Protein AF-A0A6J7ZXD2-F1 (afdb_monomer)

Radius of gyration: 24.49 Å; Cα contacts (8 Å, |Δi|>4): 797; chains: 1; bounding box: 56×46×68 Å

Foldseek 3Di:
DAQLVVLVFDVLLVVLCVVVVVRHQFPCLVVQLNCLLVVFDKDKDFDPPRCNLVSQLRSDDPDVVPVVPPPDDDDDDPDDDDDDDDKAWAPLFKFLQWDADPRRFKIFGQAQPDKMKTWIQKWFADFAKEKKKKAWAAAFKKWWAKFFLPDDRNAQCEQGHWTQIQCQWIGHVNDTHHFFHHHHHGWMKMWIAGLNQQWTFIAIQQHTRDTDDRHPPVCSRTTMTTMMMTRSTMMGMGQPPDDDSHDDDPPRHDRNRPDDSVRMDGDPSDPPDDPPVQPQLQEAQEEEEDADLVVLVVSQVSSVSSQVSCPPPRAFEAEQEPPDDPVVRLVNSNRHHHYYGYYPVRVCVCVVVVSHDHSNHSYYHYPPVVVVFDADFDQPPVGDSDDDPPDRMDMDRDDQPHGDGDDDPPDPDDDDDGD

Organism: Mytilus coruscus (NCBI:txid42192)

Sequence (419 aa):
MTAFEEMAVMPELGQAVEEMDWSLPTDVQSEAIPMILGGGDVLMAAETGSGKTGKVLVAHPPDSVSLKDLKGKGKLLTKAHGGGGKWKMNVYDRGDAMAIDPEGSLCQARDPQGWHGTRSNKAVTGKGKYYYEAEVTDEGLCRVGWSTDKASLDLGTDKFGYGFGGTGKKSYGRQFDSYGEAYGMNDVIGCYLDLENGDIKWSKNGVDLGKAYTIPQHLRTERFFAAVVLKNAEMSFNFGGHPFKFPPQKGTYVGLNQAPQKDVIESRIMGSGAVNAKPAPNAPQAIIIEPSRELAEQTFTQIQKFKVHLSNPSIRELLIIGGVNVKEQVDVLQKGVDIVVGTPGRLEDLISTGKLTLHQVRFFVLDEAERLMYFPTWIDLKGADAVPETVHHVIKNIGCNSIQIQPIASMKTRILWKC

Secondary structure (DSSP, 8-state):
--TTGGGT--HHHHHHHHHTT--S--HHHHTHHHHHHTT--EEEEE-TTSSHHHHHHHT--SSTTSSSSTTS------------PPP-EEEEEE-TTEEE-TTS-EEEE--SS--EEEEEEEEE-SS-EEEEEEEE-SSSEEEEEEE-TTS-SSTTSSSSEEEEETTTEEEETTEEEE-S----TT-EEEEEEETTTTEEEEEETTEEEEEEEE--GGGTTS-EEEEEEEESEEEEEESSSS--SSPPSTTT-EEGGGS-GGGEEE-S----SS---PPPTT--SEEEE-SSHHHHHHHHHHHHHHHTT--SS---EEEE-TTS-HHHHHHHHTT--SEEEE-HHHHHHHHHTTSS--TT--EEEETTHHHH--------TTS-SS--TT--EEEEE--TT-------TT--S------

Nearest PDB structures (foldseek):
  4xw3-assembly1_A  TM=9.838E-01  e=6.326E-33  Homo sapiens
  8tbx-assembly1_A  TM=9.003E-01  e=1.072E-11  Homo sapiens
  7ua3-assembly1_B  TM=8.819E-01  e=1.733E-10  Homo sapiens
  7ua4-assembly1_A  TM=8.817E-01  e=2.207E-10  Homo sapiens
  7u9x-assembly1_A  TM=8.473E-01  e=2.207E-10  Homo sapiens

InterPro domains:
  IPR001870 B30.2/SPRY domain [PS50188] (57-244)
  IPR003877 SPRY domain [PF00622] (129-241)
  IPR003877 SPRY domain [SM00449] (127-243)
  IPR011545 DEAD/DEAH-box helicase domain [PF00270] (280-373)
  IPR013320 Concanavalin A-like lectin/glucanase domain superfamily [SSF49899] (86-247)
  IPR014001 Helicase superfamily 1/2, ATP-binding domain [PS51192] (255-419)
  IPR014001 Helicase superfamily 1/2, ATP-binding domain [SM00487] (21-418)
  IPR014014 RNA helicase, DEAD-box type, Q motif [PS51195] (2-30)
  IPR027417 P-loop containing nucleoside triphosphate hydrolase [G3DSA:3.40.50.300] (1-59)
  IPR027417 P-loop containing nucleoside triphosphate hydrolase [G3DSA:3.40.50.300] (277-396)
  IPR027417 P-loop containing nucleoside triphosphate hydrolase [SSF52540] (3-372)
  IPR043136 B30.2/SPRY domain superfamily [G3DSA:2.60.120.920] (84-276)

pLDDT: mean 71.3, std 22.54, range [21.97, 98.06]

Structure (mmCIF, N/CA/C/O backbone):
data_AF-A0A6J7ZXD2-F1
#
_entry.id   AF-A0A6J7ZXD2-F1
#
loop_
_atom_site.group_PDB
_atom_site.id
_atom_site.type_symbol
_atom_site.label_atom_id
_atom_site.label_alt_id
_atom_site.label_comp_id
_atom_site.label_asym_id
_atom_site.label_entity_id
_atom_site.label_seq_id
_atom_site.pdbx_PDB_ins_code
_atom_site.Cartn_x
_atom_site.Cartn_y
_atom_site.Cartn_z
_atom_site.occupancy
_atom_site.B_iso_or_equiv
_atom_site.auth_seq_id
_atom_site.auth_comp_id
_atom_site.auth_asym_id
_atom_site.auth_atom_id
_atom_site.pdbx_PDB_model_num
ATOM 1 N N . MET A 1 1 ? 25.021 28.519 -17.373 1.00 44.97 1 MET A N 1
ATOM 2 C CA . MET A 1 1 ? 23.725 28.070 -16.845 1.00 44.97 1 MET A CA 1
ATOM 3 C C . MET A 1 1 ? 23.022 27.423 -18.011 1.00 44.97 1 MET A C 1
ATOM 5 O O . MET A 1 1 ? 22.693 28.136 -18.954 1.00 44.97 1 MET A O 1
ATOM 9 N N . THR A 1 2 ? 22.955 26.096 -18.033 1.00 56.69 2 THR A N 1
ATOM 10 C CA . THR A 1 2 ? 22.290 25.381 -19.133 1.00 56.69 2 THR A CA 1
ATOM 11 C C . THR A 1 2 ? 20.783 25.401 -18.916 1.00 56.69 2 THR A C 1
ATOM 13 O O . THR A 1 2 ? 20.320 25.442 -17.777 1.00 56.69 2 THR A O 1
ATOM 16 N N . ALA A 1 3 ? 19.997 25.307 -19.990 1.00 59.12 3 ALA A N 1
ATOM 17 C CA . ALA A 1 3 ? 18.541 25.162 -19.888 1.00 59.12 3 ALA A CA 1
ATOM 18 C C . ALA A 1 3 ? 18.118 23.912 -19.076 1.00 59.12 3 ALA A C 1
ATOM 20 O O . ALA A 1 3 ? 17.006 23.845 -18.561 1.00 59.12 3 ALA A O 1
ATOM 21 N N . PHE A 1 4 ? 19.015 22.931 -18.912 1.00 59.00 4 PHE A N 1
ATOM 22 C CA . PHE A 1 4 ? 18.791 21.736 -18.098 1.00 59.00 4 PHE A CA 1
ATOM 23 C C . PHE A 1 4 ? 18.901 21.987 -16.585 1.00 59.00 4 PHE A C 1
ATOM 25 O O . PHE A 1 4 ? 18.152 21.380 -15.820 1.00 59.00 4 PHE A O 1
ATOM 32 N N . GLU A 1 5 ? 19.758 22.909 -16.135 1.00 60.03 5 GLU A N 1
ATOM 33 C CA . GLU A 1 5 ? 19.860 23.283 -14.713 1.00 60.03 5 GLU A CA 1
ATOM 34 C C . GLU A 1 5 ? 18.565 23.939 -14.195 1.00 60.03 5 GLU A C 1
ATOM 36 O O . GLU A 1 5 ? 18.186 23.745 -13.038 1.00 60.03 5 GLU A O 1
ATOM 41 N N . GLU A 1 6 ? 17.833 24.651 -15.060 1.00 58.03 6 GLU A N 1
ATOM 42 C CA . GLU A 1 6 ? 16.528 25.250 -14.734 1.00 58.03 6 GLU A CA 1
ATOM 43 C C . GLU A 1 6 ? 15.430 24.196 -14.491 1.00 58.03 6 GLU A C 1
ATOM 45 O O . GLU A 1 6 ? 14.457 24.465 -13.785 1.00 58.03 6 GLU A O 1
ATOM 50 N N . MET A 1 7 ? 15.617 22.967 -14.988 1.00 55.91 7 MET A N 1
ATOM 51 C CA . MET A 1 7 ? 14.706 21.829 -14.798 1.00 55.91 7 MET A CA 1
ATOM 52 C C . MET A 1 7 ? 15.065 20.950 -13.588 1.00 55.91 7 MET A C 1
ATOM 54 O O . MET A 1 7 ? 14.592 19.821 -13.487 1.00 55.91 7 MET A O 1
ATOM 58 N N . ALA A 1 8 ? 15.885 21.461 -12.661 1.00 57.66 8 ALA A N 1
ATOM 59 C CA . ALA A 1 8 ? 16.349 20.764 -11.454 1.00 57.66 8 ALA A CA 1
ATOM 60 C C . ALA A 1 8 ? 17.231 19.523 -11.709 1.00 57.66 8 ALA A C 1
ATOM 62 O O . ALA A 1 8 ? 17.367 18.661 -10.835 1.00 57.66 8 ALA A O 1
ATOM 63 N N . VAL A 1 9 ? 17.871 19.454 -12.881 1.00 59.56 9 VAL A N 1
ATOM 64 C CA . VAL A 1 9 ? 18.928 18.479 -13.183 1.00 59.56 9 VAL A CA 1
ATOM 65 C C . VAL A 1 9 ? 20.180 18.815 -12.368 1.00 59.56 9 VAL A C 1
ATOM 67 O O . VAL A 1 9 ? 20.495 19.983 -12.137 1.00 59.56 9 VAL A O 1
ATOM 70 N N . MET A 1 10 ? 20.901 17.790 -11.910 1.00 60.16 10 MET A N 1
ATOM 71 C CA . MET A 1 10 ? 22.136 17.985 -11.151 1.00 60.16 10 MET A CA 1
ATOM 72 C C . MET A 1 10 ? 23.217 18.691 -11.990 1.00 60.16 10 MET A C 1
ATOM 74 O O . MET A 1 10 ? 23.386 18.335 -13.158 1.00 60.16 10 MET A O 1
ATOM 78 N N . PRO A 1 11 ? 23.989 19.633 -11.416 1.00 61.59 11 PRO A N 1
ATOM 79 C CA . PRO A 1 11 ? 25.051 20.347 -12.133 1.00 61.59 11 PRO A CA 1
ATOM 80 C C . PRO A 1 11 ? 26.079 19.420 -12.799 1.00 61.59 11 PRO A C 1
ATOM 82 O O . PRO A 1 11 ? 26.574 19.706 -13.885 1.00 61.59 11 PRO A O 1
ATOM 85 N N . GLU A 1 12 ? 26.364 18.275 -12.176 1.00 65.12 12 GLU A N 1
ATOM 86 C CA . GLU A 1 12 ? 27.261 17.236 -12.688 1.00 65.12 12 GLU A CA 1
ATOM 87 C C . GLU A 1 12 ? 26.730 16.600 -13.983 1.00 65.12 12 GLU A C 1
ATOM 89 O O . GLU A 1 12 ? 27.490 16.337 -14.912 1.00 65.12 12 GLU A O 1
ATOM 94 N N . LEU A 1 13 ? 25.412 16.398 -14.075 1.00 66.88 13 LEU A N 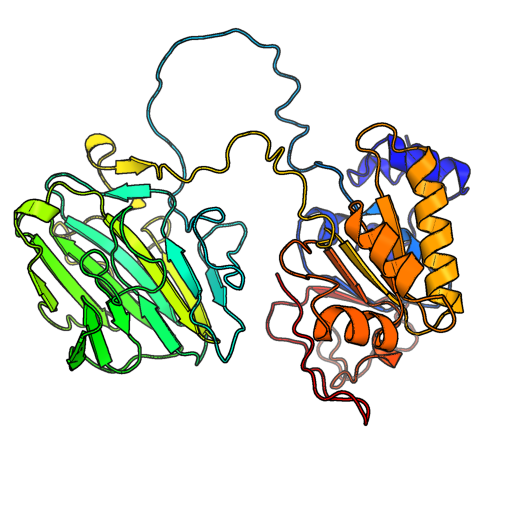1
ATOM 95 C CA . LEU A 1 13 ? 24.756 15.946 -15.302 1.00 66.88 13 LEU A CA 1
ATOM 96 C C . LEU A 1 13 ? 24.655 17.081 -16.328 1.00 66.88 13 LEU A C 1
ATOM 98 O O . LEU A 1 13 ? 24.750 16.820 -17.522 1.00 66.88 13 LEU A O 1
ATOM 102 N N . GLY A 1 14 ? 24.532 18.334 -15.878 1.00 64.19 14 GLY A N 1
ATOM 103 C CA . GLY A 1 14 ? 24.590 19.519 -16.736 1.00 64.19 14 GLY A CA 1
ATOM 104 C C . GLY A 1 14 ? 25.901 19.622 -17.523 1.00 64.19 14 GLY A C 1
ATOM 105 O O . GLY A 1 14 ? 25.864 19.908 -18.715 1.00 64.19 14 GLY A O 1
ATOM 106 N N . GLN A 1 15 ? 27.039 19.299 -16.900 1.00 65.62 15 GLN A N 1
ATOM 107 C CA . GLN A 1 15 ? 28.343 19.250 -17.580 1.00 65.62 15 GLN A CA 1
ATOM 108 C C . GLN A 1 15 ? 28.415 18.139 -18.632 1.00 65.62 15 GLN A C 1
ATOM 110 O O . GLN A 1 15 ? 28.876 18.379 -19.744 1.00 65.62 15 GLN A O 1
ATOM 115 N N . ALA A 1 16 ? 27.909 16.943 -18.315 1.00 68.75 16 ALA A N 1
ATOM 116 C CA . ALA A 1 16 ? 27.853 15.837 -19.272 1.00 68.75 16 ALA A CA 1
ATOM 117 C C . ALA A 1 16 ? 27.004 16.192 -20.507 1.00 68.75 16 ALA A C 1
ATOM 119 O O . ALA A 1 16 ? 27.350 15.845 -21.632 1.00 68.75 16 ALA A O 1
ATOM 120 N N . VAL A 1 17 ? 25.898 16.910 -20.293 1.00 69.75 17 VAL A N 1
ATOM 121 C CA . VAL A 1 17 ? 25.013 17.422 -21.347 1.00 69.75 17 VAL A CA 1
ATOM 122 C C . VAL A 1 17 ? 25.725 18.482 -22.206 1.00 69.75 17 VAL A C 1
ATOM 124 O O . VAL A 1 17 ? 25.620 18.425 -23.431 1.00 69.75 17 VAL A O 1
ATOM 127 N N . GLU A 1 18 ? 26.496 19.401 -21.609 1.00 69.50 18 GLU A N 1
ATOM 128 C CA . GLU A 1 18 ? 27.315 20.367 -22.366 1.00 69.50 18 GLU A CA 1
ATOM 129 C C . GLU A 1 18 ? 28.386 19.674 -23.221 1.00 69.50 18 GLU A C 1
ATOM 131 O O . GLU A 1 18 ? 28.529 20.004 -24.394 1.00 69.50 18 GLU A O 1
ATOM 136 N N . GLU A 1 19 ? 29.099 18.681 -22.679 1.00 70.50 19 GLU A N 1
ATOM 137 C CA . GLU A 1 19 ? 30.127 17.921 -23.415 1.00 70.50 19 GLU A CA 1
ATOM 138 C C . GLU A 1 19 ? 29.552 17.029 -24.527 1.00 70.50 19 GLU A C 1
ATOM 140 O O . GLU A 1 19 ? 30.259 16.650 -25.462 1.00 70.50 19 GLU A O 1
ATOM 145 N N . MET A 1 20 ? 28.263 16.697 -24.442 1.00 67.69 20 MET A N 1
ATOM 146 C CA . MET A 1 20 ? 27.512 16.013 -25.494 1.00 67.69 20 MET A CA 1
ATOM 147 C C . MET A 1 20 ? 26.945 16.963 -26.561 1.00 67.69 20 MET A C 1
ATOM 149 O O . MET A 1 20 ? 26.214 16.504 -27.442 1.00 67.69 20 MET A O 1
ATOM 153 N N . ASP A 1 21 ? 27.256 18.262 -26.486 1.00 67.31 21 ASP A N 1
ATOM 154 C CA . ASP A 1 21 ? 26.714 19.331 -27.333 1.00 67.31 21 ASP A CA 1
ATOM 155 C C . ASP A 1 21 ? 25.176 19.464 -27.256 1.00 67.31 21 ASP A C 1
ATOM 157 O O . ASP A 1 21 ? 24.513 19.961 -28.174 1.00 67.31 21 ASP A O 1
ATOM 161 N N . TRP A 1 22 ? 24.565 19.050 -26.141 1.00 67.69 22 TRP A N 1
ATOM 162 C CA . TRP A 1 22 ? 23.123 19.182 -25.904 1.00 67.69 22 TRP A CA 1
ATOM 163 C C . TRP A 1 22 ? 22.805 20.566 -25.331 1.00 67.69 22 TRP A C 1
ATOM 165 O O . TRP A 1 22 ? 22.558 20.750 -24.144 1.00 67.69 22 TRP A O 1
ATOM 175 N N . SER A 1 23 ? 22.825 21.571 -26.203 1.00 59.75 23 SER A N 1
ATOM 176 C CA . SER A 1 23 ? 22.650 22.979 -25.810 1.00 59.75 23 SER A CA 1
ATOM 177 C C . SER A 1 23 ? 21.264 23.314 -25.238 1.00 59.75 23 SER A C 1
ATOM 179 O O . SER A 1 23 ? 21.158 24.130 -24.320 1.00 59.75 23 SER A O 1
ATOM 181 N N . LEU A 1 24 ? 20.204 22.690 -25.758 1.00 63.56 24 LEU A N 1
ATOM 182 C CA . LEU A 1 24 ? 18.821 22.906 -25.336 1.00 63.56 24 LEU A CA 1
ATOM 183 C C . LEU A 1 24 ? 18.085 21.568 -25.222 1.00 63.56 24 LEU A C 1
ATOM 185 O O . LEU A 1 24 ? 18.291 20.690 -26.065 1.00 63.56 24 LEU A O 1
ATOM 189 N N . PRO A 1 25 ? 17.214 21.403 -24.212 1.00 66.62 25 PRO A N 1
ATOM 190 C CA . PRO A 1 25 ? 16.328 20.257 -24.162 1.00 66.62 25 PRO A CA 1
ATOM 191 C C . PRO A 1 25 ? 15.390 20.271 -25.361 1.00 66.62 25 PRO A C 1
ATOM 193 O O . PRO A 1 25 ? 14.842 21.303 -25.741 1.00 66.62 25 PRO A O 1
ATOM 196 N N . THR A 1 26 ? 15.181 19.097 -25.941 1.00 67.00 26 THR A N 1
ATOM 197 C CA . THR A 1 26 ? 14.105 18.903 -26.920 1.00 67.00 26 THR A CA 1
ATOM 198 C C . THR A 1 26 ? 12.740 19.117 -26.256 1.00 67.00 26 THR A C 1
ATOM 200 O O . THR A 1 26 ? 12.615 19.016 -25.031 1.00 67.00 26 THR A O 1
ATOM 203 N N . ASP A 1 27 ? 11.691 19.369 -27.039 1.00 64.00 27 ASP A N 1
ATOM 204 C CA . ASP A 1 27 ? 10.328 19.563 -26.511 1.00 64.00 27 ASP A CA 1
ATOM 205 C C . ASP A 1 27 ? 9.896 18.373 -25.630 1.00 64.00 27 ASP A C 1
ATOM 207 O O . ASP A 1 27 ? 9.448 18.525 -24.493 1.00 64.00 27 ASP A O 1
ATOM 211 N N . VAL A 1 28 ? 10.205 17.161 -26.099 1.00 63.53 28 VAL A N 1
ATOM 212 C CA . VAL A 1 28 ? 9.967 15.882 -25.409 1.00 63.53 28 VAL A CA 1
ATOM 213 C C . VAL A 1 28 ? 10.860 15.664 -24.193 1.00 63.53 28 VAL A C 1
ATOM 215 O O . VAL A 1 28 ? 10.594 14.761 -23.414 1.00 63.53 28 VAL A O 1
ATOM 218 N N . GLN A 1 29 ? 11.927 16.432 -23.999 1.00 63.69 29 GLN A N 1
ATOM 219 C CA . GLN A 1 29 ? 12.719 16.422 -22.765 1.00 63.69 29 GLN A CA 1
ATOM 220 C C . GLN A 1 29 ? 12.227 17.490 -21.785 1.00 63.69 29 GLN A C 1
ATOM 222 O O . GLN A 1 29 ? 12.211 17.239 -20.580 1.00 63.69 29 GLN A O 1
ATOM 227 N N . SER A 1 30 ? 11.754 18.629 -22.286 1.00 66.25 30 SER A N 1
ATOM 228 C CA . SER A 1 30 ? 11.298 19.755 -21.467 1.00 66.25 30 SER A CA 1
ATOM 229 C C . SER A 1 30 ? 10.016 19.449 -20.690 1.00 66.25 30 SER A C 1
ATOM 231 O O . SER A 1 30 ? 9.841 19.923 -19.572 1.00 66.25 30 SER A O 1
ATOM 233 N N . GLU A 1 31 ? 9.127 18.622 -21.239 1.00 62.50 31 GLU A N 1
ATOM 234 C CA . GLU A 1 31 ? 7.809 18.375 -20.646 1.00 62.50 31 GLU A CA 1
ATOM 235 C C . GLU A 1 31 ? 7.768 17.336 -19.496 1.00 62.50 31 GLU A C 1
ATOM 237 O O . GLU A 1 31 ? 7.511 17.630 -18.336 1.00 62.50 31 GLU A O 1
ATOM 242 N N . ALA A 1 32 ? 7.741 16.045 -19.760 1.00 61.44 32 ALA A N 1
ATOM 243 C CA . ALA A 1 32 ? 8.838 15.129 -19.632 1.00 61.44 32 ALA A CA 1
ATOM 244 C C . ALA A 1 32 ? 9.712 15.127 -18.352 1.00 61.44 32 ALA A C 1
ATOM 246 O O . ALA A 1 32 ? 9.413 14.332 -17.459 1.00 61.44 32 ALA A O 1
ATOM 247 N N . ILE A 1 33 ? 10.869 15.810 -18.325 1.00 66.69 33 ILE A N 1
ATOM 248 C CA . ILE A 1 33 ? 11.845 15.723 -17.214 1.00 66.69 33 ILE A CA 1
ATOM 249 C C . ILE A 1 33 ? 11.214 16.181 -15.890 1.00 66.69 33 ILE A C 1
ATOM 251 O O . ILE A 1 33 ? 11.281 15.414 -14.927 1.00 66.69 33 ILE A O 1
ATOM 255 N N . PRO A 1 34 ? 10.518 17.336 -15.830 1.00 62.97 34 PRO A N 1
ATOM 256 C CA . PRO A 1 34 ? 9.809 17.770 -14.627 1.00 62.97 34 PRO A CA 1
ATOM 257 C C . PRO A 1 34 ? 8.801 16.743 -14.100 1.00 62.97 34 PRO A C 1
ATOM 259 O O . PRO A 1 34 ? 8.700 16.550 -12.891 1.00 62.97 34 PRO A O 1
ATOM 262 N N . MET A 1 35 ? 8.084 16.044 -14.989 1.00 59.03 35 MET A N 1
ATOM 263 C CA . MET A 1 35 ? 7.117 15.015 -14.586 1.00 59.03 35 MET A CA 1
ATOM 264 C C . MET A 1 35 ? 7.782 13.783 -13.961 1.00 59.03 35 MET A C 1
ATOM 266 O O . MET A 1 35 ? 7.285 13.280 -12.954 1.00 59.03 35 MET A O 1
ATOM 270 N N . ILE A 1 36 ? 8.922 13.332 -14.504 1.00 62.28 36 ILE A N 1
ATOM 271 C CA . ILE A 1 36 ? 9.685 12.216 -13.917 1.00 62.28 36 ILE A CA 1
ATOM 272 C C . ILE A 1 36 ? 10.291 12.632 -12.572 1.00 62.28 36 ILE A C 1
ATOM 274 O O . ILE A 1 36 ? 10.164 11.903 -11.591 1.00 62.28 36 ILE A O 1
ATOM 278 N N . LEU A 1 37 ? 10.915 13.814 -12.497 1.00 58.94 37 LEU A N 1
ATOM 279 C CA . LEU A 1 37 ? 11.516 14.316 -11.254 1.00 58.94 37 LEU A CA 1
ATOM 280 C C . LEU A 1 37 ? 10.469 14.583 -10.161 1.00 58.94 37 LEU A C 1
ATOM 282 O O . LEU A 1 37 ? 10.771 14.461 -8.976 1.00 58.94 37 LEU A O 1
ATOM 286 N N . GLY A 1 38 ? 9.230 14.895 -10.550 1.00 55.22 38 GLY A N 1
ATOM 287 C CA . GLY A 1 38 ? 8.077 14.990 -9.653 1.00 55.22 38 GLY A CA 1
ATOM 288 C C . GLY A 1 38 ? 7.548 13.643 -9.140 1.00 55.22 38 GLY A C 1
ATOM 289 O O . GLY A 1 38 ? 6.624 13.642 -8.330 1.00 55.22 38 GLY A O 1
ATOM 290 N N . GLY A 1 39 ? 8.115 12.514 -9.585 1.00 54.00 39 GLY A N 1
ATOM 291 C CA . GLY A 1 39 ? 7.717 11.163 -9.179 1.00 54.00 39 GLY A CA 1
ATOM 292 C C . GLY A 1 39 ? 6.498 10.604 -9.919 1.00 54.00 39 GLY A C 1
ATOM 293 O O . GLY A 1 39 ? 5.859 9.693 -9.401 1.00 54.00 39 GLY A O 1
ATOM 294 N N . GLY A 1 40 ? 6.140 11.161 -11.080 1.00 48.88 40 GLY A N 1
ATOM 295 C CA . GLY A 1 40 ? 5.028 10.677 -11.902 1.00 48.88 40 GLY A CA 1
ATOM 296 C C . GLY A 1 40 ? 5.439 9.618 -12.930 1.00 48.88 40 GLY A C 1
ATOM 297 O O . GLY A 1 40 ? 6.566 9.627 -13.427 1.00 48.88 40 GLY A O 1
ATOM 298 N N . ASP A 1 41 ? 4.489 8.756 -13.301 1.00 56.56 41 ASP A N 1
ATOM 299 C CA . ASP A 1 41 ? 4.629 7.800 -14.403 1.00 56.56 41 ASP A CA 1
ATOM 300 C C . ASP A 1 41 ? 4.392 8.490 -15.751 1.00 56.56 41 ASP A C 1
ATOM 302 O O . ASP A 1 41 ? 3.420 9.228 -15.938 1.00 56.56 41 ASP A O 1
ATOM 306 N N . VAL A 1 42 ? 5.276 8.246 -16.723 1.00 58.34 42 VAL A N 1
ATOM 307 C CA . VAL A 1 42 ? 5.263 8.974 -17.998 1.00 58.34 42 VAL A CA 1
ATOM 308 C C . VAL A 1 42 ? 5.355 8.014 -19.181 1.00 58.34 42 VAL A C 1
ATOM 310 O O . VAL A 1 42 ? 6.344 7.303 -19.333 1.00 58.34 42 VAL A O 1
ATOM 313 N N . LEU A 1 43 ? 4.367 8.074 -20.078 1.00 61.66 43 LEU A N 1
ATOM 314 C CA . LEU A 1 43 ? 4.454 7.517 -21.431 1.00 61.66 43 LEU A CA 1
ATOM 315 C C . LEU A 1 43 ? 4.671 8.634 -22.436 1.00 61.66 43 LEU A C 1
ATOM 317 O O . LEU A 1 43 ? 3.974 9.647 -22.387 1.00 61.66 43 LEU A O 1
ATOM 321 N N . MET A 1 44 ? 5.611 8.435 -23.357 1.00 61.94 44 MET A N 1
ATOM 322 C CA . MET A 1 44 ? 5.942 9.416 -24.387 1.00 61.94 44 MET A CA 1
ATOM 323 C C . MET A 1 44 ? 5.998 8.764 -25.760 1.00 61.94 44 MET A C 1
ATOM 325 O O . MET A 1 44 ? 6.618 7.717 -25.929 1.00 61.94 44 MET A O 1
ATOM 329 N N . ALA A 1 45 ? 5.430 9.446 -26.747 1.00 57.91 45 ALA A N 1
ATOM 330 C CA . ALA A 1 45 ? 5.608 9.162 -28.163 1.00 57.91 45 ALA A CA 1
ATOM 331 C C . ALA A 1 45 ? 6.172 10.412 -28.854 1.00 57.91 45 ALA A C 1
ATOM 333 O O . ALA A 1 45 ? 5.726 11.518 -28.567 1.00 57.91 45 ALA A O 1
ATOM 334 N N . ALA A 1 46 ? 7.160 10.236 -29.731 1.00 58.81 46 ALA A N 1
ATOM 335 C CA . ALA A 1 46 ? 7.779 11.289 -30.550 1.00 58.81 46 ALA A CA 1
ATOM 336 C C . ALA A 1 46 ? 8.532 10.661 -31.740 1.00 58.81 46 ALA A C 1
ATOM 338 O O . ALA A 1 46 ? 8.634 9.435 -31.819 1.00 58.81 46 ALA A O 1
ATOM 339 N N . GLU A 1 47 ? 9.084 11.453 -32.651 1.00 51.19 47 GLU A N 1
ATOM 340 C CA . GLU A 1 47 ? 9.868 10.927 -33.778 1.00 51.19 47 GLU A CA 1
ATOM 341 C C . GLU A 1 47 ? 11.226 10.335 -33.336 1.00 51.19 47 GLU A C 1
ATOM 343 O O . GLU A 1 47 ? 11.830 10.743 -32.340 1.00 51.19 47 GLU A O 1
ATOM 348 N N . THR A 1 48 ? 11.726 9.328 -34.061 1.00 55.34 48 THR A N 1
ATOM 349 C CA . THR A 1 48 ? 13.068 8.755 -33.842 1.00 55.34 48 THR A CA 1
ATOM 350 C C . THR A 1 48 ? 14.144 9.829 -34.008 1.00 55.34 48 THR A C 1
ATOM 352 O O . THR A 1 48 ? 14.124 10.581 -34.976 1.00 55.34 48 THR A O 1
ATOM 355 N N . GLY A 1 49 ? 15.105 9.894 -33.081 1.00 55.47 49 GLY A N 1
ATOM 356 C CA . GLY A 1 49 ? 16.146 10.932 -33.077 1.00 55.47 49 GLY A CA 1
ATOM 357 C C . GLY A 1 49 ? 15.800 12.194 -32.275 1.00 55.47 49 GLY A C 1
ATOM 358 O O . GLY A 1 49 ? 16.661 13.050 -32.116 1.00 55.47 49 GLY A O 1
ATOM 359 N N . SER A 1 50 ? 14.603 12.287 -31.678 1.00 53.69 50 SER A N 1
ATOM 360 C CA . SER A 1 50 ? 14.166 13.438 -30.866 1.00 53.69 50 SER A CA 1
ATOM 361 C C . SER A 1 50 ? 14.718 13.468 -29.425 1.00 53.69 50 SER A C 1
ATOM 363 O O . SER A 1 50 ? 14.156 14.144 -28.569 1.00 53.69 50 SER A O 1
ATOM 365 N N . GLY A 1 51 ? 15.754 12.684 -29.098 1.00 54.06 51 GLY A N 1
ATOM 366 C CA . GLY A 1 51 ? 16.380 12.687 -27.764 1.00 54.06 51 GLY A CA 1
ATOM 367 C C . GLY A 1 51 ? 15.651 11.913 -26.649 1.00 54.06 51 GLY A C 1
ATOM 368 O O . GLY A 1 51 ? 16.009 12.072 -25.477 1.00 54.06 51 GLY A O 1
ATOM 369 N N . LYS A 1 52 ? 14.669 11.051 -26.973 1.00 57.62 52 LYS A N 1
ATOM 370 C CA . LYS A 1 52 ? 13.889 10.255 -25.993 1.00 57.62 52 LYS A CA 1
ATOM 371 C C . LYS A 1 52 ? 14.758 9.452 -25.018 1.00 57.62 52 LYS A C 1
ATOM 373 O O . LYS A 1 52 ? 14.565 9.538 -23.809 1.00 57.62 52 LYS A O 1
ATOM 378 N N . THR A 1 53 ? 15.752 8.732 -25.534 1.00 50.75 53 THR A N 1
ATOM 379 C CA . THR A 1 53 ? 16.664 7.889 -24.744 1.00 50.75 53 THR A CA 1
ATOM 380 C C . THR A 1 53 ? 17.577 8.731 -23.839 1.00 50.75 53 THR A C 1
ATOM 382 O O . THR A 1 53 ? 17.890 8.340 -22.719 1.00 50.75 53 THR A O 1
ATOM 385 N N . GLY A 1 54 ? 17.937 9.949 -24.266 1.00 47.72 54 GLY A N 1
ATOM 386 C CA . GLY A 1 54 ? 18.733 10.890 -23.470 1.00 47.72 54 GLY A CA 1
ATOM 387 C C . GLY A 1 54 ? 18.014 11.421 -22.231 1.00 47.72 54 GLY A C 1
ATOM 388 O O . GLY A 1 54 ? 18.634 11.664 -21.199 1.00 47.72 54 GLY A O 1
ATOM 389 N N . LYS A 1 55 ? 16.684 11.527 -22.294 1.00 50.09 55 LYS A N 1
ATOM 390 C CA . LYS A 1 55 ? 15.850 11.963 -21.172 1.00 50.09 55 LYS A CA 1
ATOM 391 C C . LYS A 1 55 ? 15.949 11.026 -19.964 1.00 50.09 55 LYS A C 1
ATOM 393 O O . LYS A 1 55 ? 16.000 11.479 -18.824 1.00 50.09 55 LYS A O 1
ATOM 398 N N . VAL A 1 56 ? 15.962 9.721 -20.227 1.00 48.03 56 VAL A N 1
ATOM 399 C CA . VAL A 1 56 ? 16.009 8.661 -19.209 1.00 48.03 56 VAL A CA 1
ATOM 400 C C . VAL A 1 56 ? 17.274 8.764 -18.351 1.00 48.03 56 VAL A C 1
ATOM 402 O O . VAL A 1 56 ? 17.252 8.460 -17.163 1.00 48.03 56 VAL A O 1
ATOM 405 N N . LEU A 1 57 ? 18.361 9.240 -18.956 1.00 49.16 57 LEU A N 1
ATOM 406 C CA . LEU A 1 57 ? 19.688 9.340 -18.352 1.00 49.16 57 LEU A CA 1
ATOM 407 C C . LEU A 1 57 ? 19.852 10.613 -17.521 1.00 49.16 57 LEU A C 1
ATOM 409 O O . LEU A 1 57 ? 20.491 10.592 -16.473 1.00 49.16 57 LEU A O 1
ATOM 413 N N . VAL A 1 58 ? 19.223 11.702 -17.963 1.00 48.62 58 VAL A N 1
ATOM 414 C CA . VAL A 1 58 ? 19.228 12.999 -17.274 1.00 48.62 58 VAL A CA 1
ATOM 415 C C . VAL A 1 58 ? 18.247 13.019 -16.090 1.00 48.62 58 VAL A C 1
ATOM 417 O O . VAL A 1 58 ? 18.469 13.727 -15.111 1.00 48.62 58 VAL A O 1
ATOM 420 N N . ALA A 1 59 ? 17.183 12.211 -16.143 1.00 40.84 59 ALA A N 1
ATOM 421 C CA . ALA A 1 59 ? 16.154 12.130 -15.106 1.00 40.84 59 ALA A CA 1
ATOM 422 C C . ALA A 1 59 ? 16.451 11.106 -13.993 1.00 40.84 59 ALA A C 1
ATOM 424 O O . ALA A 1 59 ? 15.543 10.753 -13.244 1.00 40.84 59 ALA A O 1
ATOM 425 N N . HIS A 1 60 ? 17.691 10.621 -13.875 1.00 38.22 60 HIS A N 1
ATOM 426 C CA . HIS A 1 60 ? 18.123 9.797 -12.748 1.00 38.22 60 HIS A CA 1
ATOM 427 C C . HIS A 1 60 ? 18.673 10.699 -11.632 1.00 38.22 60 HIS A C 1
ATOM 429 O O . HIS A 1 60 ? 19.799 11.181 -11.751 1.00 38.22 60 HIS A O 1
ATOM 435 N N . PRO A 1 61 ? 17.931 10.961 -10.542 1.00 38.47 61 PRO A N 1
ATOM 436 C CA . PRO A 1 61 ? 18.504 11.634 -9.392 1.00 38.47 61 PRO A CA 1
ATOM 437 C C . PRO A 1 61 ? 19.243 10.619 -8.508 1.00 38.47 61 PRO A C 1
ATOM 439 O O . PRO A 1 61 ? 18.592 9.774 -7.888 1.00 38.47 61 PRO A O 1
ATOM 442 N N . PRO A 1 62 ? 20.570 10.717 -8.323 1.00 36.22 62 PRO A N 1
ATOM 443 C CA . PRO A 1 62 ? 21.136 10.340 -7.047 1.00 36.22 62 PRO A CA 1
ATOM 444 C C . PRO A 1 62 ? 20.699 11.414 -6.035 1.00 36.22 62 PRO A C 1
ATOM 446 O O . PRO A 1 62 ? 21.246 12.508 -5.965 1.00 36.22 62 PRO A O 1
ATOM 449 N N . ASP A 1 63 ? 19.640 11.125 -5.282 1.00 36.41 63 ASP A N 1
ATOM 450 C CA . ASP A 1 63 ? 19.258 11.840 -4.052 1.00 36.41 63 ASP A CA 1
ATOM 451 C C . ASP A 1 63 ? 18.679 13.278 -4.132 1.00 36.41 63 ASP A C 1
ATOM 453 O O . ASP A 1 63 ? 18.602 13.967 -3.107 1.00 36.41 63 ASP A O 1
ATOM 457 N N . SER A 1 64 ? 18.133 13.754 -5.256 1.00 31.27 64 SER A N 1
ATOM 458 C CA . SER A 1 64 ? 17.524 15.105 -5.324 1.00 31.27 64 SER A CA 1
ATOM 459 C C . SER A 1 64 ? 16.065 15.229 -4.830 1.00 31.27 64 SER A C 1
ATOM 461 O O . SER A 1 64 ? 15.339 16.127 -5.244 1.00 31.27 64 SER A O 1
ATOM 463 N N . VAL A 1 65 ? 15.664 14.428 -3.834 1.00 30.25 65 VAL A N 1
ATOM 464 C CA . VAL A 1 65 ? 14.627 14.842 -2.856 1.00 30.25 65 VAL A CA 1
ATOM 465 C C . VAL A 1 65 ? 15.266 15.381 -1.560 1.00 30.25 65 VAL A C 1
ATOM 467 O O . VAL A 1 65 ? 14.559 15.892 -0.700 1.00 30.25 65 VAL A O 1
ATOM 470 N N . SER A 1 66 ? 16.602 15.372 -1.408 1.00 29.84 66 SER A N 1
ATOM 471 C CA . SER A 1 66 ? 17.232 15.675 -0.108 1.00 29.84 66 SER A CA 1
ATOM 472 C C . SER A 1 66 ? 18.243 16.832 -0.058 1.00 29.84 66 SER A C 1
ATOM 474 O O . SER A 1 66 ? 18.782 17.100 1.016 1.00 29.84 66 SER A O 1
ATOM 476 N N . LEU A 1 67 ? 18.506 17.577 -1.138 1.00 26.56 67 LEU A N 1
ATOM 477 C CA . LEU A 1 67 ? 19.583 18.591 -1.133 1.00 26.56 67 LEU A CA 1
ATOM 478 C C . LEU A 1 67 ? 19.173 20.035 -0.785 1.00 26.56 67 LEU A C 1
ATOM 480 O O . LEU A 1 67 ? 20.050 20.894 -0.676 1.00 26.56 67 LEU A O 1
ATOM 484 N N . LYS A 1 68 ? 17.893 20.313 -0.498 1.00 26.83 68 LYS A N 1
ATOM 485 C CA . LYS A 1 68 ? 17.492 21.590 0.136 1.00 26.83 68 LYS A CA 1
ATOM 486 C C . LYS A 1 68 ? 17.522 21.563 1.673 1.00 26.83 68 LYS A C 1
ATOM 488 O O . LYS A 1 68 ? 17.620 22.631 2.270 1.00 26.83 68 LYS A O 1
ATOM 493 N N . ASP A 1 69 ? 17.610 20.387 2.300 1.00 29.67 69 ASP A N 1
ATOM 494 C CA . ASP A 1 69 ? 17.716 20.255 3.766 1.00 29.67 69 ASP A CA 1
ATOM 495 C C . ASP A 1 69 ? 19.167 20.141 4.286 1.00 29.67 69 ASP A C 1
ATOM 497 O O . ASP A 1 69 ? 19.413 20.181 5.491 1.00 29.67 69 ASP A O 1
ATOM 501 N N . LEU A 1 70 ? 20.164 20.054 3.395 1.00 29.25 70 LEU A N 1
ATOM 502 C CA . LEU A 1 70 ? 21.555 19.725 3.755 1.00 29.25 70 LEU A CA 1
ATOM 503 C C . LEU A 1 70 ? 22.525 20.918 3.879 1.00 29.25 70 LEU A C 1
ATOM 505 O O . LEU A 1 70 ? 23.708 20.718 4.150 1.00 29.25 70 LEU A O 1
ATOM 509 N N . LYS A 1 71 ? 22.062 22.172 3.761 1.00 24.16 71 LYS A N 1
ATOM 510 C CA . LYS A 1 71 ? 22.896 23.374 4.011 1.00 24.16 71 LYS A CA 1
ATOM 511 C C . LYS A 1 71 ? 22.462 24.206 5.225 1.00 24.16 71 LYS A C 1
ATOM 513 O O . LYS A 1 71 ? 22.673 25.414 5.265 1.00 24.16 71 LYS A O 1
ATOM 518 N N . GLY A 1 72 ? 21.945 23.559 6.267 1.00 25.92 72 GLY A N 1
ATOM 519 C CA . GLY A 1 72 ? 21.872 24.130 7.615 1.00 25.92 72 GLY A CA 1
ATOM 520 C C . GLY A 1 72 ? 22.983 23.562 8.495 1.00 25.92 72 GLY A C 1
ATOM 521 O O . GLY A 1 72 ? 22.841 22.470 9.034 1.00 25.92 72 GLY A O 1
ATOM 522 N N . LYS A 1 73 ? 24.107 24.279 8.628 1.00 26.52 73 LYS A N 1
ATOM 523 C CA . LYS A 1 73 ? 25.234 23.903 9.500 1.00 26.52 73 LYS A CA 1
ATOM 524 C C . LYS A 1 73 ? 24.748 23.468 10.885 1.00 26.52 73 LYS A C 1
ATOM 526 O O . LYS A 1 73 ? 24.014 24.196 11.551 1.00 26.52 73 LYS A O 1
ATOM 531 N N . GLY A 1 74 ? 25.241 22.312 11.324 1.00 26.59 74 GLY A N 1
ATOM 532 C CA . GLY A 1 74 ? 24.998 21.768 12.648 1.00 26.59 74 GLY A CA 1
ATOM 533 C C . GLY A 1 74 ? 25.259 22.787 13.755 1.00 26.59 74 GLY A C 1
ATOM 534 O O . GLY A 1 74 ? 26.381 23.244 13.969 1.00 26.59 74 GLY A O 1
ATOM 535 N N . LYS A 1 75 ? 24.208 23.065 14.520 1.00 22.41 75 LYS A N 1
ATOM 536 C CA . LYS A 1 75 ? 24.331 23.215 15.963 1.00 22.41 75 LYS A CA 1
ATOM 537 C C . LYS A 1 75 ? 23.555 22.072 16.588 1.00 22.41 75 LYS A C 1
ATOM 539 O O . LYS A 1 75 ? 22.335 22.009 16.480 1.00 22.41 75 LYS A O 1
ATOM 544 N N . LEU A 1 76 ? 24.301 21.181 17.236 1.00 29.91 76 LEU A N 1
ATOM 545 C CA . LEU A 1 76 ? 23.798 20.302 18.280 1.00 29.91 76 LEU A CA 1
ATOM 546 C C . LEU A 1 76 ? 22.950 21.139 19.242 1.00 29.91 76 LEU A C 1
ATOM 548 O O . LEU A 1 76 ? 23.474 21.907 20.047 1.00 29.91 76 LEU A O 1
ATOM 552 N N . LEU A 1 77 ? 21.635 21.000 19.128 1.00 23.64 77 LEU A N 1
ATOM 553 C CA . LEU A 1 77 ? 20.696 21.373 20.166 1.00 23.64 77 LEU A CA 1
ATOM 554 C C . LEU A 1 77 ? 20.015 20.089 20.610 1.00 23.64 77 LEU A C 1
ATOM 556 O O . LEU A 1 77 ? 19.028 19.634 20.040 1.00 23.64 77 LEU A O 1
ATOM 560 N N . THR A 1 78 ? 20.565 19.521 21.676 1.00 27.59 78 THR A N 1
ATOM 561 C CA . THR A 1 78 ? 19.808 18.758 22.659 1.00 27.59 78 THR A CA 1
ATOM 562 C C . THR A 1 78 ? 18.631 19.608 23.134 1.00 27.59 78 THR A C 1
ATOM 564 O O . THR A 1 78 ? 18.738 20.348 24.109 1.00 27.59 78 THR A O 1
ATOM 567 N N . LYS A 1 79 ? 17.505 19.524 22.429 1.00 21.97 79 LYS A N 1
ATOM 568 C CA . LYS A 1 79 ? 16.176 19.782 22.978 1.00 21.97 79 LYS A CA 1
ATOM 569 C C . LYS A 1 79 ? 15.185 18.860 22.289 1.00 21.97 79 LYS A C 1
ATOM 571 O O . LYS A 1 79 ? 14.824 19.076 21.135 1.00 21.97 79 LYS A O 1
ATOM 576 N N . ALA A 1 80 ? 14.726 17.875 23.052 1.00 32.28 80 ALA A N 1
ATOM 577 C CA . ALA A 1 80 ? 13.439 17.242 22.841 1.00 32.28 80 ALA A CA 1
ATOM 578 C C . ALA A 1 80 ? 12.384 18.328 22.562 1.00 32.28 80 ALA A C 1
ATOM 580 O O . ALA A 1 80 ? 12.102 19.157 23.425 1.00 32.28 80 ALA A O 1
ATOM 581 N N . HIS A 1 81 ? 11.845 18.334 21.346 1.00 26.41 81 HIS A N 1
ATOM 582 C CA . HIS A 1 81 ? 10.642 19.070 20.977 1.00 26.41 81 HIS A CA 1
ATOM 583 C C . HIS A 1 81 ? 9.662 18.050 20.410 1.00 26.41 81 HIS A C 1
ATOM 585 O O . HIS A 1 81 ? 9.966 17.361 19.440 1.00 26.41 81 HIS A O 1
ATOM 591 N N . GLY A 1 82 ? 8.514 17.907 21.066 1.00 26.47 82 GLY A N 1
ATOM 592 C CA . GLY A 1 82 ? 7.443 17.036 20.611 1.00 26.47 82 GLY A CA 1
ATOM 593 C C . GLY A 1 82 ? 6.637 17.635 19.456 1.00 26.47 82 GLY A C 1
ATOM 594 O O . GLY A 1 82 ? 6.430 18.840 19.413 1.00 26.47 82 GLY A O 1
ATOM 595 N N . GLY A 1 83 ? 6.080 16.748 18.622 1.00 29.78 83 GLY A N 1
ATOM 596 C CA . GLY A 1 83 ? 4.821 16.953 17.891 1.00 29.78 83 GLY A CA 1
ATOM 597 C C . GLY A 1 83 ? 4.947 17.442 16.453 1.00 29.78 83 GLY A C 1
ATOM 598 O O . GLY A 1 83 ? 5.438 18.539 16.229 1.00 29.78 83 GLY A O 1
ATOM 599 N N . GLY A 1 84 ? 4.414 16.672 15.488 1.00 34.69 84 GLY A N 1
ATOM 600 C CA . GLY A 1 84 ? 3.990 17.275 14.214 1.00 34.69 84 GLY A CA 1
ATOM 601 C C . GLY A 1 84 ? 3.980 16.454 12.917 1.00 34.69 84 GLY A C 1
ATOM 602 O O . GLY A 1 84 ? 3.596 17.014 11.902 1.00 34.69 84 GLY A O 1
ATOM 603 N N . GLY A 1 85 ? 4.376 15.175 12.863 1.00 59.50 85 GLY A N 1
ATOM 604 C CA . GLY A 1 85 ? 4.292 14.417 11.591 1.00 59.50 85 GLY A CA 1
ATOM 605 C C . GLY A 1 85 ? 2.848 14.075 11.156 1.00 59.50 85 GLY A C 1
ATOM 606 O O . GLY A 1 85 ? 2.041 13.690 12.002 1.00 59.50 85 GLY A O 1
ATOM 607 N N . LYS A 1 86 ? 2.514 14.147 9.858 1.00 83.50 86 LYS A N 1
ATOM 608 C CA . LYS A 1 86 ? 1.215 13.689 9.304 1.00 83.50 86 LYS A CA 1
ATOM 609 C C . LYS A 1 86 ? 1.034 12.173 9.529 1.00 83.50 86 LYS A C 1
ATOM 611 O O . LYS A 1 86 ? 2.004 11.412 9.453 1.00 83.50 86 LYS A O 1
ATOM 616 N N . TRP A 1 87 ? -0.187 11.734 9.840 1.00 90.44 87 TRP A N 1
ATOM 617 C CA . TRP A 1 87 ? -0.536 10.307 9.888 1.00 90.44 87 TRP A CA 1
ATOM 618 C C . TRP A 1 87 ? -0.544 9.720 8.482 1.00 90.44 87 TRP A C 1
ATOM 620 O O . TRP A 1 87 ? -1.177 10.291 7.596 1.00 90.44 87 TRP A O 1
ATOM 630 N N . LYS A 1 88 ? 0.155 8.600 8.293 1.00 92.62 88 LYS A N 1
ATOM 631 C CA . LYS A 1 88 ? 0.236 7.897 7.012 1.00 92.62 88 LYS A CA 1
ATOM 632 C C . LYS A 1 88 ? 0.619 6.430 7.188 1.00 92.62 88 LYS A C 1
ATOM 634 O O . LYS A 1 88 ? 1.107 6.038 8.250 1.00 92.62 88 LYS A O 1
ATOM 639 N N . MET A 1 89 ? 0.443 5.631 6.146 1.00 91.69 89 MET A N 1
ATOM 640 C CA . MET A 1 89 ? 0.964 4.269 6.074 1.00 91.69 89 MET A CA 1
ATOM 641 C C . MET A 1 89 ? 2.493 4.281 5.983 1.00 91.69 89 MET A C 1
ATOM 643 O O . MET A 1 89 ? 3.104 5.200 5.431 1.00 91.69 89 MET A O 1
ATOM 647 N N . ASN A 1 90 ? 3.131 3.307 6.627 1.00 87.38 90 ASN A N 1
ATOM 648 C CA . ASN A 1 90 ? 4.570 3.306 6.826 1.00 87.38 90 ASN A CA 1
ATOM 649 C C . ASN A 1 90 ? 5.285 2.534 5.714 1.00 87.38 90 ASN A C 1
ATOM 651 O O . ASN A 1 90 ? 5.292 1.305 5.690 1.00 87.38 90 ASN A O 1
ATOM 655 N N . VAL A 1 91 ? 5.976 3.272 4.846 1.00 81.38 91 VAL A N 1
ATOM 656 C CA . VAL A 1 91 ? 6.785 2.732 3.738 1.00 81.38 91 VAL A CA 1
ATOM 657 C C . VAL A 1 91 ? 7.911 1.795 4.182 1.00 81.38 91 VAL A C 1
ATOM 659 O O . VAL A 1 91 ? 8.387 0.998 3.375 1.00 81.38 91 VAL A O 1
ATOM 662 N N . TYR A 1 92 ? 8.329 1.882 5.447 1.00 80.81 92 TYR A N 1
ATOM 663 C CA . TYR A 1 92 ? 9.395 1.062 6.024 1.00 80.81 92 TYR A CA 1
ATOM 664 C C . TYR A 1 92 ? 8.876 -0.198 6.723 1.00 80.81 92 TYR A C 1
ATOM 666 O O . TYR A 1 92 ? 9.656 -1.091 7.033 1.00 80.81 92 TYR A O 1
ATOM 674 N N . ASP A 1 93 ? 7.572 -0.269 6.985 1.00 85.62 93 ASP A N 1
ATOM 675 C CA . ASP A 1 93 ? 6.929 -1.359 7.712 1.00 85.62 93 ASP A CA 1
ATOM 676 C C . ASP A 1 93 ? 5.856 -1.989 6.824 1.00 85.62 93 ASP A C 1
ATOM 678 O O . ASP A 1 93 ? 4.652 -1.762 6.987 1.00 85.62 93 ASP A O 1
ATOM 682 N N . ARG A 1 94 ? 6.330 -2.701 5.798 1.00 86.69 94 ARG A N 1
ATOM 683 C CA . ARG A 1 94 ? 5.512 -3.262 4.722 1.00 86.69 94 ARG A CA 1
ATOM 684 C C . ARG A 1 94 ? 6.082 -4.578 4.188 1.00 86.69 94 ARG A C 1
ATOM 686 O O . ARG A 1 94 ? 7.277 -4.826 4.307 1.00 86.69 94 ARG A O 1
ATOM 693 N N . GLY A 1 95 ? 5.226 -5.391 3.571 1.00 71.19 95 GLY A N 1
ATOM 694 C CA . GLY A 1 95 ? 5.628 -6.564 2.789 1.00 71.19 95 GLY A CA 1
ATOM 695 C C . GLY A 1 95 ? 6.281 -6.188 1.454 1.00 71.19 95 GLY A C 1
ATOM 696 O O . GLY A 1 95 ? 6.075 -5.092 0.932 1.00 71.19 95 GLY A O 1
ATOM 697 N N . ASP A 1 96 ? 7.044 -7.110 0.871 1.00 70.56 96 ASP A N 1
ATOM 698 C CA . ASP A 1 96 ? 7.913 -6.842 -0.287 1.00 70.56 96 ASP A CA 1
ATOM 699 C C . ASP A 1 96 ? 7.163 -6.353 -1.544 1.00 70.56 96 ASP A C 1
ATOM 701 O O . ASP A 1 96 ? 7.672 -5.514 -2.307 1.00 70.56 96 ASP A O 1
ATOM 705 N N . ALA A 1 97 ? 5.938 -6.851 -1.752 1.00 71.00 97 ALA A N 1
ATOM 706 C CA . ALA A 1 97 ? 5.072 -6.467 -2.869 1.00 71.00 97 ALA A CA 1
ATOM 707 C C . ALA A 1 97 ? 3.993 -5.436 -2.493 1.00 71.00 97 ALA A C 1
ATOM 709 O O . ALA A 1 97 ? 3.123 -5.147 -3.312 1.00 71.00 97 ALA A O 1
ATOM 710 N N . MET A 1 98 ? 4.039 -4.877 -1.278 1.00 75.06 98 MET A N 1
ATOM 711 C CA . MET A 1 98 ? 3.170 -3.770 -0.873 1.00 75.06 98 MET A CA 1
ATOM 712 C C . MET A 1 98 ? 3.732 -2.452 -1.408 1.00 75.06 98 MET A C 1
ATOM 714 O O . MET A 1 98 ? 4.813 -2.055 -0.993 1.00 75.06 98 MET A O 1
ATOM 718 N N . ALA A 1 99 ? 3.024 -1.754 -2.281 1.00 72.88 99 ALA A N 1
ATOM 719 C CA . ALA A 1 99 ? 3.321 -0.384 -2.685 1.00 72.88 99 ALA A CA 1
ATOM 720 C C . ALA A 1 99 ? 2.473 0.598 -1.864 1.00 72.88 99 ALA A C 1
ATOM 722 O O . ALA A 1 99 ? 1.336 0.296 -1.497 1.00 72.88 99 ALA A O 1
ATOM 723 N N . ILE A 1 100 ? 3.048 1.756 -1.545 1.00 74.31 100 ILE A N 1
ATOM 724 C CA . ILE A 1 100 ? 2.399 2.825 -0.784 1.00 74.31 100 ILE A CA 1
ATOM 725 C C . ILE A 1 100 ? 2.711 4.132 -1.503 1.00 74.31 100 ILE A C 1
ATOM 727 O O . ILE A 1 100 ? 3.872 4.379 -1.831 1.00 74.31 100 ILE A O 1
ATOM 731 N N . ASP A 1 101 ? 1.694 4.952 -1.744 1.00 75.25 101 ASP A N 1
ATOM 732 C CA . ASP A 1 101 ? 1.863 6.235 -2.422 1.00 75.25 101 ASP A CA 1
ATOM 733 C C . ASP A 1 101 ? 2.696 7.240 -1.589 1.00 75.25 101 ASP A C 1
ATOM 735 O O . ASP A 1 101 ? 2.859 7.080 -0.373 1.00 75.25 101 ASP A O 1
ATOM 739 N N . PRO A 1 102 ? 3.230 8.315 -2.201 1.00 70.06 102 PRO A N 1
ATOM 740 C CA . PRO A 1 102 ? 4.034 9.311 -1.485 1.00 70.06 102 PRO A CA 1
ATOM 741 C C . PRO A 1 102 ? 3.303 9.982 -0.307 1.00 70.06 102 PRO A C 1
ATOM 743 O O . PRO A 1 102 ? 3.920 10.292 0.721 1.00 70.06 102 PRO A O 1
ATOM 746 N N . GLU A 1 103 ? 1.983 10.160 -0.423 1.00 73.31 103 GLU A N 1
ATOM 747 C CA . GLU A 1 103 ? 1.127 10.697 0.643 1.00 73.31 103 GLU A CA 1
ATOM 748 C C . GLU A 1 103 ? 0.885 9.690 1.781 1.00 73.31 103 GLU A C 1
ATOM 750 O O . GLU A 1 103 ? 0.480 10.075 2.883 1.00 73.31 103 GLU A O 1
ATOM 755 N N . GLY A 1 104 ? 1.155 8.407 1.535 1.00 76.06 104 GLY A N 1
ATOM 756 C CA . GLY A 1 104 ? 0.909 7.275 2.419 1.00 76.06 104 GLY A CA 1
ATOM 757 C C . GLY A 1 104 ? -0.560 7.105 2.796 1.00 76.06 104 GLY A C 1
ATOM 758 O O . GLY A 1 104 ? -0.870 6.706 3.920 1.00 76.06 104 GLY A O 1
ATOM 759 N N . SER A 1 105 ? -1.450 7.447 1.870 1.00 85.56 105 SER A N 1
ATOM 760 C CA . SER A 1 105 ? -2.895 7.264 1.984 1.00 85.56 105 SER A CA 1
ATOM 761 C C . SER A 1 105 ? -3.387 6.109 1.114 1.00 85.56 105 SER A C 1
ATOM 763 O O . SER A 1 105 ? -4.398 5.523 1.456 1.00 85.56 105 SER A O 1
ATOM 765 N N . LEU A 1 106 ? -2.678 5.714 0.056 1.00 84.69 106 LEU A N 1
ATOM 766 C CA . LEU A 1 106 ? -3.046 4.597 -0.816 1.00 84.69 106 LEU A CA 1
ATOM 767 C C . LEU A 1 106 ? -2.062 3.436 -0.639 1.00 84.69 106 LEU A C 1
ATOM 769 O O . LEU A 1 106 ? -0.849 3.634 -0.617 1.00 84.69 106 LEU A O 1
ATOM 773 N N . CYS A 1 107 ? -2.581 2.219 -0.499 1.00 85.12 107 CYS A N 1
ATOM 774 C CA . CYS A 1 107 ? -1.799 0.988 -0.403 1.00 85.12 107 CYS A CA 1
ATOM 775 C C . CYS A 1 107 ? -2.269 -0.021 -1.443 1.00 85.12 107 CYS A C 1
ATOM 777 O O . CYS A 1 107 ? -3.468 -0.226 -1.618 1.00 85.12 107 CYS A O 1
ATOM 779 N N . GLN A 1 108 ? -1.321 -0.709 -2.068 1.00 85.50 108 GLN A N 1
ATOM 780 C CA . GLN A 1 108 ? -1.580 -1.616 -3.175 1.00 85.50 108 GLN A CA 1
ATOM 781 C C . GLN A 1 108 ? -0.681 -2.845 -3.080 1.00 85.50 108 GLN A C 1
ATOM 783 O O . GLN A 1 108 ? 0.509 -2.733 -2.809 1.00 85.50 108 GLN A O 1
ATOM 788 N N . ALA A 1 109 ? -1.216 -4.029 -3.361 1.00 76.25 109 ALA A N 1
ATOM 789 C CA . ALA A 1 109 ? -0.409 -5.230 -3.553 1.00 76.25 109 ALA A CA 1
ATOM 790 C C . ALA A 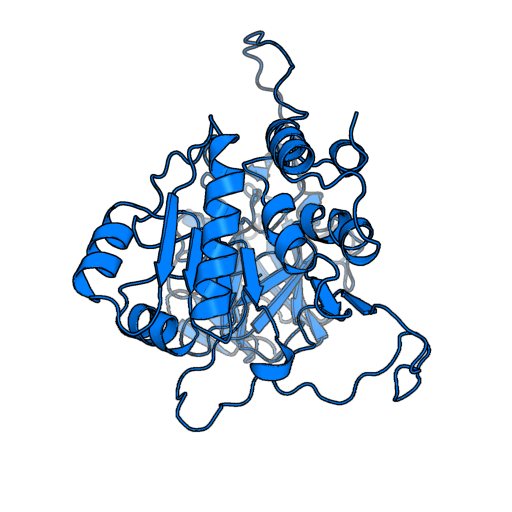1 109 ? -0.876 -5.963 -4.808 1.00 76.25 109 ALA A C 1
ATOM 792 O O . ALA A 1 109 ? -2.032 -6.370 -4.882 1.00 76.25 109 ALA A O 1
ATOM 793 N N . ARG A 1 110 ? 0.017 -6.168 -5.782 1.00 79.94 110 ARG A N 1
ATOM 794 C CA . ARG A 1 110 ? -0.274 -6.841 -7.067 1.00 79.94 110 ARG A CA 1
ATOM 795 C C . ARG A 1 110 ? 0.331 -8.246 -7.136 1.00 79.94 110 ARG A C 1
ATOM 797 O O . ARG A 1 110 ? 0.967 -8.624 -8.113 1.00 79.94 110 ARG A O 1
ATOM 804 N N . ASP A 1 111 ? 0.137 -9.018 -6.071 1.00 74.94 111 ASP A N 1
ATOM 805 C CA . ASP A 1 111 ? 0.544 -10.421 -5.987 1.00 74.94 111 ASP A CA 1
ATOM 806 C C . ASP A 1 111 ? -0.697 -11.325 -5.825 1.00 74.94 111 ASP A C 1
ATOM 808 O O . ASP A 1 111 ? -1.364 -11.275 -4.787 1.00 74.94 111 ASP A O 1
ATOM 812 N N . PRO A 1 112 ? -1.041 -12.149 -6.835 1.00 73.56 112 PRO A N 1
ATOM 813 C CA . PRO A 1 112 ? -2.155 -13.095 -6.757 1.00 73.56 112 PRO A CA 1
ATOM 814 C C . PRO A 1 112 ? -1.918 -14.285 -5.820 1.00 73.56 112 PRO A C 1
ATOM 816 O O . PRO A 1 112 ? -2.872 -14.991 -5.485 1.00 73.56 112 PRO A O 1
ATOM 819 N N . GLN A 1 113 ? -0.675 -14.565 -5.420 1.00 78.06 113 GLN A N 1
ATOM 820 C CA . GLN A 1 113 ? -0.341 -15.710 -4.572 1.00 78.06 113 GLN A CA 1
ATOM 821 C C . GLN A 1 113 ? -0.117 -15.294 -3.117 1.00 78.06 113 GLN A C 1
ATOM 823 O O . GLN A 1 113 ? -0.704 -15.919 -2.224 1.00 78.06 113 GLN A O 1
ATOM 828 N N . GLY A 1 114 ? 0.643 -14.225 -2.882 1.00 78.44 114 GLY A N 1
ATOM 829 C CA . GLY A 1 114 ? 1.021 -13.743 -1.554 1.00 78.44 114 GLY A CA 1
ATOM 830 C C . GLY A 1 114 ? 0.047 -12.754 -0.909 1.00 78.44 114 GLY A C 1
ATOM 831 O O . GLY A 1 114 ? -0.699 -12.040 -1.576 1.00 78.44 114 GLY A O 1
ATOM 832 N N . TRP A 1 115 ? 0.076 -12.714 0.423 1.00 86.06 115 TRP A N 1
ATOM 833 C CA . TRP A 1 115 ? -0.528 -11.654 1.229 1.00 86.06 115 TRP A CA 1
ATOM 834 C C . TRP A 1 115 ? 0.571 -10.696 1.672 1.00 86.06 115 TRP A C 1
ATOM 836 O O . TRP A 1 115 ? 1.566 -11.125 2.254 1.00 86.06 115 TRP A O 1
ATOM 846 N N . HIS A 1 116 ? 0.378 -9.406 1.427 1.00 86.31 116 HIS A N 1
ATOM 847 C CA . HIS A 1 116 ? 1.342 -8.368 1.78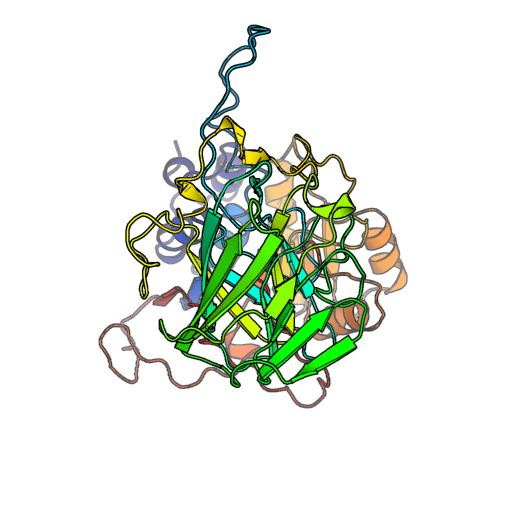1 1.00 86.31 116 HIS A CA 1
ATOM 848 C C . HIS A 1 116 ? 0.650 -7.361 2.679 1.00 86.31 116 HIS A C 1
ATOM 850 O O . HIS A 1 116 ? -0.454 -6.933 2.363 1.00 86.31 116 HIS A O 1
ATOM 856 N N . GLY A 1 117 ? 1.256 -6.998 3.806 1.00 88.19 117 GLY A N 1
ATOM 857 C CA . GLY A 1 117 ? 0.647 -6.067 4.752 1.00 88.19 117 GLY A CA 1
ATOM 858 C C . GLY A 1 117 ? 1.537 -4.894 5.098 1.00 88.19 117 GLY A C 1
ATOM 859 O O . GLY A 1 117 ? 2.719 -4.891 4.773 1.00 88.19 117 GLY A O 1
ATOM 860 N N . THR A 1 118 ? 0.956 -3.885 5.729 1.00 92.81 118 THR A N 1
ATOM 861 C CA . THR A 1 118 ? 1.657 -2.701 6.224 1.00 92.81 118 THR A CA 1
ATOM 862 C C . THR A 1 118 ? 0.906 -2.100 7.413 1.00 92.81 118 THR A C 1
ATOM 864 O O . THR A 1 118 ? -0.271 -2.399 7.643 1.00 92.81 118 THR A O 1
ATOM 867 N N . ARG A 1 119 ? 1.605 -1.275 8.195 1.00 95.38 119 ARG A N 1
ATOM 868 C CA . ARG A 1 119 ? 1.089 -0.567 9.372 1.00 95.38 119 ARG A CA 1
ATOM 869 C C . ARG A 1 119 ? 1.275 0.941 9.226 1.00 95.38 119 ARG A C 1
ATOM 871 O O . ARG A 1 119 ? 2.097 1.404 8.440 1.00 95.38 119 ARG A O 1
ATOM 878 N N . SER A 1 120 ? 0.533 1.725 9.999 1.00 95.62 120 SER A N 1
ATOM 879 C CA . SER A 1 120 ? 0.699 3.179 10.062 1.00 95.62 120 SER A CA 1
ATOM 880 C C . SER A 1 120 ? 2.044 3.595 10.673 1.00 95.62 120 SER A C 1
ATOM 882 O O . SER A 1 120 ? 2.660 2.878 11.459 1.00 95.62 120 SER A O 1
ATOM 884 N N . ASN A 1 121 ? 2.508 4.802 10.348 1.00 92.75 121 ASN A N 1
ATOM 885 C CA . ASN A 1 121 ? 3.739 5.387 10.896 1.00 92.75 121 ASN A CA 1
ATOM 886 C C . ASN A 1 121 ? 3.635 5.732 12.391 1.00 92.75 121 ASN A C 1
ATOM 888 O O . ASN A 1 121 ? 4.643 5.996 13.047 1.00 92.75 121 ASN A O 1
ATOM 892 N N . LYS A 1 122 ? 2.414 5.748 12.922 1.00 93.81 122 LYS A N 1
ATOM 893 C CA . LYS A 1 122 ? 2.079 6.081 14.301 1.00 93.81 122 LYS A CA 1
ATOM 894 C C . LYS A 1 122 ? 1.082 5.078 14.850 1.00 93.81 122 LYS A C 1
ATOM 896 O O . LYS A 1 122 ? 0.308 4.483 14.103 1.00 93.81 122 LYS A O 1
ATOM 901 N N . ALA A 1 123 ? 1.101 4.920 16.159 1.00 93.75 123 ALA A N 1
ATOM 902 C CA . ALA A 1 123 ? 0.155 4.141 16.928 1.00 93.75 123 ALA A CA 1
ATOM 903 C C . ALA A 1 123 ? -0.538 5.015 17.959 1.00 93.75 123 ALA A C 1
ATOM 905 O O . ALA A 1 123 ? -0.009 6.039 18.394 1.00 93.75 123 ALA A O 1
ATOM 906 N N . VAL A 1 124 ? -1.701 4.549 18.389 1.00 94.25 124 VAL A N 1
ATOM 907 C CA . VAL A 1 124 ? -2.399 5.065 19.560 1.00 94.25 124 VAL A CA 1
ATOM 908 C C . VAL A 1 124 ? -2.207 4.138 20.753 1.00 94.25 124 VAL A C 1
ATOM 910 O O . VAL A 1 124 ? -2.043 2.924 20.609 1.00 94.25 124 VAL A O 1
ATOM 913 N N . THR A 1 125 ? -2.200 4.719 21.944 1.00 92.06 125 THR A N 1
ATOM 914 C CA . THR A 1 125 ? -2.127 4.008 23.220 1.00 92.06 125 THR A CA 1
ATOM 915 C C . THR A 1 125 ? -2.962 4.736 24.278 1.00 92.06 125 THR A C 1
ATOM 917 O O . THR A 1 125 ? -3.634 5.721 23.989 1.00 92.06 125 THR A O 1
ATOM 920 N N . GLY A 1 126 ? -2.925 4.269 25.524 1.00 85.62 126 GLY A N 1
ATOM 921 C CA . GLY A 1 126 ? -3.601 4.927 26.636 1.00 85.62 126 GLY A CA 1
ATOM 922 C C . GLY A 1 126 ? -5.075 4.544 26.734 1.00 85.62 126 GLY A C 1
ATOM 923 O O . GLY A 1 126 ? -5.414 3.365 26.716 1.00 85.62 126 GLY A O 1
ATOM 924 N N . LYS A 1 127 ? -5.945 5.538 26.928 1.00 84.12 127 LYS A N 1
ATOM 925 C CA . LYS A 1 127 ? -7.372 5.348 27.248 1.00 84.12 127 LYS A CA 1
ATOM 926 C C . LYS A 1 127 ? -8.282 6.167 26.329 1.00 84.12 127 LYS A C 1
ATOM 928 O O . LYS A 1 127 ? -9.241 6.757 26.794 1.00 84.12 127 LYS A O 1
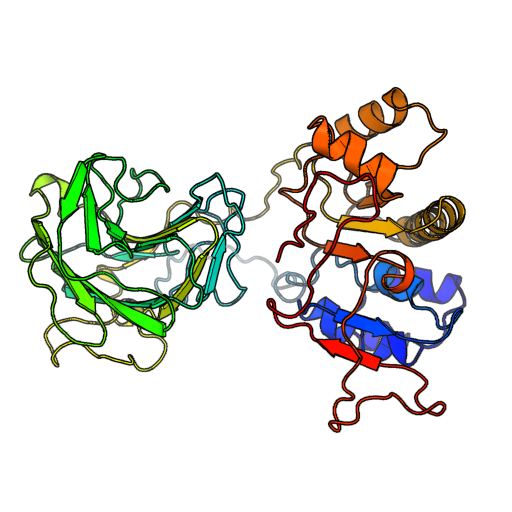ATOM 933 N N . GLY A 1 128 ? -7.941 6.293 25.052 1.00 89.44 128 GLY A N 1
ATOM 934 C CA . GLY A 1 128 ? -8.773 7.025 24.095 1.00 89.44 128 GLY A CA 1
ATOM 935 C C . GLY A 1 128 ? -9.652 6.127 23.230 1.00 89.44 128 GLY A C 1
ATOM 936 O O . GLY A 1 128 ? -9.528 4.898 23.226 1.00 89.44 128 GLY A O 1
ATOM 937 N N . LYS A 1 129 ? -10.527 6.784 22.464 1.00 94.94 129 LYS A N 1
ATOM 938 C CA . LYS A 1 129 ? -11.403 6.172 21.462 1.00 94.94 129 LYS A CA 1
ATOM 939 C C . LYS A 1 129 ? -11.066 6.732 20.091 1.00 94.94 129 LYS A C 1
ATOM 941 O O . LYS A 1 129 ? -11.256 7.923 19.847 1.00 94.94 129 LYS A O 1
ATOM 946 N N . TYR A 1 130 ? -10.563 5.882 19.209 1.00 95.75 130 TYR A N 1
ATOM 947 C CA . TYR A 1 130 ? -9.957 6.284 17.946 1.00 95.75 130 TYR A CA 1
ATOM 948 C C . TYR A 1 130 ? -10.690 5.707 16.742 1.00 95.75 130 TYR A C 1
ATOM 950 O O . TYR A 1 130 ? -11.291 4.633 16.814 1.00 95.75 130 TYR A O 1
ATOM 958 N N . TYR A 1 131 ? -10.621 6.441 15.637 1.00 97.06 131 TYR A N 1
ATOM 959 C CA . TYR A 1 131 ? -11.311 6.130 14.395 1.00 97.06 131 TYR A CA 1
ATOM 960 C C . TYR A 1 131 ? -10.453 6.454 13.168 1.00 97.06 131 TYR A C 1
ATOM 962 O O . TYR A 1 131 ? -9.721 7.449 13.153 1.00 97.06 131 TYR A O 1
ATOM 970 N N . TYR A 1 132 ? -10.573 5.632 12.129 1.00 97.38 132 TYR A N 1
ATOM 971 C CA . TYR A 1 132 ? -10.110 5.940 10.776 1.00 97.38 132 TYR A CA 1
ATOM 972 C C . TYR A 1 132 ? -10.988 5.240 9.734 1.00 97.38 132 TYR A C 1
ATOM 974 O O . TYR A 1 132 ? -11.702 4.292 10.062 1.00 97.38 132 TYR A O 1
ATOM 982 N N . GLU A 1 133 ? -10.922 5.697 8.487 1.00 97.31 133 GLU A N 1
ATOM 983 C CA . GLU A 1 133 ? -11.619 5.079 7.356 1.00 97.31 133 GLU A CA 1
ATOM 984 C C . GLU A 1 133 ? -10.636 4.405 6.414 1.00 97.31 133 GLU A C 1
ATOM 986 O O . GLU A 1 133 ? -9.544 4.922 6.168 1.00 97.31 133 GLU A O 1
ATOM 991 N N . ALA A 1 134 ? -11.054 3.267 5.874 1.00 96.81 134 ALA A N 1
ATOM 992 C CA . ALA A 1 134 ? -10.366 2.574 4.805 1.00 96.81 134 ALA A CA 1
ATOM 993 C C . ALA A 1 134 ? -11.360 2.263 3.683 1.00 96.81 134 ALA A C 1
ATOM 995 O O . ALA A 1 134 ? -12.374 1.609 3.910 1.00 96.81 134 ALA A O 1
ATOM 996 N N . GLU A 1 135 ? -11.085 2.746 2.484 1.00 96.25 135 GLU A N 1
ATOM 997 C CA . GLU A 1 135 ? -11.904 2.557 1.292 1.00 96.25 135 GLU A CA 1
ATOM 998 C C . GLU A 1 135 ? -11.259 1.520 0.382 1.00 96.25 135 GLU A C 1
ATOM 1000 O O . GLU A 1 135 ? -10.058 1.577 0.123 1.00 96.25 135 GLU A O 1
ATOM 1005 N N . VAL A 1 136 ? -12.051 0.570 -0.104 1.00 91.69 136 VAL A N 1
ATOM 1006 C CA . VAL A 1 136 ? -11.581 -0.425 -1.069 1.00 91.69 136 VAL A CA 1
ATOM 1007 C C . VAL A 1 136 ? -11.689 0.155 -2.474 1.00 91.69 136 VAL A C 1
ATOM 1009 O O . VAL A 1 136 ? -12.784 0.492 -2.919 1.00 91.69 136 VAL A O 1
ATOM 1012 N N . THR A 1 137 ? -10.572 0.247 -3.191 1.00 88.50 137 THR A N 1
ATOM 1013 C CA . THR A 1 137 ? -10.528 0.834 -4.543 1.00 88.50 137 THR A CA 1
ATOM 1014 C C . THR A 1 137 ? -10.415 -0.213 -5.652 1.00 88.50 137 THR A C 1
ATOM 1016 O O . THR A 1 137 ? -10.511 0.135 -6.825 1.00 88.50 137 THR A O 1
ATOM 1019 N N . ASP A 1 138 ? -10.274 -1.494 -5.298 1.00 85.75 138 ASP A N 1
ATOM 1020 C CA . ASP A 1 138 ? -10.074 -2.604 -6.237 1.00 85.75 138 ASP A CA 1
ATOM 1021 C C . ASP A 1 138 ? -10.755 -3.903 -5.754 1.00 85.75 138 ASP A C 1
ATOM 1023 O O . ASP A 1 138 ? -11.051 -4.064 -4.572 1.00 85.75 138 ASP A O 1
ATOM 1027 N N . GLU A 1 139 ? -10.995 -4.860 -6.651 1.00 82.75 139 GLU A N 1
ATOM 1028 C CA . GLU A 1 139 ? -11.764 -6.094 -6.390 1.00 82.75 139 GLU A CA 1
ATOM 1029 C C . GLU A 1 139 ? -10.977 -7.197 -5.656 1.00 82.75 139 GLU A C 1
ATOM 1031 O O . GLU A 1 139 ? -11.475 -8.302 -5.423 1.00 82.75 139 GLU A O 1
ATOM 1036 N N . GLY A 1 140 ? -9.725 -6.925 -5.298 1.00 82.50 140 GLY A N 1
ATOM 1037 C CA . GLY A 1 140 ? -8.867 -7.879 -4.615 1.00 82.50 140 GLY A CA 1
ATOM 1038 C C . GLY A 1 140 ? -9.291 -8.230 -3.190 1.00 82.50 140 GLY A C 1
ATOM 1039 O O . GLY A 1 140 ? -10.188 -7.645 -2.582 1.00 82.50 140 GLY A O 1
ATOM 1040 N N . LEU A 1 141 ? -8.578 -9.192 -2.603 1.00 86.88 141 LEU A N 1
ATOM 1041 C CA . LEU A 1 141 ? -8.822 -9.595 -1.224 1.00 86.88 141 LEU A CA 1
ATOM 1042 C C . LEU A 1 141 ? -8.053 -8.693 -0.258 1.00 86.88 141 LEU A C 1
ATOM 1044 O O . LEU A 1 141 ? -6.844 -8.499 -0.385 1.00 86.88 141 LEU A O 1
ATOM 1048 N N . CYS A 1 142 ? -8.740 -8.208 0.769 1.00 94.06 142 CYS A N 1
ATOM 1049 C CA . CYS A 1 142 ? -8.148 -7.369 1.801 1.00 94.06 142 CYS A CA 1
ATOM 1050 C C . CYS A 1 142 ? -8.595 -7.791 3.204 1.00 94.06 142 CYS A C 1
ATOM 1052 O O . CYS A 1 142 ? -9.670 -8.377 3.385 1.00 94.06 142 CYS A O 1
ATOM 1054 N N . ARG A 1 143 ? -7.764 -7.480 4.205 1.00 96.56 143 ARG A N 1
ATOM 1055 C CA . ARG A 1 143 ? -8.176 -7.367 5.608 1.00 96.56 143 ARG A CA 1
ATOM 1056 C C . ARG A 1 143 ? -7.620 -6.084 6.203 1.00 96.56 143 ARG A C 1
ATOM 1058 O O . ARG A 1 143 ? -6.436 -5.802 6.044 1.00 96.56 143 ARG A O 1
ATOM 1065 N N . VAL A 1 144 ? -8.455 -5.347 6.919 1.00 97.69 144 VAL A N 1
ATOM 1066 C CA . VAL A 1 144 ? -8.114 -4.076 7.562 1.00 97.69 144 VAL A CA 1
ATOM 1067 C C . VAL A 1 144 ? -8.401 -4.142 9.057 1.00 97.69 144 VAL A C 1
ATOM 1069 O O . VAL A 1 144 ? -9.285 -4.878 9.498 1.00 97.69 144 VAL A O 1
ATOM 1072 N N . GLY A 1 145 ? -7.648 -3.400 9.863 1.00 97.38 145 GLY A N 1
ATOM 1073 C CA . GLY A 1 145 ? -7.880 -3.366 11.297 1.00 97.38 145 GLY A CA 1
ATOM 1074 C C . GLY A 1 145 ? -6.736 -2.784 12.104 1.00 97.38 145 GLY A C 1
ATOM 1075 O O . GLY A 1 145 ? -6.197 -1.724 11.785 1.00 97.38 145 GLY A O 1
ATOM 1076 N N . TRP A 1 146 ? -6.411 -3.461 13.200 1.00 97.69 146 TRP A N 1
ATOM 1077 C CA . TRP A 1 146 ? -5.486 -2.956 14.205 1.00 97.69 146 TRP A CA 1
ATOM 1078 C C . TRP A 1 146 ? -4.474 -4.019 14.585 1.00 97.69 146 TRP A C 1
ATOM 1080 O O . TRP A 1 146 ? -4.826 -5.181 14.780 1.00 97.69 146 TRP A O 1
ATOM 1090 N N . SER A 1 147 ? -3.221 -3.623 14.759 1.00 95.94 147 SER A N 1
ATOM 1091 C CA . SER A 1 147 ? -2.166 -4.542 15.181 1.00 95.94 147 SER A CA 1
ATOM 1092 C C . SER A 1 147 ? -1.173 -3.873 16.114 1.00 95.94 147 SER A C 1
ATOM 1094 O O . SER A 1 147 ? -0.953 -2.666 16.008 1.00 95.94 147 SER A O 1
ATOM 1096 N N . THR A 1 148 ? -0.526 -4.652 16.977 1.00 92.38 148 THR A N 1
ATOM 1097 C CA . THR A 1 148 ? 0.612 -4.156 17.761 1.00 92.38 148 THR A CA 1
ATOM 1098 C C . THR A 1 148 ? 1.925 -4.207 16.972 1.00 92.38 148 THR A C 1
ATOM 1100 O O . THR A 1 148 ? 1.986 -4.705 15.845 1.00 92.38 148 THR A O 1
ATOM 1103 N N . ASP A 1 149 ? 3.003 -3.686 17.558 1.00 87.06 149 ASP A N 1
ATOM 1104 C CA . ASP A 1 149 ? 4.360 -3.757 16.997 1.00 87.06 149 ASP A CA 1
ATOM 1105 C C . ASP A 1 149 ? 4.881 -5.200 16.876 1.00 87.06 149 ASP A C 1
ATOM 1107 O O . ASP A 1 149 ? 5.636 -5.517 15.959 1.00 87.06 149 ASP A O 1
ATOM 1111 N N . LYS A 1 150 ? 4.433 -6.089 17.768 1.00 84.81 150 LYS A N 1
ATOM 1112 C CA . LYS A 1 150 ? 4.786 -7.519 17.792 1.00 84.81 150 LYS A CA 1
ATOM 1113 C C . LYS A 1 150 ? 4.035 -8.358 16.756 1.00 84.81 150 LYS A C 1
ATOM 1115 O O . LYS A 1 150 ? 4.366 -9.529 16.591 1.00 84.81 150 LYS A O 1
ATOM 1120 N N . ALA A 1 151 ? 3.012 -7.796 16.117 1.00 88.00 151 ALA A N 1
ATOM 1121 C CA . ALA A 1 151 ? 2.208 -8.520 15.149 1.00 88.00 151 ALA A CA 1
ATOM 1122 C C . ALA A 1 151 ? 2.950 -8.737 13.820 1.00 88.00 151 ALA A C 1
ATOM 1124 O O . ALA A 1 151 ? 3.737 -7.898 13.378 1.00 88.00 151 ALA A O 1
ATOM 1125 N N . SER A 1 152 ? 2.639 -9.851 13.170 1.00 89.44 152 SER A N 1
ATOM 1126 C CA . SER A 1 152 ? 2.884 -10.132 11.765 1.00 89.44 152 SER A CA 1
ATOM 1127 C C . SER A 1 152 ? 2.146 -9.120 10.892 1.00 89.44 152 SER A C 1
ATOM 1129 O O . SER A 1 152 ? 1.026 -8.706 11.199 1.00 89.44 152 SER A O 1
ATOM 1131 N N . LEU A 1 153 ? 2.754 -8.778 9.757 1.00 90.31 153 LEU A N 1
ATOM 1132 C CA . LEU A 1 153 ? 2.103 -7.977 8.720 1.00 90.31 153 LEU A CA 1
ATOM 1133 C C . LEU A 1 153 ? 0.969 -8.741 8.025 1.00 90.31 153 LEU A C 1
ATOM 1135 O O . LEU A 1 153 ? 0.079 -8.121 7.448 1.00 90.31 153 LEU A O 1
ATOM 1139 N N . ASP A 1 154 ? 0.948 -10.072 8.121 1.00 89.88 154 ASP A N 1
ATOM 1140 C CA . ASP A 1 154 ? -0.217 -10.859 7.730 1.00 89.88 154 ASP A CA 1
ATOM 1141 C C . ASP A 1 154 ? -1.309 -10.771 8.815 1.00 89.88 154 ASP A C 1
ATOM 1143 O O . ASP A 1 154 ? -1.412 -11.608 9.722 1.00 89.88 154 ASP A O 1
ATOM 1147 N N . LEU A 1 155 ? -2.095 -9.695 8.745 1.00 93.75 155 LEU A N 1
ATOM 1148 C CA . LEU A 1 155 ? -3.059 -9.297 9.767 1.00 93.75 155 LEU A CA 1
ATOM 1149 C C . LEU A 1 155 ? -4.065 -10.415 10.093 1.00 93.75 155 LEU A C 1
ATOM 1151 O O . LEU A 1 155 ? -4.757 -10.933 9.212 1.00 93.75 155 LEU A O 1
ATOM 1155 N N . GLY A 1 156 ? -4.178 -10.740 11.386 1.00 87.19 156 GLY A N 1
ATOM 1156 C CA . GLY A 1 156 ? -5.101 -11.752 11.916 1.00 87.19 156 GLY A CA 1
ATOM 1157 C C . GLY A 1 156 ? -4.524 -13.168 12.010 1.00 87.19 156 GLY A C 1
ATOM 1158 O O . GLY A 1 156 ? -5.200 -14.075 12.497 1.00 87.19 156 GLY A O 1
ATOM 1159 N N . THR A 1 157 ? -3.273 -13.382 11.588 1.00 87.38 157 THR A N 1
ATOM 1160 C CA . THR A 1 157 ? -2.605 -14.697 11.649 1.00 87.38 157 THR A CA 1
ATOM 1161 C C . THR A 1 157 ? -1.841 -14.962 12.949 1.00 87.38 157 THR A C 1
ATOM 1163 O O . THR A 1 157 ? -1.210 -16.011 13.104 1.00 87.38 157 THR A O 1
ATOM 1166 N N . ASP A 1 158 ? -1.926 -14.048 13.912 1.00 88.88 158 ASP A N 1
ATOM 1167 C CA . ASP A 1 158 ? -1.317 -14.158 15.233 1.00 88.88 158 ASP A CA 1
ATOM 1168 C C . ASP A 1 158 ? -2.225 -13.582 16.332 1.00 88.88 158 ASP A C 1
ATOM 1170 O O . ASP A 1 158 ? -3.364 -13.194 16.085 1.00 88.88 158 ASP A O 1
ATOM 1174 N N . LYS A 1 159 ? -1.724 -13.547 17.570 1.00 89.38 159 LYS A N 1
ATOM 1175 C CA . LYS A 1 159 ? -2.474 -13.079 18.746 1.00 89.38 159 LYS A CA 1
ATOM 1176 C C . LYS A 1 159 ? -2.378 -11.565 18.987 1.00 89.38 159 LYS A C 1
ATOM 1178 O O . LYS A 1 159 ? -2.839 -11.095 20.028 1.00 89.38 159 LYS A O 1
ATOM 1183 N N . PHE A 1 160 ? -1.774 -10.821 18.065 1.00 91.06 160 PHE A N 1
ATOM 1184 C CA . PHE A 1 160 ? -1.427 -9.406 18.208 1.00 91.06 160 PHE A CA 1
ATOM 1185 C C . PHE A 1 160 ? -2.053 -8.515 17.120 1.00 91.06 160 PHE A C 1
ATOM 1187 O O . PHE A 1 160 ? -2.043 -7.291 17.264 1.00 91.06 160 PHE A O 1
ATOM 1194 N N . GLY A 1 161 ? -2.612 -9.107 16.061 1.00 92.88 161 GLY A N 1
ATOM 1195 C CA . GLY A 1 161 ? -3.347 -8.433 14.995 1.00 92.88 161 GLY A CA 1
ATOM 1196 C C . GLY A 1 161 ? -4.824 -8.830 14.939 1.00 92.88 161 GLY A C 1
ATOM 1197 O O . GLY A 1 161 ? -5.167 -10.010 14.971 1.00 92.88 161 GLY A O 1
ATOM 1198 N N . TYR A 1 162 ? -5.693 -7.832 14.806 1.00 96.06 162 TYR A N 1
ATOM 1199 C CA . TYR A 1 162 ? -7.140 -7.963 14.663 1.00 96.06 162 TYR A CA 1
ATOM 1200 C C . TYR A 1 162 ? -7.538 -7.447 13.285 1.00 96.06 162 TYR A C 1
ATOM 1202 O O . TYR A 1 162 ? -7.362 -6.264 12.994 1.00 96.06 162 TYR A O 1
ATOM 1210 N N . GLY A 1 163 ? -8.068 -8.328 12.441 1.00 96.06 163 GLY A N 1
ATOM 1211 C CA . GLY A 1 163 ? -8.468 -7.983 11.079 1.00 96.06 163 GLY A CA 1
ATOM 1212 C C . GLY A 1 163 ? -9.952 -8.204 10.832 1.00 96.06 163 GLY A C 1
ATOM 1213 O O . GLY A 1 163 ? -10.562 -9.101 11.409 1.00 96.06 163 GLY A O 1
ATOM 1214 N N . PHE A 1 164 ? -10.512 -7.414 9.929 1.00 97.19 164 PHE A N 1
ATOM 1215 C CA . PHE A 1 164 ? -11.795 -7.643 9.284 1.00 97.19 164 PHE A CA 1
ATOM 1216 C C . PHE A 1 164 ? -11.557 -7.679 7.778 1.00 97.19 164 PHE A C 1
ATOM 1218 O O . PHE A 1 164 ? -10.849 -6.821 7.263 1.00 97.19 164 PHE A O 1
ATOM 122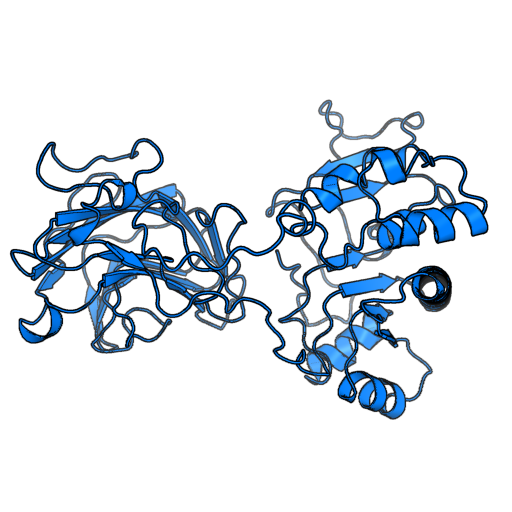5 N N . GLY A 1 165 ? -12.053 -8.709 7.093 1.00 94.00 165 GLY A N 1
ATOM 1226 C CA . GLY A 1 165 ? -11.792 -8.938 5.675 1.00 94.00 165 GLY A CA 1
ATOM 1227 C C . GLY A 1 165 ? -13.026 -8.855 4.791 1.00 94.00 165 GLY A C 1
ATOM 1228 O O . GLY A 1 165 ? -14.131 -9.167 5.238 1.00 94.00 165 GLY A O 1
ATOM 1229 N N . GLY A 1 166 ? -12.806 -8.549 3.507 1.00 89.75 166 GLY A N 1
ATOM 1230 C CA . GLY A 1 166 ? -13.860 -8.320 2.501 1.00 89.75 166 GLY A CA 1
ATOM 1231 C C . GLY A 1 166 ? -14.859 -9.467 2.322 1.00 89.75 166 GLY A C 1
ATOM 1232 O O . GLY A 1 166 ? -15.982 -9.270 1.881 1.00 89.75 166 GLY A O 1
ATOM 1233 N N . THR A 1 167 ? -14.509 -10.679 2.753 1.00 89.25 167 THR A N 1
ATOM 1234 C CA . THR A 1 167 ? -15.413 -11.847 2.726 1.00 89.25 167 THR A CA 1
ATOM 1235 C C . THR A 1 167 ? -16.430 -11.895 3.878 1.00 89.25 167 THR A C 1
ATOM 1237 O O . THR A 1 167 ? -17.110 -12.907 4.035 1.00 89.25 167 THR A O 1
ATOM 1240 N N . GLY A 1 168 ? -16.529 -10.848 4.708 1.00 91.56 168 GLY A N 1
ATOM 1241 C CA . GLY A 1 168 ? -17.433 -10.824 5.867 1.00 91.56 168 GLY A CA 1
ATOM 1242 C C . GLY A 1 168 ? -16.924 -11.685 7.024 1.00 91.56 168 GLY A C 1
ATOM 1243 O O . GLY A 1 168 ? -17.686 -12.388 7.690 1.00 91.56 168 GLY A O 1
ATOM 1244 N N . LYS A 1 169 ? -15.601 -11.696 7.220 1.00 93.56 169 LYS A N 1
ATOM 1245 C CA . LYS A 1 169 ? -14.944 -12.488 8.264 1.00 93.56 169 LYS A CA 1
ATOM 1246 C C . LYS A 1 169 ? -13.994 -11.642 9.085 1.00 93.56 169 LYS A C 1
ATOM 1248 O O . LYS A 1 169 ? -13.197 -10.884 8.534 1.00 93.56 169 LYS A O 1
ATOM 1253 N N . LYS A 1 170 ? -14.033 -11.831 10.398 1.00 95.44 170 LYS A N 1
ATOM 1254 C CA . LYS A 1 170 ? -13.038 -11.292 11.325 1.00 95.44 170 LYS A CA 1
ATOM 1255 C C . LYS A 1 170 ? -11.933 -12.328 11.548 1.00 95.44 170 LYS A C 1
ATOM 1257 O O . LYS A 1 170 ? -12.213 -13.523 11.639 1.00 95.44 170 LYS A O 1
ATOM 1262 N N . SER A 1 171 ? -10.682 -11.885 11.603 1.00 94.06 171 SER A N 1
ATOM 1263 C CA . SER A 1 171 ? -9.491 -12.727 11.735 1.00 94.06 171 SER A CA 1
ATOM 1264 C C . SER A 1 171 ? -8.657 -12.388 12.974 1.00 94.06 171 SER A C 1
ATOM 1266 O O . SER A 1 171 ? -8.241 -11.237 13.138 1.00 94.06 171 SER A O 1
ATOM 1268 N N . TYR A 1 172 ? -8.377 -13.392 13.810 1.00 93.19 172 TYR A N 1
ATOM 1269 C CA . TYR A 1 172 ? -7.499 -13.304 14.985 1.00 93.19 172 TYR A CA 1
ATOM 1270 C C . TYR A 1 172 ? -6.875 -14.674 15.285 1.00 93.19 172 TYR A C 1
ATOM 1272 O O . TYR A 1 172 ? -7.573 -15.682 15.308 1.00 93.19 172 TYR A O 1
ATOM 1280 N N . GLY A 1 173 ? -5.566 -14.751 15.526 1.00 86.69 173 GLY A N 1
ATOM 1281 C CA . GLY A 1 173 ? -4.897 -15.996 15.918 1.00 86.69 173 GLY A CA 1
ATOM 1282 C C . GLY A 1 173 ? -4.979 -17.129 14.888 1.00 86.69 173 GLY A C 1
ATOM 1283 O O . GLY A 1 173 ? -5.011 -18.291 15.287 1.00 86.69 173 GLY A O 1
ATOM 1284 N N . ARG A 1 174 ? -5.033 -16.808 13.585 1.00 86.06 174 ARG A N 1
ATOM 1285 C CA . ARG A 1 174 ? -5.336 -17.738 12.468 1.00 86.06 174 ARG A CA 1
ATOM 1286 C C . ARG A 1 174 ? -6.751 -18.325 12.485 1.00 86.06 174 ARG A C 1
ATOM 1288 O O . ARG A 1 174 ? -7.024 -19.258 11.733 1.00 86.06 174 ARG A O 1
ATOM 1295 N N . GLN A 1 175 ? -7.647 -17.796 13.311 1.00 88.69 175 GLN A N 1
ATOM 1296 C CA . GLN A 1 175 ? -9.068 -18.133 13.288 1.00 88.69 175 GLN A CA 1
ATOM 1297 C C . GLN A 1 175 ? -9.822 -17.097 12.459 1.00 88.69 175 GLN A C 1
ATOM 1299 O O . GLN A 1 175 ? -9.510 -15.907 12.525 1.00 88.69 175 GLN A O 1
ATOM 1304 N N . PHE A 1 176 ? -10.783 -17.565 11.663 1.00 92.56 176 PHE A N 1
ATOM 1305 C CA . PHE A 1 176 ? -11.566 -16.749 10.739 1.00 92.56 176 PHE A CA 1
ATOM 1306 C C . PHE A 1 176 ? -13.050 -17.015 10.974 1.00 92.56 176 PHE A C 1
ATOM 1308 O O . PHE A 1 176 ? -13.586 -18.014 10.491 1.00 92.56 176 PHE A O 1
ATOM 1315 N N . ASP A 1 177 ? -13.701 -16.106 11.690 1.00 93.38 177 ASP A N 1
ATOM 1316 C CA . ASP A 1 177 ? -15.104 -16.231 12.079 1.00 93.38 177 ASP A CA 1
ATOM 1317 C C . ASP A 1 177 ? -15.979 -15.295 11.247 1.00 93.38 177 ASP A C 1
ATOM 1319 O O . ASP A 1 177 ? -15.561 -14.187 10.903 1.00 93.38 177 ASP A O 1
ATOM 1323 N N . SER A 1 178 ? -17.210 -15.710 10.955 1.00 95.75 178 SER A N 1
ATOM 1324 C CA . SER A 1 178 ? -18.200 -14.842 10.313 1.00 95.75 178 SER A CA 1
ATOM 1325 C C . SER A 1 178 ? -18.486 -13.621 11.188 1.00 95.75 178 SER A C 1
ATOM 1327 O O . SER A 1 178 ? -18.735 -13.748 12.390 1.00 95.75 178 SER A O 1
ATOM 1329 N N . TYR A 1 179 ? -18.436 -12.432 10.594 1.00 95.44 179 TYR A N 1
ATOM 1330 C CA . TYR A 1 179 ? -18.683 -11.170 11.285 1.00 95.44 179 TYR A CA 1
ATOM 1331 C C . TYR A 1 179 ? -19.058 -10.078 10.283 1.00 95.44 179 TYR A C 1
ATOM 1333 O O . TYR A 1 179 ? -18.392 -9.927 9.260 1.00 95.44 179 TYR A O 1
ATOM 1341 N N . GLY A 1 180 ? -20.074 -9.285 10.623 1.00 93.69 180 GLY A N 1
ATOM 1342 C CA . GLY A 1 180 ? -20.551 -8.207 9.767 1.00 93.69 180 GLY A CA 1
ATOM 1343 C C . GLY A 1 180 ? -21.034 -8.722 8.413 1.00 93.69 180 GLY A C 1
ATOM 1344 O O . GLY A 1 180 ? -21.658 -9.779 8.322 1.00 93.69 180 GLY A O 1
ATOM 1345 N N . GLU A 1 181 ? -20.719 -7.969 7.365 1.00 92.31 181 GLU A N 1
ATOM 1346 C CA . GLU A 1 181 ? -21.099 -8.271 5.988 1.00 92.31 181 GLU A CA 1
ATOM 1347 C C . GLU A 1 181 ? -19.872 -8.283 5.076 1.00 92.31 181 GLU A C 1
ATOM 1349 O O . GLU A 1 181 ? -18.850 -7.662 5.375 1.00 92.31 181 GLU A O 1
ATOM 1354 N N . ALA A 1 182 ? -19.979 -8.972 3.941 1.00 93.50 182 ALA A N 1
ATOM 1355 C CA . ALA A 1 182 ? -18.974 -8.871 2.892 1.00 93.50 182 ALA A CA 1
ATOM 1356 C C . ALA A 1 182 ? -18.918 -7.440 2.336 1.00 93.50 182 ALA A C 1
ATOM 1358 O O . ALA A 1 182 ? -19.941 -6.752 2.247 1.00 93.50 182 ALA A O 1
ATOM 1359 N N . TYR A 1 183 ? -17.725 -6.997 1.964 1.00 94.81 183 TYR A N 1
ATOM 1360 C CA . TYR A 1 183 ? -17.473 -5.680 1.396 1.00 94.81 183 TYR A CA 1
ATOM 1361 C C . TYR A 1 183 ? -16.414 -5.775 0.295 1.00 94.81 183 TYR A C 1
ATOM 1363 O O . TYR A 1 183 ? -15.569 -6.674 0.308 1.00 94.81 183 TYR A O 1
ATOM 1371 N N . GLY A 1 184 ? -16.477 -4.861 -0.666 1.00 91.69 184 GLY A N 1
ATOM 1372 C CA . GLY A 1 184 ? -15.611 -4.860 -1.841 1.00 91.69 184 GLY A CA 1
ATOM 1373 C C . GLY A 1 184 ? -15.409 -3.458 -2.394 1.00 91.69 184 GLY A C 1
ATOM 1374 O O . GLY A 1 184 ? -15.533 -2.481 -1.662 1.00 91.69 184 GLY A O 1
ATOM 1375 N N . MET A 1 185 ? -15.083 -3.365 -3.681 1.00 90.19 185 MET A N 1
ATOM 1376 C CA . MET A 1 185 ? -14.811 -2.098 -4.360 1.00 90.19 185 MET A CA 1
ATOM 1377 C C . MET A 1 185 ? -15.889 -1.036 -4.071 1.00 90.19 185 MET A C 1
ATOM 1379 O O . MET A 1 185 ? -17.086 -1.306 -4.175 1.00 90.19 185 MET A O 1
ATOM 1383 N N . ASN A 1 186 ? -15.444 0.181 -3.750 1.00 89.88 186 ASN A N 1
ATOM 1384 C CA . ASN A 1 186 ? -16.226 1.361 -3.359 1.00 89.88 186 ASN A CA 1
ATOM 1385 C C . ASN A 1 186 ? -16.864 1.324 -1.959 1.00 89.88 186 ASN A C 1
ATOM 1387 O O . ASN A 1 186 ? -17.462 2.321 -1.549 1.00 89.88 186 ASN A O 1
ATOM 1391 N N . ASP A 1 187 ? -16.732 0.231 -1.203 1.00 94.94 187 ASP A N 1
ATOM 1392 C CA . ASP A 1 187 ? -17.155 0.219 0.196 1.00 94.94 187 ASP A CA 1
ATOM 1393 C C . ASP A 1 187 ? -16.134 0.939 1.089 1.00 94.94 187 ASP A C 1
ATOM 1395 O O . ASP A 1 187 ? -14.915 0.778 0.961 1.00 94.94 187 ASP A O 1
ATOM 1399 N N . VAL A 1 188 ? -16.654 1.703 2.052 1.00 96.69 188 VAL A N 1
ATOM 1400 C CA . VAL A 1 188 ? -15.870 2.415 3.063 1.00 96.69 188 VAL A CA 1
ATOM 1401 C C . VAL A 1 188 ? -16.036 1.726 4.406 1.00 96.69 188 VAL A C 1
ATOM 1403 O O . VAL A 1 188 ? -17.140 1.615 4.945 1.00 96.69 188 VAL A O 1
ATOM 1406 N N . ILE A 1 189 ? -14.915 1.295 4.966 1.00 98.06 189 ILE A N 1
ATOM 1407 C CA . ILE A 1 189 ? -14.841 0.596 6.238 1.00 98.06 189 ILE A CA 1
ATOM 1408 C C . ILE A 1 189 ? -14.356 1.552 7.321 1.00 98.06 189 ILE A C 1
ATOM 1410 O O . ILE A 1 189 ? -13.204 1.988 7.328 1.00 98.06 189 ILE A O 1
ATOM 1414 N N . GLY A 1 190 ? -15.241 1.858 8.267 1.00 97.56 190 GLY A N 1
ATOM 1415 C CA . GLY A 1 190 ? -14.901 2.622 9.459 1.00 97.56 190 GLY A CA 1
ATOM 1416 C C . GLY A 1 190 ? -14.301 1.705 10.519 1.00 97.56 190 GLY A C 1
ATOM 1417 O O . GLY A 1 190 ? -14.943 0.751 10.956 1.00 97.56 190 GLY A O 1
ATOM 1418 N N . CYS A 1 191 ? -13.075 1.977 10.949 1.00 97.75 191 CYS A N 1
ATOM 1419 C CA . CYS A 1 191 ? -12.348 1.167 11.923 1.00 97.75 191 CYS A CA 1
ATOM 1420 C C . CYS A 1 191 ? -12.366 1.854 13.292 1.00 97.75 191 CYS A C 1
ATOM 1422 O O . CYS A 1 191 ? -11.774 2.919 13.458 1.00 97.75 191 CYS A O 1
ATOM 1424 N N . TYR A 1 192 ? -13.010 1.237 14.285 1.00 97.44 192 TYR A N 1
ATOM 1425 C CA . TYR A 1 192 ? -13.154 1.797 15.632 1.00 97.44 192 TYR A CA 1
ATOM 1426 C C . TYR A 1 192 ? -12.288 1.040 16.633 1.00 97.44 192 TYR A C 1
ATOM 1428 O O . TYR A 1 192 ? -12.274 -0.194 16.658 1.00 97.44 192 TYR A O 1
ATOM 1436 N N . LEU A 1 193 ? -11.622 1.794 17.503 1.00 96.69 193 LEU A N 1
ATOM 1437 C CA . LEU A 1 193 ? -10.826 1.274 18.606 1.00 96.69 193 LEU A CA 1
ATOM 1438 C C . LEU A 1 193 ? -11.177 2.022 19.889 1.00 96.69 193 LEU A C 1
ATOM 1440 O O . LEU A 1 193 ? -10.912 3.215 20.003 1.00 96.69 193 LEU A O 1
ATOM 1444 N N . ASP A 1 194 ? -11.747 1.322 20.863 1.00 94.81 194 ASP A N 1
ATOM 1445 C CA . ASP A 1 194 ? -12.021 1.839 22.203 1.00 94.81 194 ASP A CA 1
ATOM 1446 C C . ASP A 1 194 ? -11.030 1.203 23.188 1.00 94.81 194 ASP A C 1
ATOM 1448 O O . ASP A 1 194 ? -11.197 0.050 23.586 1.00 94.81 194 ASP A O 1
ATOM 1452 N N . LEU A 1 195 ? -9.980 1.933 23.579 1.00 91.94 195 LEU A N 1
ATOM 1453 C CA . LEU A 1 195 ? -8.991 1.436 24.547 1.00 91.94 195 LEU A CA 1
ATOM 1454 C C . LEU A 1 195 ? -9.467 1.544 26.004 1.00 91.94 195 LEU A C 1
ATOM 1456 O O . LEU A 1 195 ? -8.889 0.897 26.879 1.00 91.94 195 LEU A O 1
ATOM 1460 N N . GLU A 1 196 ? -10.525 2.313 26.282 1.00 89.62 196 GLU A N 1
ATOM 1461 C CA . GLU A 1 196 ? -11.115 2.398 27.624 1.00 89.62 196 GLU A CA 1
ATOM 1462 C C . GLU A 1 196 ? -11.814 1.084 27.978 1.00 89.62 196 GLU A C 1
ATOM 1464 O O . GLU A 1 196 ? -11.516 0.455 28.998 1.00 89.62 196 GLU A O 1
ATOM 1469 N N . ASN A 1 197 ? -12.706 0.638 27.093 1.00 90.12 197 ASN A N 1
ATOM 1470 C CA . ASN A 1 197 ? -13.452 -0.609 27.256 1.00 90.12 197 ASN A CA 1
ATOM 1471 C C . ASN A 1 197 ? -12.668 -1.825 26.747 1.00 90.12 197 ASN A C 1
ATOM 1473 O O . ASN A 1 197 ? -12.871 -2.946 27.228 1.00 90.12 197 ASN A O 1
ATOM 1477 N N . GLY A 1 198 ? -11.712 -1.591 25.847 1.00 91.88 198 GLY A N 1
ATOM 1478 C CA . GLY A 1 198 ? -10.956 -2.619 25.148 1.00 91.88 198 GLY A CA 1
ATOM 1479 C C . GLY A 1 198 ? -11.785 -3.261 24.044 1.00 91.88 198 GLY A C 1
ATOM 1480 O O . GLY A 1 198 ? -11.790 -4.480 23.951 1.00 91.88 198 GLY A O 1
ATOM 1481 N N . ASP A 1 199 ? -12.487 -2.471 23.237 1.00 95.00 199 ASP A N 1
ATOM 1482 C CA . ASP A 1 199 ? -13.405 -2.964 22.213 1.00 95.00 199 ASP A CA 1
ATOM 1483 C C . ASP A 1 199 ? -12.932 -2.562 20.814 1.00 95.00 199 ASP A C 1
ATOM 1485 O O . ASP A 1 199 ? -12.522 -1.425 20.579 1.00 95.00 199 ASP A O 1
ATOM 1489 N N . ILE A 1 200 ? -13.010 -3.506 19.875 1.00 96.75 200 ILE A N 1
ATOM 1490 C CA . ILE A 1 200 ? -12.761 -3.260 18.451 1.00 96.75 200 ILE A CA 1
ATOM 1491 C C . ILE A 1 200 ? -14.038 -3.582 17.689 1.00 96.75 200 ILE A C 1
ATOM 1493 O O . ILE A 1 200 ? -14.650 -4.639 17.896 1.00 96.75 200 ILE A O 1
ATOM 1497 N N . LYS A 1 201 ? -14.428 -2.670 16.802 1.00 97.12 201 LYS A N 1
ATOM 1498 C CA . LYS A 1 201 ? -15.571 -2.840 15.907 1.00 97.12 201 LYS A CA 1
ATOM 1499 C C . LYS A 1 201 ? -15.332 -2.155 14.569 1.00 97.12 201 LYS A C 1
ATOM 1501 O O . LYS A 1 201 ? -14.422 -1.337 14.429 1.00 97.12 201 LYS A O 1
ATOM 1506 N N . TRP A 1 202 ? -16.191 -2.477 13.613 1.00 98.06 202 TRP A N 1
ATOM 1507 C CA . TRP A 1 202 ? -16.161 -1.910 12.271 1.00 98.06 202 TRP A CA 1
ATOM 1508 C C . TRP A 1 202 ? -17.539 -1.403 11.857 1.00 98.06 202 TRP A C 1
ATOM 1510 O O . TRP A 1 202 ? -18.551 -1.936 12.307 1.00 98.06 202 TRP A O 1
ATOM 1520 N N . SER A 1 203 ? -17.570 -0.405 10.982 1.00 97.31 203 SER A N 1
ATOM 1521 C CA . SER A 1 203 ? -18.758 -0.030 10.218 1.00 97.31 203 SER A CA 1
ATOM 1522 C C . SER A 1 203 ? -18.512 -0.241 8.729 1.00 97.31 203 SER A C 1
ATOM 1524 O O . SER A 1 203 ? -17.372 -0.176 8.271 1.00 97.31 203 SER A O 1
ATOM 1526 N N . LYS A 1 204 ? -19.582 -0.480 7.973 1.00 97.31 204 LYS A N 1
ATOM 1527 C CA . LYS A 1 204 ? -19.572 -0.492 6.508 1.00 97.31 204 LYS A CA 1
ATOM 1528 C C . LYS A 1 204 ? -20.490 0.616 6.019 1.00 97.31 204 LYS A C 1
ATOM 1530 O O . LYS A 1 204 ? -21.670 0.618 6.358 1.00 97.31 204 LYS A O 1
ATOM 1535 N N . ASN A 1 205 ? -19.960 1.564 5.252 1.00 95.88 205 ASN A N 1
ATOM 1536 C CA . ASN A 1 205 ? -20.707 2.708 4.718 1.00 95.88 205 ASN A CA 1
ATOM 1537 C C . ASN A 1 205 ? -21.529 3.441 5.802 1.00 95.88 205 ASN A C 1
ATOM 1539 O O . ASN A 1 205 ? -22.690 3.794 5.605 1.00 95.88 205 ASN A O 1
ATOM 1543 N N . GLY A 1 206 ? -20.943 3.592 6.996 1.00 92.88 206 GLY A N 1
ATOM 1544 C CA . GLY A 1 206 ? -21.578 4.218 8.162 1.00 92.88 206 GLY A CA 1
ATOM 1545 C C . GLY A 1 206 ? -22.513 3.321 8.983 1.00 92.88 206 GLY A C 1
ATOM 1546 O O . GLY A 1 206 ? -22.914 3.722 10.075 1.00 92.88 206 GLY A O 1
ATOM 1547 N N . VAL A 1 207 ? -22.825 2.106 8.526 1.00 95.56 207 VAL A N 1
ATOM 1548 C CA . VAL A 1 207 ? -23.640 1.132 9.269 1.00 95.56 207 VAL A CA 1
ATOM 1549 C C . VAL A 1 207 ? -22.758 0.347 10.238 1.00 95.56 207 VAL A C 1
ATOM 1551 O O . VAL A 1 207 ? -21.806 -0.309 9.820 1.00 95.56 207 VAL A O 1
ATOM 1554 N N . ASP A 1 208 ? -23.054 0.418 11.537 1.00 95.81 208 ASP A N 1
ATOM 1555 C CA . ASP A 1 208 ? -22.325 -0.314 12.583 1.00 95.81 208 ASP A CA 1
ATOM 1556 C C . ASP A 1 208 ? -22.533 -1.832 12.436 1.00 95.81 208 ASP A C 1
ATOM 1558 O O . ASP A 1 208 ? -23.668 -2.307 12.455 1.00 95.81 208 ASP A O 1
ATOM 1562 N N . LEU A 1 209 ? -21.440 -2.593 12.314 1.00 95.00 209 LEU A N 1
ATOM 1563 C CA . LEU A 1 209 ? -21.465 -4.057 12.187 1.00 95.00 209 LEU A CA 1
ATOM 1564 C C . LEU A 1 209 ? -21.459 -4.769 13.552 1.00 95.00 209 LEU A C 1
ATOM 1566 O O . LEU A 1 209 ? -21.478 -6.000 13.618 1.00 95.00 209 LEU A O 1
ATOM 1570 N N . GLY A 1 210 ? -21.441 -4.005 14.646 1.00 94.56 210 GLY A N 1
ATOM 1571 C CA . GLY A 1 210 ? -21.445 -4.516 16.009 1.00 94.56 210 GLY A CA 1
ATOM 1572 C C . GLY A 1 210 ? -20.046 -4.810 16.547 1.00 94.56 210 GLY A C 1
ATOM 1573 O O . GLY A 1 210 ? -19.025 -4.626 15.895 1.00 94.56 210 GLY A O 1
ATOM 1574 N N . LYS A 1 211 ? -19.970 -5.251 17.803 1.00 96.25 211 LYS A N 1
ATOM 1575 C CA . LYS A 1 211 ? -18.689 -5.516 18.468 1.00 96.25 211 LYS A CA 1
ATOM 1576 C C . LYS A 1 211 ? -18.014 -6.767 17.899 1.00 96.25 211 LYS A C 1
ATOM 1578 O O . LYS A 1 211 ? -18.590 -7.853 17.929 1.00 96.25 211 LYS A O 1
ATOM 1583 N N . ALA A 1 212 ? -16.762 -6.637 17.463 1.00 95.00 212 ALA A N 1
ATOM 1584 C CA . ALA A 1 212 ? -16.013 -7.737 16.865 1.00 95.00 212 ALA A CA 1
ATOM 1585 C C . ALA A 1 212 ? -15.093 -8.452 17.859 1.00 95.00 212 ALA A C 1
ATOM 1587 O O . ALA A 1 212 ? -15.092 -9.686 17.920 1.00 95.00 212 ALA A O 1
ATOM 1588 N N . TYR A 1 213 ? -14.329 -7.680 18.638 1.00 95.06 213 TYR A N 1
ATOM 1589 C CA . TYR A 1 213 ? -13.343 -8.195 19.588 1.00 95.06 213 TYR A CA 1
ATOM 1590 C C . TYR A 1 213 ? -13.384 -7.456 20.922 1.00 95.06 213 TYR A C 1
ATOM 1592 O O . TYR A 1 213 ? -13.720 -6.273 20.988 1.00 95.06 213 TYR A O 1
ATOM 1600 N N . THR A 1 214 ? -12.967 -8.174 21.966 1.00 94.75 214 THR A N 1
ATOM 1601 C CA . THR A 1 214 ? -12.594 -7.608 23.263 1.00 94.75 214 THR A CA 1
ATOM 1602 C C . THR A 1 214 ? -11.090 -7.805 23.450 1.00 94.75 214 THR A C 1
ATOM 1604 O O . THR A 1 214 ? -10.617 -8.939 23.511 1.00 94.75 214 THR A O 1
ATOM 1607 N N . ILE A 1 215 ? -10.340 -6.713 23.550 1.00 91.88 215 ILE A N 1
ATOM 1608 C CA . ILE A 1 215 ? -8.897 -6.690 23.775 1.00 91.88 215 ILE A CA 1
ATOM 1609 C C . ILE A 1 215 ? -8.604 -7.241 25.181 1.00 91.88 215 ILE A C 1
ATOM 1611 O O . ILE A 1 215 ? -9.090 -6.682 26.181 1.00 91.88 215 ILE A O 1
ATOM 1615 N N . PRO A 1 216 ? -7.784 -8.305 25.291 1.00 87.25 216 PRO A N 1
ATOM 1616 C CA . PRO A 1 216 ? -7.337 -8.840 26.571 1.00 87.25 216 PRO A CA 1
ATOM 1617 C C . PRO A 1 216 ? -6.656 -7.770 27.428 1.00 87.25 216 PRO A C 1
ATOM 1619 O O . PRO A 1 216 ? -5.889 -6.960 26.917 1.00 87.25 216 PRO A O 1
ATOM 1622 N N . GLN A 1 217 ? -6.877 -7.795 28.744 1.00 84.75 217 GLN A N 1
ATOM 1623 C CA . GLN A 1 217 ? -6.398 -6.750 29.661 1.00 84.75 217 GLN A CA 1
ATOM 1624 C C . GLN A 1 217 ? -4.882 -6.497 29.572 1.00 84.75 217 GLN A C 1
ATOM 1626 O O . GLN A 1 217 ? -4.453 -5.350 29.642 1.00 84.75 217 GLN A O 1
ATOM 1631 N N . HIS A 1 218 ? -4.087 -7.546 29.336 1.00 83.19 218 HIS A N 1
ATOM 1632 C CA . HIS A 1 218 ? -2.633 -7.450 29.177 1.00 83.19 218 HIS A CA 1
ATOM 1633 C C . HIS A 1 218 ? -2.183 -6.749 27.881 1.00 83.19 218 HIS A C 1
ATOM 1635 O O . HIS A 1 218 ? -1.061 -6.260 27.828 1.00 83.19 218 HIS A O 1
ATOM 1641 N N . LEU A 1 219 ? -3.035 -6.684 26.848 1.00 83.50 219 LEU A N 1
ATOM 1642 C CA . LEU A 1 219 ? -2.741 -6.001 25.580 1.00 83.50 219 LEU A CA 1
ATOM 1643 C C . LEU A 1 219 ? -3.294 -4.574 25.528 1.00 83.50 219 LEU A C 1
ATOM 1645 O O . LEU A 1 219 ? -2.949 -3.830 24.620 1.00 83.50 219 LEU A O 1
ATOM 1649 N N . ARG A 1 220 ? -4.130 -4.153 26.484 1.00 82.81 220 ARG A N 1
ATOM 1650 C CA . ARG A 1 220 ? -4.732 -2.804 26.465 1.00 82.81 220 ARG A CA 1
ATOM 1651 C C . ARG A 1 220 ? -3.710 -1.682 26.638 1.00 82.81 220 ARG A C 1
ATOM 1653 O O . ARG A 1 220 ? -3.960 -0.564 26.213 1.00 82.81 220 ARG A O 1
ATOM 1660 N N . THR A 1 221 ? -2.571 -1.977 27.259 1.00 84.19 221 THR A N 1
ATOM 1661 C CA . THR A 1 221 ? -1.459 -1.031 27.432 1.00 84.19 221 THR A CA 1
ATOM 1662 C C . THR A 1 221 ? -0.487 -1.025 26.255 1.00 84.19 221 THR A C 1
ATOM 1664 O O . THR A 1 221 ? 0.461 -0.242 26.257 1.00 84.19 221 THR A O 1
ATOM 1667 N N . GLU A 1 222 ? -0.671 -1.917 25.279 1.00 89.12 222 GLU A N 1
ATOM 1668 C CA . GLU A 1 222 ? 0.159 -1.956 24.079 1.00 89.12 222 GLU A CA 1
ATOM 1669 C C . GLU A 1 222 ? -0.190 -0.797 23.131 1.00 89.12 222 GLU A C 1
ATOM 1671 O O . GLU A 1 222 ? -1.077 0.028 23.372 1.00 89.12 222 GLU A O 1
ATOM 1676 N N . ARG A 1 223 ? 0.581 -0.702 22.051 1.00 92.19 223 ARG A N 1
ATOM 1677 C CA . ARG A 1 223 ? 0.443 0.330 21.023 1.00 92.19 223 ARG A CA 1
ATOM 1678 C C . ARG A 1 223 ? -0.307 -0.270 19.848 1.00 92.19 223 ARG A C 1
ATOM 1680 O O . ARG A 1 223 ? 0.113 -1.311 19.352 1.00 92.19 223 ARG A O 1
ATOM 1687 N N . PHE A 1 224 ? -1.367 0.383 19.394 1.00 95.38 224 PHE A N 1
ATOM 1688 C CA . PHE A 1 224 ? -2.164 -0.087 18.266 1.00 95.38 224 PHE A CA 1
ATOM 1689 C C . PHE A 1 224 ? -1.937 0.788 17.041 1.00 95.38 224 PHE A C 1
ATOM 1691 O O . PHE A 1 224 ? -2.191 1.992 17.060 1.00 95.38 224 PHE A O 1
ATOM 1698 N N . PHE A 1 225 ? -1.461 0.156 15.974 1.00 96.75 225 PHE A N 1
ATOM 1699 C CA . PHE A 1 225 ? -1.293 0.743 14.652 1.00 96.75 225 PHE A CA 1
ATOM 1700 C C . PHE A 1 225 ? -2.515 0.422 13.796 1.00 96.75 225 PHE A C 1
ATOM 1702 O O . PHE A 1 225 ? -3.076 -0.672 13.918 1.00 96.75 225 PHE A O 1
ATOM 1709 N N . ALA A 1 226 ? -2.894 1.344 12.912 1.00 97.00 226 ALA A N 1
ATOM 1710 C CA . ALA A 1 226 ? -3.774 1.002 11.804 1.00 97.00 226 ALA A CA 1
ATOM 1711 C C . ALA A 1 226 ? -3.009 0.049 10.879 1.00 97.00 226 ALA A C 1
ATOM 1713 O O . ALA A 1 226 ? -1.834 0.281 10.589 1.00 97.00 226 ALA A O 1
ATOM 1714 N N . ALA A 1 227 ? -3.645 -1.043 10.472 1.00 96.94 227 ALA A N 1
ATOM 1715 C CA . ALA A 1 227 ? -2.987 -2.114 9.741 1.00 96.94 227 ALA A CA 1
ATOM 1716 C C . ALA A 1 227 ? -3.871 -2.635 8.616 1.00 96.94 227 ALA A C 1
ATOM 1718 O O . ALA A 1 227 ? -5.095 -2.710 8.748 1.00 96.94 227 ALA A O 1
ATOM 1719 N N . VAL A 1 228 ? -3.230 -3.047 7.529 1.00 97.31 228 VAL A N 1
ATOM 1720 C CA . VAL A 1 228 ? -3.893 -3.671 6.387 1.00 97.31 228 VAL A CA 1
ATOM 1721 C C . VAL A 1 228 ? -3.033 -4.793 5.835 1.00 97.31 228 VAL A C 1
ATOM 1723 O O . VAL A 1 228 ? -1.807 -4.724 5.877 1.00 97.31 228 VAL A O 1
ATOM 1726 N N . VAL A 1 229 ? -3.686 -5.816 5.296 1.00 95.56 229 VAL A N 1
ATOM 1727 C CA . VAL A 1 229 ? -3.074 -6.843 4.459 1.00 95.56 229 VAL A CA 1
ATOM 1728 C C . VAL A 1 229 ? -3.891 -7.000 3.179 1.00 95.56 229 VAL A C 1
ATOM 1730 O O . VAL A 1 229 ? -5.120 -7.077 3.214 1.00 95.56 229 VAL A O 1
ATOM 1733 N N . LEU A 1 230 ? -3.201 -7.018 2.046 1.00 90.81 230 LEU A N 1
ATOM 1734 C CA . LEU A 1 230 ? -3.755 -7.003 0.700 1.00 90.81 230 LEU A CA 1
ATOM 1735 C C . LEU A 1 230 ? -3.242 -8.207 -0.090 1.00 90.81 230 LEU A C 1
ATOM 1737 O O . LEU A 1 230 ? -2.100 -8.645 0.070 1.00 90.81 230 LEU A O 1
ATOM 1741 N N . LYS A 1 231 ? -4.098 -8.724 -0.967 1.00 87.06 231 LYS A N 1
ATOM 1742 C CA . LYS A 1 231 ? -3.782 -9.774 -1.928 1.00 87.06 231 LYS A CA 1
ATOM 1743 C C . LYS A 1 231 ? -4.453 -9.446 -3.255 1.00 87.06 231 LYS A C 1
ATOM 1745 O O . LYS A 1 231 ? -5.674 -9.548 -3.382 1.00 87.06 231 LYS A O 1
ATOM 1750 N N . ASN A 1 232 ? -3.629 -9.054 -4.224 1.00 82.00 232 ASN A N 1
ATOM 1751 C CA . ASN A 1 232 ? -4.059 -8.520 -5.516 1.00 82.00 232 ASN A CA 1
ATOM 1752 C C . ASN A 1 232 ? -5.133 -7.422 -5.384 1.00 82.00 232 ASN A C 1
ATOM 1754 O O . ASN A 1 232 ? -6.145 -7.488 -6.069 1.00 82.00 232 ASN A O 1
ATOM 1758 N N . ALA A 1 233 ? -4.939 -6.482 -4.454 1.00 82.69 233 ALA A N 1
ATOM 1759 C CA . ALA A 1 233 ? -5.937 -5.505 -4.020 1.00 82.69 233 ALA A CA 1
ATOM 1760 C C . ALA A 1 233 ? -5.319 -4.121 -3.798 1.00 82.69 233 ALA A C 1
ATOM 1762 O O . ALA A 1 233 ? -4.099 -3.990 -3.663 1.00 82.69 233 ALA A O 1
ATOM 1763 N N . GLU A 1 234 ? -6.182 -3.119 -3.674 1.00 90.38 234 GLU A N 1
ATOM 1764 C CA . GLU A 1 234 ? -5.835 -1.736 -3.372 1.00 90.38 234 GLU A CA 1
ATOM 1765 C C . GLU A 1 234 ? -6.841 -1.140 -2.380 1.00 90.38 234 GLU A C 1
ATOM 1767 O O . GLU A 1 234 ? -8.041 -1.434 -2.431 1.00 90.38 234 GLU A O 1
ATOM 1772 N N . MET A 1 235 ? -6.336 -0.346 -1.437 1.00 93.19 235 MET A N 1
ATOM 1773 C CA . MET A 1 235 ? -7.143 0.360 -0.447 1.00 93.19 235 MET A CA 1
ATOM 1774 C C . MET A 1 235 ? -6.577 1.749 -0.160 1.00 93.19 235 MET A C 1
ATOM 1776 O O . MET A 1 235 ? -5.363 1.924 -0.042 1.00 93.19 235 MET A O 1
ATOM 1780 N N . SER A 1 236 ? -7.471 2.716 0.028 1.00 93.69 236 SER A N 1
ATOM 1781 C CA . SER A 1 236 ? -7.161 4.082 0.450 1.00 93.69 236 SER A CA 1
ATOM 1782 C C . SER A 1 236 ? -7.528 4.301 1.918 1.00 93.69 236 SER A C 1
ATOM 1784 O O . SER A 1 236 ? -8.485 3.718 2.418 1.00 93.69 236 SER A O 1
ATOM 1786 N N . PHE A 1 237 ? -6.786 5.146 2.624 1.00 95.94 237 PHE A N 1
ATOM 1787 C CA . PHE A 1 237 ? -6.887 5.382 4.058 1.00 95.94 237 PHE A CA 1
ATOM 1788 C C . PHE A 1 237 ? -7.084 6.861 4.353 1.00 95.94 237 PHE A C 1
ATOM 1790 O O . PHE A 1 237 ? -6.328 7.720 3.902 1.00 95.94 237 PHE A O 1
ATOM 1797 N N . ASN A 1 238 ? -8.051 7.151 5.217 1.00 94.62 238 ASN A N 1
ATOM 1798 C CA . ASN A 1 238 ? -8.230 8.465 5.806 1.00 94.62 238 ASN A CA 1
ATOM 1799 C C . ASN A 1 238 ? -8.105 8.365 7.328 1.00 94.62 238 ASN A C 1
ATOM 1801 O O . ASN A 1 238 ? -8.974 7.836 8.017 1.00 94.62 238 ASN A O 1
ATOM 1805 N N . PHE A 1 239 ? -7.029 8.935 7.867 1.00 93.56 239 PHE A N 1
ATOM 1806 C CA . PHE A 1 239 ? -6.766 8.995 9.309 1.00 93.56 239 PHE A CA 1
ATOM 1807 C C . PHE A 1 239 ? -7.444 10.189 10.005 1.00 93.56 239 PHE A C 1
ATOM 1809 O O . PHE A 1 239 ? -7.198 10.438 11.183 1.00 93.56 239 PHE A O 1
ATOM 1816 N N . GLY A 1 240 ? -8.276 10.959 9.299 1.00 87.19 240 GLY A N 1
ATOM 1817 C CA . GLY A 1 240 ? -8.880 12.208 9.779 1.00 87.19 240 GLY A CA 1
ATOM 1818 C C . GLY A 1 240 ? -8.101 13.463 9.378 1.00 87.19 240 GLY A C 1
ATOM 1819 O O . GLY A 1 240 ? -8.219 14.495 10.037 1.00 87.19 240 GLY A O 1
ATOM 1820 N N . GLY A 1 241 ? -7.263 13.369 8.339 1.00 82.69 241 GLY A N 1
ATOM 1821 C CA . GLY A 1 241 ? -6.650 14.530 7.675 1.00 82.69 241 GLY A CA 1
ATOM 1822 C C . GLY A 1 241 ? -7.595 15.223 6.695 1.00 82.69 241 GLY A C 1
ATOM 1823 O O . GLY A 1 241 ? -7.486 16.429 6.492 1.00 82.69 241 GLY A O 1
ATOM 1824 N N . HIS A 1 242 ? -8.559 14.475 6.163 1.00 84.50 242 HIS A N 1
ATOM 1825 C CA . HIS A 1 242 ? -9.652 14.972 5.336 1.00 84.50 242 HIS A CA 1
ATOM 1826 C C . HIS A 1 242 ? -10.994 14.643 6.006 1.00 84.50 242 HIS A C 1
ATOM 1828 O O . HIS A 1 242 ? -11.039 13.740 6.852 1.00 84.50 242 HIS A O 1
ATOM 1834 N N . PRO A 1 243 ? -12.092 15.340 5.657 1.00 88.38 243 PRO A N 1
ATOM 1835 C CA . PRO A 1 243 ? -13.421 14.991 6.147 1.00 88.38 243 PRO A CA 1
ATOM 1836 C C . PRO A 1 243 ? -13.733 13.509 5.902 1.00 88.38 243 PRO A C 1
ATOM 1838 O O . PRO A 1 243 ? -13.524 13.000 4.804 1.00 88.38 243 PRO A O 1
ATOM 1841 N N . PHE A 1 244 ? -14.200 12.820 6.941 1.00 93.25 244 PHE A N 1
ATOM 1842 C CA . PHE A 1 244 ? -14.651 11.433 6.840 1.00 93.25 244 PHE A CA 1
ATOM 1843 C C . PHE A 1 244 ? -15.910 11.339 5.976 1.00 93.25 244 PHE A C 1
ATOM 1845 O O . PHE A 1 244 ? -16.784 12.205 6.075 1.00 93.25 244 PHE A O 1
ATOM 1852 N N . LYS A 1 245 ? -16.022 10.277 5.172 1.00 92.94 245 LYS A N 1
ATOM 1853 C CA . LYS A 1 245 ? -17.240 9.977 4.404 1.00 92.94 245 LYS A CA 1
ATOM 1854 C C . LYS A 1 245 ? -18.386 9.600 5.343 1.00 92.94 245 LYS A C 1
ATOM 1856 O O . LYS A 1 245 ? -19.513 10.051 5.154 1.00 92.94 245 LYS A O 1
ATOM 1861 N N . PHE A 1 246 ? -18.078 8.837 6.388 1.00 93.94 246 PHE A N 1
ATOM 1862 C CA . PHE A 1 246 ? -19.014 8.362 7.400 1.00 93.94 246 PHE A CA 1
ATOM 1863 C C . PHE A 1 246 ? -18.459 8.658 8.801 1.00 93.94 246 PHE A C 1
ATOM 1865 O O . PHE A 1 246 ? -17.938 7.771 9.478 1.00 93.94 246 PHE A O 1
ATOM 1872 N N . PRO A 1 247 ? -18.542 9.916 9.270 1.00 90.50 247 PRO A N 1
ATOM 1873 C CA . PRO A 1 247 ? -17.958 10.297 10.547 1.00 90.50 247 PRO A CA 1
ATOM 1874 C C . PRO A 1 247 ? -18.587 9.523 11.720 1.00 90.50 247 PRO A C 1
ATOM 1876 O O . PRO A 1 247 ? -19.789 9.241 11.714 1.00 90.50 247 PRO A O 1
ATOM 1879 N N . PRO A 1 248 ? -17.807 9.222 12.775 1.00 88.75 248 PRO A N 1
ATOM 1880 C CA . PRO A 1 248 ? -18.337 8.601 13.980 1.00 88.75 248 PRO A CA 1
ATOM 1881 C C . PRO A 1 248 ? -19.320 9.544 14.689 1.00 88.75 248 PRO A C 1
ATOM 1883 O O . PRO A 1 248 ? -19.294 10.762 14.492 1.00 88.75 248 PRO A O 1
ATOM 1886 N N . GLN A 1 249 ? -20.169 8.996 15.567 1.00 83.44 249 GLN A N 1
ATOM 1887 C CA . GLN A 1 249 ? -21.095 9.808 16.363 1.00 83.44 249 GLN A CA 1
ATOM 1888 C C . GLN A 1 249 ? -20.335 10.914 17.109 1.00 83.44 249 GLN A C 1
ATOM 1890 O O . GLN A 1 249 ? -19.317 10.663 17.763 1.00 83.44 249 GLN A O 1
ATOM 1895 N N . LYS A 1 250 ? -20.827 12.151 17.003 1.00 76.38 250 LYS A N 1
ATOM 1896 C CA . LYS A 1 250 ? -20.132 13.342 17.500 1.00 76.38 250 LYS A CA 1
ATOM 1897 C C . LYS A 1 250 ? -19.757 13.188 18.979 1.00 76.38 250 LYS A C 1
ATOM 1899 O O . LYS A 1 250 ? -20.620 12.964 19.819 1.00 76.38 250 LYS A O 1
ATOM 1904 N N . GLY A 1 251 ? -18.466 13.325 19.283 1.00 73.81 251 GLY A N 1
ATOM 1905 C CA . GLY A 1 251 ? -17.933 13.254 20.648 1.00 73.81 251 GLY A CA 1
ATOM 1906 C C . GLY A 1 251 ? -17.664 11.844 21.185 1.00 73.81 251 GLY A C 1
ATOM 1907 O O . GLY A 1 251 ? -17.245 11.726 22.331 1.00 73.81 251 GLY A O 1
ATOM 1908 N N . THR A 1 252 ? -17.874 10.785 20.391 1.00 86.31 252 THR A N 1
ATOM 1909 C CA . THR A 1 252 ? -17.623 9.400 20.838 1.00 86.31 252 THR A CA 1
ATOM 1910 C C . THR A 1 252 ? -16.239 8.882 20.455 1.00 86.31 252 THR A C 1
ATOM 1912 O O . THR A 1 252 ? -15.557 8.310 21.298 1.00 86.31 252 THR A O 1
ATOM 1915 N N . TYR A 1 253 ? -15.804 9.103 19.212 1.00 92.00 253 TYR A N 1
ATOM 1916 C CA . TYR A 1 253 ? -14.486 8.709 18.711 1.00 92.00 253 TYR A CA 1
ATOM 1917 C C . TYR A 1 253 ? -13.815 9.899 18.034 1.00 92.00 253 TYR A C 1
ATOM 1919 O O . TYR A 1 253 ? -14.486 10.721 17.405 1.00 92.00 253 TYR A O 1
ATOM 1927 N N . VAL A 1 254 ? -12.490 9.971 18.139 1.00 92.88 254 VAL A N 1
ATOM 1928 C CA . VAL A 1 254 ? -11.675 10.972 17.442 1.00 92.88 254 VAL A CA 1
ATOM 1929 C C . VAL A 1 254 ? -10.916 10.330 16.289 1.00 92.88 254 VAL A C 1
ATOM 1931 O O . VAL A 1 254 ? -10.472 9.186 16.382 1.00 92.88 254 VAL A O 1
ATOM 1934 N N . GLY A 1 255 ? -10.750 11.069 15.191 1.00 92.31 255 GLY A N 1
ATOM 1935 C CA . GLY A 1 255 ? -9.873 10.637 14.105 1.00 92.31 255 GLY A CA 1
ATOM 1936 C C . GLY A 1 255 ? -8.437 10.473 14.603 1.00 92.31 255 GLY A C 1
ATOM 1937 O O . GLY A 1 255 ? -8.000 11.243 15.459 1.00 92.31 255 GLY A O 1
ATOM 1938 N N . LEU A 1 256 ? -7.685 9.513 14.064 1.00 91.88 256 LEU A N 1
ATOM 1939 C CA . LEU A 1 256 ? -6.282 9.298 14.445 1.00 91.88 256 LEU A CA 1
ATOM 1940 C C . LEU A 1 256 ? -5.429 10.576 14.341 1.00 91.88 256 LEU A C 1
ATOM 1942 O O . LEU A 1 256 ? -4.636 10.865 15.233 1.00 91.88 256 LEU A O 1
ATOM 1946 N N . ASN A 1 257 ? -5.665 11.415 13.331 1.00 89.12 257 ASN A N 1
ATOM 1947 C CA . ASN A 1 257 ? -4.978 12.697 13.161 1.00 89.12 257 ASN A CA 1
ATOM 1948 C C . ASN A 1 257 ? -5.324 13.749 14.231 1.00 89.12 257 ASN A C 1
ATOM 1950 O O . ASN A 1 257 ? -4.570 14.691 14.447 1.00 89.12 257 ASN A O 1
ATOM 1954 N N . GLN A 1 258 ? -6.450 13.577 14.921 1.00 89.31 258 GLN A N 1
ATOM 1955 C CA . GLN A 1 258 ? -6.918 14.439 16.011 1.00 89.31 258 GLN A CA 1
ATOM 1956 C C . GLN A 1 258 ? -6.669 13.803 17.389 1.00 89.31 258 GLN A C 1
ATOM 1958 O O . GLN A 1 258 ? -7.104 14.341 18.408 1.00 89.31 258 GLN A O 1
ATOM 1963 N N . ALA A 1 259 ? -5.985 12.654 17.439 1.00 89.50 259 ALA A N 1
ATOM 1964 C CA . ALA A 1 259 ? -5.644 11.987 18.684 1.00 89.50 259 ALA A CA 1
ATOM 1965 C C . ALA A 1 259 ? -4.744 12.887 19.559 1.00 89.50 259 ALA A C 1
ATOM 1967 O O . ALA A 1 259 ? -3.818 13.522 19.040 1.00 89.50 259 ALA A O 1
ATOM 1968 N N . PRO A 1 260 ? -4.962 12.935 20.888 1.00 87.81 260 PRO A N 1
ATOM 1969 C CA . PRO A 1 260 ? -4.114 13.708 21.787 1.00 87.81 260 PRO A CA 1
ATOM 1970 C C . PRO A 1 260 ? -2.657 13.265 21.676 1.00 87.81 260 PRO A C 1
ATOM 1972 O O . PRO A 1 260 ? -2.362 12.080 21.775 1.00 87.81 260 PRO A O 1
ATOM 1975 N N . GLN A 1 261 ? -1.726 14.209 21.553 1.00 85.12 261 GLN A N 1
ATOM 1976 C CA . GLN A 1 261 ? -0.307 13.902 21.335 1.00 85.12 261 GLN A CA 1
ATOM 1977 C C . GLN A 1 261 ? 0.307 12.988 22.415 1.00 85.12 261 GLN A C 1
ATOM 1979 O O . GLN A 1 261 ? 1.209 12.214 22.119 1.00 85.12 261 GLN A O 1
ATOM 1984 N N . LYS A 1 262 ? -0.207 13.042 23.651 1.00 87.81 262 LYS A N 1
ATOM 1985 C CA . LYS A 1 262 ? 0.182 12.149 24.759 1.00 87.81 262 LYS A CA 1
ATOM 1986 C C . LYS A 1 262 ? -0.130 10.667 24.503 1.00 87.81 262 LYS A C 1
ATOM 1988 O O . LYS A 1 262 ? 0.530 9.804 25.071 1.00 87.81 262 LYS A O 1
ATOM 1993 N N . ASP A 1 263 ? -1.128 10.396 23.669 1.00 89.25 263 ASP A N 1
ATOM 1994 C CA . ASP A 1 263 ? -1.624 9.059 23.361 1.00 89.25 263 ASP A CA 1
ATOM 1995 C C . ASP A 1 263 ? -1.081 8.555 22.014 1.00 89.25 263 ASP A C 1
ATOM 1997 O O . ASP A 1 263 ? -1.349 7.421 21.625 1.00 89.25 263 ASP A O 1
ATOM 2001 N N . VAL A 1 264 ? -0.319 9.386 21.295 1.00 91.25 264 VAL A N 1
ATOM 2002 C CA . VAL A 1 264 ? 0.263 9.061 19.993 1.00 91.25 264 VAL A CA 1
ATOM 2003 C C . VAL A 1 264 ? 1.726 8.684 20.165 1.00 91.25 264 VAL A C 1
ATOM 2005 O O . VAL A 1 264 ? 2.525 9.446 20.706 1.00 91.25 264 VAL A O 1
ATOM 2008 N N . ILE A 1 265 ? 2.093 7.512 19.656 1.00 89.31 265 ILE A N 1
ATOM 2009 C CA . ILE A 1 265 ? 3.463 7.006 19.673 1.00 89.31 265 ILE A CA 1
ATOM 2010 C C . ILE A 1 265 ? 3.921 6.759 18.240 1.00 89.31 265 ILE A C 1
ATOM 2012 O O . ILE A 1 265 ? 3.222 6.122 17.460 1.00 89.31 265 ILE A O 1
ATOM 2016 N N . GLU A 1 266 ? 5.111 7.231 17.888 1.00 87.94 266 GLU A N 1
ATOM 2017 C CA . GLU A 1 266 ? 5.699 6.961 16.575 1.00 87.94 266 GLU A CA 1
ATOM 2018 C C . GLU A 1 266 ? 6.167 5.504 16.463 1.00 87.94 266 GLU A C 1
ATOM 2020 O O . GLU A 1 266 ? 6.574 4.875 17.450 1.00 87.94 266 GLU A O 1
ATOM 2025 N N . SER A 1 267 ? 6.074 4.943 15.255 1.00 86.25 267 SER A N 1
ATOM 2026 C CA . SER A 1 267 ? 6.590 3.605 14.979 1.00 86.25 267 SER A CA 1
ATOM 2027 C C . SER A 1 267 ? 8.081 3.548 15.298 1.00 86.25 267 SER A C 1
ATOM 2029 O O . SER A 1 267 ? 8.818 4.499 15.067 1.00 86.25 267 SER A O 1
ATOM 2031 N N . ARG A 1 268 ? 8.543 2.409 15.820 1.00 81.19 268 ARG A N 1
ATOM 2032 C CA . ARG A 1 268 ? 9.985 2.159 15.991 1.00 81.19 268 ARG A CA 1
ATOM 2033 C C . ARG A 1 268 ? 10.662 1.868 14.655 1.00 81.19 268 ARG A C 1
ATOM 2035 O O . ARG A 1 268 ? 11.864 2.070 14.528 1.00 81.19 268 ARG A O 1
ATOM 2042 N N . ILE A 1 269 ? 9.884 1.401 13.679 1.00 73.62 269 ILE A N 1
ATOM 2043 C CA . ILE A 1 269 ? 10.325 1.163 12.309 1.00 73.62 269 ILE A CA 1
ATOM 2044 C C . ILE A 1 269 ? 10.218 2.499 11.582 1.00 73.62 269 ILE A C 1
ATOM 2046 O O . ILE A 1 269 ? 9.299 2.761 10.810 1.00 73.62 269 ILE A O 1
ATOM 2050 N N . MET A 1 270 ? 11.132 3.394 11.922 1.00 65.38 270 MET A N 1
ATOM 2051 C CA . MET A 1 270 ? 11.397 4.581 11.128 1.00 65.38 270 MET A CA 1
ATOM 2052 C C . MET A 1 270 ? 12.488 4.202 10.144 1.00 65.38 270 MET A C 1
ATOM 2054 O O . MET A 1 270 ? 13.397 3.452 10.506 1.00 65.38 270 MET A O 1
ATOM 2058 N N . GLY A 1 271 ? 12.414 4.717 8.919 1.00 51.16 271 GLY A N 1
ATOM 2059 C CA . GLY A 1 271 ? 13.561 4.692 8.027 1.00 51.16 271 GLY A CA 1
ATOM 2060 C C . GLY A 1 271 ? 14.731 5.271 8.799 1.00 51.16 271 GLY A C 1
ATOM 2061 O O . GLY A 1 271 ? 14.717 6.448 9.159 1.00 51.16 271 GLY A O 1
ATOM 2062 N N . SER A 1 272 ? 15.690 4.422 9.154 1.00 36.84 272 SER A N 1
ATOM 2063 C CA . SER A 1 272 ? 16.937 4.876 9.735 1.00 36.84 272 SER A CA 1
ATOM 2064 C C . SER A 1 272 ? 17.502 5.905 8.768 1.00 36.84 272 SER A C 1
ATOM 2066 O O . SER A 1 272 ? 17.663 5.598 7.583 1.00 36.84 272 SER A O 1
ATOM 2068 N N . GLY A 1 273 ? 17.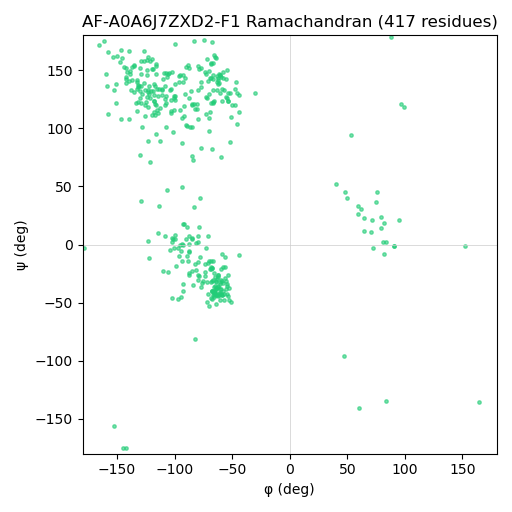760 7.120 9.260 1.00 35.34 273 GLY A N 1
ATOM 2069 C CA . GLY A 1 273 ? 18.541 8.101 8.518 1.00 35.34 273 GLY A CA 1
ATOM 2070 C C . GLY A 1 273 ? 19.752 7.401 7.905 1.00 35.34 273 GLY A C 1
ATOM 2071 O O . GLY A 1 273 ? 20.433 6.649 8.597 1.00 35.34 273 GLY A O 1
ATOM 2072 N N . ALA A 1 274 ? 19.935 7.596 6.600 1.00 34.62 274 ALA A N 1
ATOM 2073 C CA . ALA A 1 274 ? 20.863 6.846 5.762 1.00 34.62 274 ALA A CA 1
ATOM 2074 C C . ALA A 1 274 ? 20.674 5.320 5.853 1.00 34.62 274 ALA A C 1
ATOM 2076 O O . ALA A 1 274 ? 21.296 4.627 6.661 1.00 34.62 274 ALA A O 1
ATOM 2077 N N . VAL A 1 275 ? 19.891 4.763 4.927 1.00 33.25 275 VAL A N 1
ATOM 2078 C CA . VAL A 1 275 ? 20.059 3.360 4.539 1.00 33.25 275 VAL A CA 1
ATOM 2079 C C . VAL A 1 275 ? 21.409 3.237 3.826 1.00 33.25 275 VAL A C 1
ATOM 2081 O O . VAL A 1 275 ? 21.505 3.199 2.612 1.00 33.25 275 VAL A O 1
ATOM 2084 N N . ASN A 1 276 ? 22.471 3.119 4.620 1.00 30.78 276 ASN A N 1
ATOM 2085 C CA . ASN A 1 276 ? 23.637 2.310 4.281 1.00 30.78 276 ASN A CA 1
ATOM 2086 C C . ASN A 1 276 ? 23.307 0.823 4.532 1.00 30.78 276 ASN A C 1
ATOM 2088 O O . ASN A 1 276 ? 24.135 0.062 5.035 1.00 30.78 276 ASN A O 1
ATOM 2092 N N . ALA A 1 277 ? 22.089 0.376 4.200 1.00 35.97 277 ALA A N 1
ATOM 2093 C CA . ALA A 1 277 ? 21.919 -1.021 3.848 1.00 35.97 277 ALA A CA 1
ATOM 2094 C C . ALA A 1 277 ? 22.618 -1.141 2.501 1.00 35.97 277 ALA A C 1
ATOM 2096 O O . ALA A 1 277 ? 22.139 -0.573 1.523 1.00 35.97 277 ALA A O 1
ATOM 2097 N N . LYS A 1 278 ? 23.779 -1.805 2.458 1.00 39.34 278 LYS A N 1
ATOM 2098 C CA . LYS A 1 278 ? 24.356 -2.199 1.170 1.00 39.34 278 LYS A CA 1
ATOM 2099 C C . LYS A 1 278 ? 23.217 -2.849 0.374 1.00 39.34 278 LYS A C 1
ATOM 2101 O O . LYS A 1 278 ? 22.644 -3.807 0.905 1.00 39.34 278 LYS A O 1
ATOM 2106 N N . PRO A 1 279 ? 22.853 -2.316 -0.808 1.00 48.16 279 PRO A N 1
ATOM 2107 C CA . PRO A 1 279 ? 21.852 -2.934 -1.664 1.00 48.16 279 PRO A CA 1
ATOM 2108 C C . PRO A 1 279 ? 22.154 -4.425 -1.762 1.00 48.16 279 PRO A C 1
ATOM 2110 O O . PRO A 1 279 ? 23.332 -4.812 -1.806 1.00 48.16 279 PRO A O 1
ATOM 2113 N N . ALA A 1 280 ? 21.117 -5.268 -1.733 1.00 55.06 280 ALA A N 1
ATOM 2114 C CA . ALA A 1 280 ? 21.340 -6.674 -2.033 1.00 55.06 280 ALA A CA 1
ATOM 2115 C C . ALA A 1 280 ? 22.032 -6.695 -3.404 1.00 55.06 280 ALA A C 1
ATOM 2117 O O . ALA A 1 280 ? 21.526 -6.041 -4.316 1.00 55.06 280 ALA A O 1
ATOM 2118 N N . PRO A 1 281 ? 23.202 -7.341 -3.562 1.00 61.19 281 PRO A N 1
ATOM 2119 C CA . PRO A 1 281 ? 24.039 -7.079 -4.729 1.00 61.19 281 PRO A CA 1
ATOM 2120 C C . PRO A 1 281 ? 23.295 -7.287 -6.058 1.00 61.19 281 PRO A C 1
ATOM 2122 O O . PRO A 1 281 ? 23.499 -6.562 -7.024 1.00 61.19 281 PRO A O 1
ATOM 2125 N N . ASN A 1 282 ? 22.350 -8.225 -6.059 1.00 66.81 282 ASN A N 1
ATOM 2126 C CA . ASN A 1 282 ? 21.528 -8.617 -7.190 1.00 66.81 282 ASN A CA 1
ATOM 2127 C C . ASN A 1 282 ? 20.177 -7.882 -7.331 1.00 66.81 282 ASN A C 1
ATOM 2129 O O . ASN A 1 282 ? 19.288 -8.394 -8.020 1.00 66.81 282 ASN A O 1
ATOM 2133 N N . ALA A 1 283 ? 19.997 -6.732 -6.679 1.00 72.75 283 ALA A N 1
ATOM 2134 C CA . ALA A 1 283 ? 18.765 -5.946 -6.709 1.00 72.75 283 ALA A CA 1
ATOM 2135 C C . ALA A 1 283 ? 19.039 -4.506 -7.194 1.00 72.75 283 ALA A C 1
ATOM 2137 O O . ALA A 1 283 ? 19.323 -3.633 -6.373 1.00 72.75 283 ALA A O 1
ATOM 2138 N N . PRO A 1 284 ? 18.976 -4.242 -8.513 1.00 79.38 284 PRO A N 1
ATOM 2139 C CA . PRO A 1 284 ? 19.214 -2.905 -9.047 1.00 79.38 284 PRO A CA 1
ATOM 2140 C C . PRO A 1 284 ? 18.109 -1.920 -8.659 1.00 79.38 284 PRO A C 1
ATOM 2142 O O . PRO A 1 284 ? 16.964 -2.302 -8.411 1.00 79.38 284 PRO A O 1
ATOM 2145 N N . GLN A 1 285 ? 1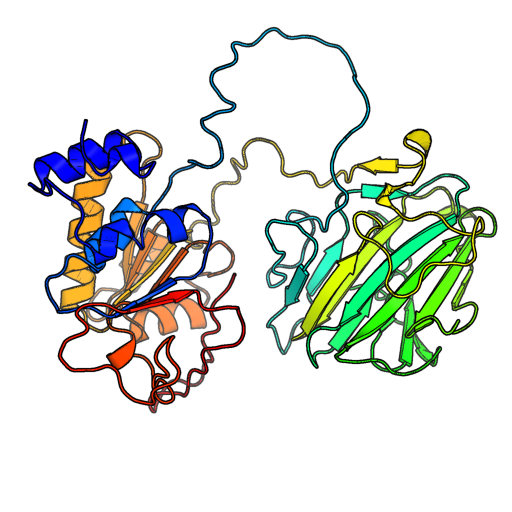8.460 -0.635 -8.657 1.00 70.81 285 GLN A N 1
ATOM 2146 C CA . GLN A 1 285 ? 17.548 0.479 -8.393 1.00 70.81 285 GLN A CA 1
ATOM 2147 C C . GLN A 1 285 ? 16.842 0.963 -9.663 1.00 70.81 285 GLN A C 1
ATOM 2149 O O . GLN A 1 285 ? 15.733 1.495 -9.583 1.00 70.81 285 GLN A O 1
ATOM 2154 N N . ALA A 1 286 ? 17.457 0.760 -10.831 1.00 75.94 286 ALA A N 1
ATOM 2155 C CA . ALA A 1 286 ? 16.872 1.096 -12.120 1.00 75.94 286 ALA A CA 1
ATOM 2156 C C . ALA A 1 286 ? 17.009 -0.045 -13.135 1.00 75.94 286 ALA A C 1
ATOM 2158 O O . ALA A 1 286 ? 18.045 -0.712 -13.200 1.00 75.94 286 ALA A O 1
ATOM 2159 N N . ILE A 1 287 ? 15.971 -0.246 -13.949 1.00 79.62 287 ILE A N 1
ATOM 2160 C CA . ILE A 1 287 ? 15.983 -1.174 -15.084 1.00 79.62 287 ILE A CA 1
ATOM 2161 C C . ILE A 1 287 ? 15.507 -0.453 -16.340 1.00 79.62 287 ILE A C 1
ATOM 2163 O O . ILE A 1 287 ? 14.443 0.159 -16.340 1.00 79.62 287 ILE A O 1
ATOM 2167 N N . ILE A 1 288 ? 16.282 -0.582 -17.412 1.00 81.56 288 ILE A N 1
ATOM 2168 C CA . ILE A 1 288 ? 15.951 -0.099 -18.749 1.00 81.56 288 ILE A CA 1
ATOM 2169 C C . ILE A 1 288 ? 15.845 -1.311 -19.671 1.00 81.56 288 ILE A C 1
ATOM 2171 O O . ILE A 1 288 ? 16.795 -2.087 -19.807 1.00 81.56 288 ILE A O 1
ATOM 2175 N N . ILE A 1 289 ? 14.673 -1.492 -20.269 1.00 81.75 289 ILE A N 1
ATOM 2176 C CA . ILE A 1 289 ? 14.406 -2.557 -21.226 1.00 81.75 289 ILE A CA 1
ATOM 2177 C C . ILE A 1 289 ? 14.401 -1.980 -22.631 1.00 81.75 289 ILE A C 1
ATOM 2179 O O . ILE A 1 289 ? 13.624 -1.083 -22.945 1.00 81.75 289 ILE A O 1
ATOM 2183 N N . GLU A 1 290 ? 15.250 -2.566 -23.461 1.00 82.56 290 GLU A N 1
ATOM 2184 C CA . GLU A 1 290 ? 15.487 -2.173 -24.843 1.00 82.56 290 GLU A CA 1
ATOM 2185 C C . GLU A 1 290 ? 15.091 -3.335 -25.767 1.00 82.56 290 GLU A C 1
ATOM 2187 O O . GLU A 1 290 ? 15.382 -4.499 -25.460 1.00 82.56 290 GLU A O 1
ATOM 2192 N N . PRO A 1 291 ? 14.418 -3.072 -26.896 1.00 78.06 291 PRO A N 1
ATOM 2193 C CA . PRO A 1 291 ? 13.827 -4.115 -27.737 1.00 78.06 291 PRO A CA 1
ATOM 2194 C C . PRO A 1 291 ? 14.870 -4.905 -28.533 1.00 78.06 291 PRO A C 1
ATOM 2196 O O . PRO A 1 291 ? 14.645 -6.072 -28.858 1.00 78.06 291 PRO A O 1
ATOM 2199 N N . SER A 1 292 ? 16.014 -4.287 -28.839 1.00 82.69 292 SER A N 1
ATOM 2200 C CA . SER A 1 292 ? 17.109 -4.898 -29.590 1.00 82.69 292 SER A CA 1
ATOM 2201 C C . SER A 1 292 ? 18.415 -4.844 -28.804 1.00 82.69 292 SER A C 1
ATOM 2203 O O . SER A 1 292 ? 18.599 -4.042 -27.885 1.00 82.69 292 SER A O 1
ATOM 2205 N N . ARG A 1 293 ? 19.347 -5.722 -29.175 1.00 85.00 293 ARG A N 1
ATOM 2206 C CA . ARG A 1 293 ? 20.675 -5.775 -28.564 1.00 85.00 293 ARG A CA 1
ATOM 2207 C C . ARG A 1 293 ? 21.469 -4.500 -28.856 1.00 85.00 293 ARG A C 1
ATOM 2209 O O . ARG A 1 293 ? 22.136 -3.984 -27.968 1.00 85.00 293 ARG A O 1
ATOM 2216 N N . GLU A 1 294 ? 21.390 -4.012 -30.085 1.00 85.00 294 GLU A N 1
ATOM 2217 C CA . GLU A 1 294 ? 22.111 -2.835 -30.565 1.00 85.00 294 GLU A CA 1
ATOM 2218 C C . GLU A 1 294 ? 21.639 -1.577 -29.829 1.00 85.00 294 GLU A C 1
ATOM 2220 O O . GLU A 1 294 ? 22.463 -0.761 -29.424 1.00 85.00 294 GLU A O 1
ATOM 2225 N N . LEU A 1 295 ? 20.328 -1.446 -29.600 1.00 80.00 295 LEU A N 1
ATOM 2226 C CA . LEU A 1 295 ? 19.756 -0.349 -28.816 1.00 80.00 295 LEU A CA 1
ATOM 2227 C C . LEU A 1 295 ? 20.176 -0.438 -27.346 1.00 80.00 295 LEU A C 1
ATOM 2229 O O . LEU A 1 295 ? 20.652 0.546 -26.786 1.00 80.00 295 LEU A O 1
ATOM 2233 N N . ALA A 1 296 ? 20.148 -1.638 -26.757 1.00 81.44 296 ALA A N 1
ATOM 2234 C CA . ALA A 1 296 ? 20.656 -1.861 -25.404 1.00 81.44 296 ALA A CA 1
ATOM 2235 C C . ALA A 1 296 ? 22.132 -1.456 -25.247 1.00 81.44 296 ALA A C 1
ATOM 2237 O O . ALA A 1 296 ? 22.499 -0.821 -24.259 1.00 81.44 296 ALA A O 1
ATOM 2238 N N . GLU A 1 297 ? 22.979 -1.789 -26.223 1.00 85.50 297 GLU A N 1
ATOM 2239 C CA . GLU A 1 297 ? 24.392 -1.394 -26.250 1.00 85.50 297 GLU A CA 1
ATOM 2240 C C . GLU A 1 297 ? 24.567 0.127 -26.401 1.00 85.50 297 GLU A C 1
ATOM 2242 O O . GLU A 1 297 ? 25.420 0.720 -25.731 1.00 85.50 297 GLU A O 1
ATOM 2247 N N . GLN A 1 298 ? 23.747 0.778 -27.232 1.00 80.00 298 GLN A N 1
ATOM 2248 C CA . GLN A 1 298 ? 23.760 2.234 -27.393 1.00 80.00 298 GLN A CA 1
ATOM 2249 C C . GLN A 1 298 ? 23.359 2.940 -26.097 1.00 80.00 298 GLN A C 1
ATOM 2251 O O . GLN A 1 298 ? 24.117 3.782 -25.612 1.00 80.00 298 GLN A O 1
ATOM 2256 N N . THR A 1 299 ? 22.230 2.564 -25.494 1.00 77.69 299 THR A N 1
ATOM 2257 C CA . THR A 1 299 ? 21.756 3.125 -24.220 1.00 77.69 299 THR A CA 1
ATOM 2258 C C . THR A 1 299 ? 22.781 2.912 -23.109 1.00 77.69 299 THR A C 1
ATOM 2260 O O . THR A 1 299 ? 23.121 3.844 -22.379 1.00 77.69 299 THR A O 1
ATOM 2263 N N . PHE A 1 300 ? 23.367 1.716 -23.030 1.00 84.06 300 PHE A N 1
ATOM 2264 C CA . PHE A 1 300 ? 24.435 1.418 -22.080 1.00 84.06 300 PHE A CA 1
ATOM 2265 C C . PHE A 1 300 ? 25.676 2.299 -22.281 1.00 84.06 300 PHE A C 1
ATOM 2267 O O . PHE A 1 300 ? 26.223 2.825 -21.312 1.00 84.06 300 PHE A O 1
ATOM 2274 N N . THR A 1 301 ? 26.085 2.535 -23.529 1.00 82.38 301 THR A N 1
ATOM 2275 C CA . THR A 1 301 ? 27.208 3.433 -23.848 1.00 82.38 301 THR A CA 1
ATOM 2276 C C . THR A 1 301 ? 26.918 4.871 -23.418 1.00 82.38 301 THR A C 1
ATOM 2278 O O . THR A 1 301 ? 27.812 5.568 -22.938 1.00 82.38 301 THR A O 1
ATOM 2281 N N . GLN A 1 302 ? 25.672 5.328 -23.555 1.00 75.44 302 GLN A N 1
ATOM 2282 C CA . GLN A 1 302 ? 25.282 6.657 -23.087 1.00 75.44 302 GLN A CA 1
ATOM 2283 C C . GLN A 1 302 ? 25.372 6.757 -21.558 1.00 75.44 302 GLN A C 1
ATOM 2285 O O . GLN A 1 302 ? 25.991 7.696 -21.064 1.00 75.44 302 GLN A O 1
ATOM 2290 N N . ILE A 1 303 ? 24.876 5.762 -20.805 1.00 77.50 303 ILE A N 1
ATOM 2291 C CA . ILE A 1 303 ? 25.028 5.709 -19.333 1.00 77.50 303 ILE A CA 1
ATOM 2292 C C . ILE A 1 303 ? 26.495 5.843 -18.927 1.00 77.50 303 ILE A C 1
ATOM 2294 O O . ILE A 1 303 ? 26.816 6.601 -18.013 1.00 77.50 303 ILE A O 1
ATOM 2298 N N . GLN A 1 304 ? 27.396 5.136 -19.614 1.00 79.69 304 GLN A N 1
ATOM 2299 C CA . GLN A 1 304 ? 28.825 5.187 -19.309 1.00 79.69 304 GLN A CA 1
ATOM 2300 C C . GLN A 1 304 ? 29.420 6.584 -19.490 1.00 79.69 304 GLN A C 1
ATOM 2302 O O . GLN A 1 304 ? 30.271 6.971 -18.693 1.00 79.69 304 GLN A O 1
ATOM 2307 N N . LYS A 1 305 ? 28.960 7.352 -20.485 1.00 76.94 305 LYS A N 1
ATOM 2308 C CA . LYS A 1 305 ? 29.389 8.744 -20.679 1.00 76.94 305 LYS A CA 1
ATOM 2309 C C . LYS A 1 305 ? 28.890 9.646 -19.548 1.00 76.94 305 LYS A C 1
ATOM 2311 O O . LYS A 1 305 ? 29.689 10.358 -18.952 1.00 76.94 305 LYS A O 1
ATOM 2316 N N . PHE A 1 306 ? 27.610 9.547 -19.179 1.00 71.69 306 PHE A N 1
ATOM 2317 C CA . PHE A 1 306 ? 27.048 10.323 -18.062 1.00 71.69 306 PHE A CA 1
ATOM 2318 C C . PHE A 1 306 ? 27.711 9.991 -16.719 1.00 71.69 306 PHE A C 1
ATOM 2320 O O . PHE A 1 306 ? 27.963 10.877 -15.903 1.00 71.69 306 PHE A O 1
ATOM 2327 N N . LYS A 1 307 ? 28.058 8.719 -16.502 1.00 73.88 307 LYS A N 1
ATOM 2328 C CA . LYS A 1 307 ? 28.710 8.241 -15.278 1.00 73.88 307 LYS A CA 1
ATOM 2329 C C . LYS A 1 307 ? 30.061 8.905 -14.998 1.00 73.88 307 LYS A C 1
ATOM 2331 O O . LYS A 1 307 ? 30.409 9.042 -13.829 1.00 73.88 307 LYS A O 1
ATOM 2336 N N . VAL A 1 308 ? 30.820 9.317 -16.018 1.00 74.81 308 VAL A N 1
ATOM 2337 C CA . VAL A 1 308 ? 32.152 9.934 -15.833 1.00 74.81 308 VAL A CA 1
ATOM 2338 C C . VAL A 1 308 ? 32.079 11.199 -14.970 1.00 74.81 308 VAL A C 1
ATOM 2340 O O . VAL A 1 308 ? 32.997 11.464 -14.195 1.00 74.81 308 VAL A O 1
ATOM 2343 N N . HIS A 1 309 ? 30.967 11.930 -15.038 1.00 67.94 309 HIS A N 1
ATOM 2344 C CA . HIS A 1 309 ? 30.770 13.181 -14.304 1.00 67.94 309 HIS A CA 1
ATOM 2345 C C . HIS A 1 309 ? 30.166 12.972 -12.905 1.00 67.94 309 HIS A C 1
ATOM 2347 O O . HIS A 1 309 ? 30.175 13.882 -12.076 1.00 67.94 309 HIS A O 1
ATOM 2353 N N . LEU A 1 310 ? 29.704 11.757 -12.588 1.00 65.50 310 LEU A N 1
ATOM 2354 C CA . LEU A 1 310 ? 29.119 11.403 -11.294 1.00 65.50 310 LEU A CA 1
ATOM 2355 C C . LEU A 1 310 ? 30.190 10.822 -10.362 1.00 65.50 310 LEU A C 1
ATOM 2357 O O . LEU A 1 310 ? 30.411 9.614 -10.282 1.00 65.50 310 LEU A O 1
ATOM 2361 N N . SER A 1 311 ? 30.877 11.711 -9.642 1.00 56.72 311 SER A N 1
ATOM 2362 C CA . SER A 1 311 ? 31.950 11.328 -8.710 1.00 56.72 311 SER A CA 1
ATOM 2363 C C . SER A 1 311 ? 31.443 10.855 -7.339 1.00 56.72 311 SER A C 1
ATOM 2365 O O . SER A 1 311 ? 32.145 10.109 -6.654 1.00 56.72 311 SER A O 1
ATOM 2367 N N . ASN A 1 312 ? 30.224 11.237 -6.938 1.00 51.00 312 ASN A N 1
ATOM 2368 C CA . ASN A 1 312 ? 29.582 10.760 -5.714 1.00 51.00 312 ASN A CA 1
ATOM 2369 C C . ASN A 1 312 ? 28.048 10.911 -5.797 1.00 51.00 312 ASN A C 1
ATOM 2371 O O . ASN A 1 312 ? 27.577 12.049 -5.778 1.00 51.00 312 ASN A O 1
ATOM 2375 N N . PRO A 1 313 ? 27.257 9.821 -5.846 1.00 53.41 313 PRO A N 1
ATOM 2376 C CA . PRO A 1 313 ? 27.632 8.406 -5.735 1.00 53.41 313 PRO A CA 1
ATOM 2377 C C . PRO A 1 313 ? 28.217 7.808 -7.029 1.00 53.41 313 PRO A C 1
ATOM 2379 O O . PRO A 1 313 ? 27.864 8.210 -8.133 1.00 53.41 313 PRO A O 1
ATOM 2382 N N . SER A 1 314 ? 29.095 6.805 -6.889 1.00 66.56 314 SER A N 1
ATOM 2383 C CA . SER A 1 314 ? 29.625 6.036 -8.026 1.00 66.56 314 SER A CA 1
ATOM 2384 C C . SER A 1 314 ? 28.607 4.985 -8.469 1.00 66.56 314 SER A C 1
ATOM 2386 O O . SER A 1 314 ? 28.399 3.993 -7.772 1.00 66.56 314 SER A O 1
ATOM 2388 N N . ILE A 1 315 ? 27.985 5.213 -9.624 1.00 74.75 315 ILE A N 1
ATOM 2389 C CA . ILE A 1 315 ? 26.963 4.328 -10.192 1.00 74.75 315 ILE A CA 1
ATOM 2390 C C . ILE A 1 315 ? 27.611 3.088 -10.818 1.00 74.75 315 ILE A C 1
ATOM 2392 O O . ILE A 1 315 ? 28.600 3.189 -11.552 1.00 74.75 315 ILE A O 1
ATOM 2396 N N . ARG A 1 316 ? 27.035 1.910 -10.556 1.00 81.81 316 ARG A N 1
ATOM 2397 C CA . ARG A 1 316 ? 27.367 0.660 -11.245 1.00 81.81 316 ARG A CA 1
ATOM 2398 C C . ARG A 1 316 ? 26.267 0.219 -12.196 1.00 81.81 316 ARG A C 1
ATOM 2400 O O . ARG A 1 316 ? 25.119 0.034 -11.812 1.00 81.81 316 ARG A O 1
ATOM 2407 N N . GLU A 1 317 ? 26.661 -0.039 -13.426 1.00 85.56 317 GLU A N 1
ATOM 2408 C CA . GLU A 1 317 ? 25.813 -0.402 -14.547 1.00 85.56 317 GLU A CA 1
ATOM 2409 C C . GLU A 1 317 ? 26.137 -1.815 -15.048 1.00 85.56 317 GLU A C 1
ATOM 2411 O O . GLU A 1 317 ? 27.292 -2.247 -15.027 1.00 85.56 317 GLU A O 1
ATOM 2416 N N . LEU A 1 318 ? 25.126 -2.541 -15.524 1.00 89.75 318 LEU A N 1
ATOM 2417 C CA . LEU A 1 318 ? 25.302 -3.843 -16.168 1.00 89.75 318 LEU A CA 1
ATOM 2418 C C . LEU A 1 318 ? 24.419 -3.966 -17.409 1.00 89.75 318 LEU A C 1
ATOM 2420 O O . LEU A 1 318 ? 23.216 -3.717 -17.354 1.00 89.75 318 LEU A O 1
ATOM 2424 N N . LEU A 1 319 ? 25.025 -4.430 -18.503 1.00 90.75 319 LEU A N 1
ATOM 2425 C CA . LEU A 1 319 ? 24.330 -4.786 -19.732 1.00 90.75 319 LEU A CA 1
ATOM 2426 C C . LEU A 1 319 ? 23.944 -6.275 -19.734 1.00 90.75 319 LEU A C 1
ATOM 2428 O O . LEU A 1 319 ? 24.797 -7.168 -19.699 1.00 90.75 319 LEU A O 1
ATOM 2432 N N . ILE A 1 320 ? 22.645 -6.545 -19.812 1.00 90.12 320 ILE A N 1
ATOM 2433 C CA . ILE A 1 320 ? 22.035 -7.874 -19.774 1.00 90.12 320 ILE A CA 1
ATOM 2434 C C . ILE A 1 320 ? 21.414 -8.189 -21.143 1.00 90.12 320 ILE A C 1
ATOM 2436 O O . ILE A 1 320 ? 20.243 -7.936 -21.423 1.00 90.12 320 ILE A O 1
ATOM 2440 N N . ILE A 1 321 ? 22.230 -8.768 -22.021 1.00 90.50 321 ILE A N 1
ATOM 2441 C CA . ILE A 1 321 ? 21.857 -9.138 -23.395 1.00 90.50 321 ILE A CA 1
ATOM 2442 C C . ILE A 1 321 ? 22.209 -10.593 -23.715 1.00 90.50 321 ILE A C 1
ATOM 2444 O O . ILE A 1 321 ? 23.068 -11.202 -23.065 1.00 90.50 321 ILE A O 1
ATOM 2448 N N . GLY A 1 322 ? 21.532 -11.150 -24.722 1.00 81.50 322 GLY A N 1
ATOM 2449 C CA . GLY A 1 322 ? 21.847 -12.462 -25.290 1.00 81.50 322 GLY A CA 1
ATOM 2450 C C . GLY A 1 322 ? 23.185 -12.483 -26.044 1.00 81.50 322 GLY A C 1
ATOM 2451 O O . GLY A 1 322 ? 23.677 -11.458 -26.519 1.00 81.50 322 GLY A O 1
ATOM 2452 N N . GLY A 1 323 ? 23.792 -13.670 -26.148 1.00 80.12 323 GLY A N 1
ATOM 2453 C CA . GLY A 1 323 ? 25.094 -13.864 -26.807 1.00 80.12 323 GLY A CA 1
ATOM 2454 C C . GLY A 1 323 ? 26.314 -13.514 -25.945 1.00 80.12 323 GLY A C 1
ATOM 2455 O O . GLY A 1 323 ? 27.439 -13.632 -26.417 1.00 80.12 323 GLY A O 1
ATOM 2456 N N . VAL A 1 324 ? 26.106 -13.118 -24.686 1.00 84.19 324 VAL A N 1
ATOM 2457 C CA . VAL A 1 324 ? 27.158 -12.892 -23.681 1.00 84.19 324 VAL A CA 1
ATOM 2458 C C . VAL A 1 324 ? 27.098 -13.998 -22.625 1.00 84.19 324 VAL A C 1
ATOM 2460 O O . VAL A 1 324 ? 26.024 -14.533 -22.323 1.00 84.19 324 VAL A O 1
ATOM 2463 N N . ASN A 1 325 ? 28.250 -14.369 -22.064 1.00 84.25 325 ASN A N 1
ATOM 2464 C CA . ASN A 1 325 ? 28.337 -15.425 -21.063 1.00 84.25 325 ASN A CA 1
ATOM 2465 C C . ASN A 1 325 ? 27.474 -15.090 -19.832 1.00 84.25 325 ASN A C 1
ATOM 2467 O O . ASN A 1 325 ? 27.653 -14.059 -19.183 1.00 84.25 325 ASN A O 1
ATOM 2471 N N . VAL A 1 326 ? 26.543 -15.990 -19.491 1.00 85.00 326 VAL A N 1
ATOM 2472 C CA . VAL A 1 326 ? 25.627 -15.812 -18.349 1.00 85.00 326 VAL A CA 1
ATOM 2473 C C . VAL A 1 326 ? 26.389 -15.668 -17.042 1.00 85.00 326 VAL A C 1
ATOM 2475 O O . VAL A 1 326 ? 25.995 -14.895 -16.176 1.00 85.00 326 VAL A O 1
ATOM 2478 N N . LYS A 1 327 ? 27.474 -16.429 -16.890 1.00 84.69 327 LYS A N 1
ATOM 2479 C CA . LYS A 1 327 ? 28.227 -16.483 -15.643 1.00 84.69 327 LYS A CA 1
ATOM 2480 C C . LYS A 1 327 ? 28.889 -15.142 -15.341 1.00 84.69 327 LYS A C 1
ATOM 2482 O O . LYS A 1 327 ? 28.800 -14.677 -14.218 1.00 84.69 327 LYS A O 1
ATOM 2487 N N . GLU A 1 328 ? 29.439 -14.481 -16.356 1.00 86.25 328 GLU A N 1
ATOM 2488 C CA . GLU A 1 328 ? 30.041 -13.150 -16.216 1.00 86.25 328 GLU A CA 1
ATOM 2489 C C . GLU A 1 328 ? 29.003 -12.097 -15.813 1.00 86.25 328 GLU A C 1
ATOM 2491 O O . GLU A 1 328 ? 29.244 -11.318 -14.893 1.00 86.25 328 GLU A O 1
ATOM 2496 N N . GLN A 1 329 ? 27.818 -12.115 -16.436 1.00 84.69 329 GLN A N 1
ATOM 2497 C CA . GLN A 1 329 ? 26.719 -11.209 -16.076 1.00 84.69 329 GLN A CA 1
ATOM 2498 C C . GLN A 1 329 ? 26.264 -11.427 -14.627 1.00 84.69 329 GLN A C 1
ATOM 2500 O O . GLN A 1 329 ? 26.079 -10.468 -13.881 1.00 84.69 329 GLN A O 1
ATOM 2505 N N . VAL A 1 330 ? 26.129 -12.686 -14.204 1.00 85.06 330 VAL A N 1
ATOM 2506 C CA . VAL A 1 330 ? 25.735 -13.042 -12.834 1.00 85.06 330 VAL A CA 1
ATOM 2507 C C . VAL A 1 330 ? 26.823 -12.673 -11.825 1.00 85.06 330 VAL A C 1
ATOM 2509 O O . VAL A 1 330 ? 26.497 -12.159 -10.760 1.00 85.06 330 VAL A O 1
ATOM 2512 N N . ASP A 1 331 ? 28.099 -12.870 -12.154 1.00 85.25 331 ASP A N 1
ATOM 2513 C CA . ASP A 1 331 ? 29.224 -12.524 -11.280 1.00 85.25 331 ASP A CA 1
ATOM 2514 C C . ASP A 1 331 ? 29.330 -11.005 -11.067 1.00 85.25 331 ASP A C 1
ATOM 2516 O O . ASP A 1 331 ? 29.671 -10.554 -9.972 1.00 85.25 331 ASP A O 1
ATOM 2520 N N . VAL A 1 332 ? 29.037 -10.195 -12.092 1.00 84.12 332 VAL A N 1
ATOM 2521 C CA . VAL A 1 332 ? 28.966 -8.728 -11.957 1.00 84.12 332 VAL A CA 1
ATOM 2522 C C . VAL A 1 332 ? 27.739 -8.321 -11.149 1.00 84.12 332 VAL A C 1
ATOM 2524 O O . VAL A 1 332 ? 27.856 -7.504 -10.238 1.00 84.12 332 VAL A O 1
ATOM 2527 N N . LEU A 1 333 ? 26.591 -8.946 -11.409 1.00 83.75 333 LEU A N 1
ATOM 2528 C CA . LEU A 1 333 ? 25.365 -8.710 -10.656 1.00 83.75 333 LEU A CA 1
ATOM 2529 C C . LEU A 1 333 ? 25.553 -9.033 -9.163 1.00 83.75 333 LEU A C 1
ATOM 2531 O O . LEU A 1 333 ? 25.196 -8.240 -8.308 1.00 83.75 333 LEU A O 1
ATOM 2535 N N . GLN A 1 334 ? 26.223 -10.132 -8.815 1.00 79.38 334 GLN A N 1
ATOM 2536 C CA . GLN A 1 334 ? 26.531 -10.485 -7.422 1.00 79.38 334 GLN A CA 1
ATOM 2537 C C . GLN A 1 334 ? 27.507 -9.524 -6.725 1.00 79.38 334 GLN A C 1
ATOM 2539 O O . GLN A 1 334 ? 27.627 -9.559 -5.500 1.00 79.38 334 GLN A O 1
ATOM 2544 N N . LYS A 1 335 ? 28.206 -8.657 -7.467 1.00 78.75 335 LYS A N 1
ATOM 2545 C CA . LYS A 1 335 ? 29.086 -7.624 -6.900 1.00 78.75 335 LYS A CA 1
ATOM 2546 C C . LYS A 1 335 ? 28.351 -6.325 -6.568 1.00 78.75 335 LYS A C 1
ATOM 254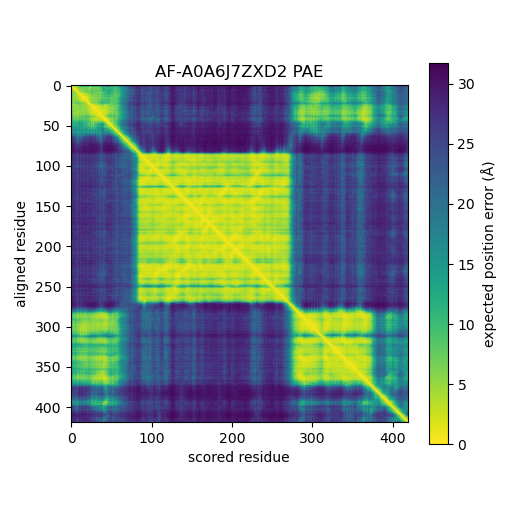8 O O . LYS A 1 335 ? 28.977 -5.453 -5.962 1.00 78.75 335 LYS A O 1
ATOM 2553 N N . GLY A 1 336 ? 27.072 -6.193 -6.923 1.00 79.25 336 GLY A N 1
ATOM 2554 C CA . GLY A 1 336 ? 26.287 -4.978 -6.716 1.00 79.25 336 GLY A CA 1
ATOM 2555 C C . GLY A 1 336 ? 26.208 -4.154 -7.988 1.00 79.25 336 GLY A C 1
ATOM 2556 O O . GLY A 1 336 ? 27.247 -3.703 -8.474 1.00 79.25 336 GLY A O 1
ATOM 2557 N N . VAL A 1 337 ? 24.989 -3.961 -8.492 1.00 81.88 337 VAL A N 1
ATOM 2558 C CA . VAL A 1 337 ? 24.667 -3.139 -9.666 1.00 81.88 337 VAL A CA 1
ATOM 2559 C C . VAL A 1 337 ? 23.504 -2.214 -9.315 1.00 81.88 337 VAL A C 1
ATOM 2561 O O . VAL A 1 337 ? 22.526 -2.667 -8.729 1.00 81.88 337 VAL A O 1
ATOM 2564 N N . ASP A 1 338 ? 23.596 -0.944 -9.699 1.00 77.56 338 ASP A N 1
ATOM 2565 C CA . ASP A 1 338 ? 22.564 0.073 -9.481 1.00 77.56 338 ASP A CA 1
ATOM 2566 C C . ASP A 1 338 ? 21.612 0.185 -10.677 1.00 77.56 338 ASP A C 1
ATOM 2568 O O . ASP A 1 338 ? 20.400 0.302 -10.492 1.00 77.56 338 ASP A O 1
ATOM 2572 N N . ILE A 1 339 ? 22.149 0.108 -11.900 1.00 83.88 339 ILE A N 1
ATOM 2573 C CA . ILE A 1 339 ? 21.393 0.252 -13.149 1.00 83.88 339 ILE A CA 1
ATOM 2574 C C . ILE A 1 339 ? 21.600 -0.973 -14.037 1.00 83.88 339 ILE A C 1
ATOM 2576 O O . ILE A 1 339 ? 22.725 -1.345 -14.367 1.00 83.88 339 ILE A O 1
ATOM 2580 N N . VAL A 1 340 ? 20.507 -1.584 -14.477 1.00 87.62 340 VAL A N 1
ATOM 2581 C CA . VAL A 1 340 ? 20.533 -2.663 -15.464 1.00 87.62 340 VAL A CA 1
ATOM 2582 C C . VAL A 1 340 ? 19.924 -2.169 -16.768 1.00 87.62 340 VAL A C 1
ATOM 2584 O O . VAL A 1 340 ? 18.801 -1.680 -16.780 1.00 87.62 340 VAL A O 1
ATOM 2587 N N . VAL A 1 341 ? 20.642 -2.351 -17.873 1.00 87.19 341 VAL A N 1
ATOM 2588 C CA . VAL A 1 341 ? 20.100 -2.195 -19.230 1.00 87.19 341 VAL A CA 1
ATOM 2589 C C . VAL A 1 341 ? 20.037 -3.572 -19.854 1.00 87.19 341 VAL A C 1
ATOM 2591 O O . VAL A 1 341 ? 21.009 -4.321 -19.763 1.00 87.19 341 VAL A O 1
ATOM 2594 N N . GLY A 1 342 ? 18.934 -3.952 -20.485 1.00 89.38 342 GLY A N 1
ATOM 2595 C CA . GLY A 1 342 ? 18.875 -5.276 -21.079 1.00 89.38 342 GLY A CA 1
ATOM 2596 C C . GLY A 1 342 ? 17.741 -5.512 -22.049 1.00 89.38 342 GLY A C 1
ATOM 2597 O O . GLY A 1 342 ? 16.827 -4.712 -22.200 1.00 89.38 342 GLY A O 1
ATOM 2598 N N . THR A 1 343 ? 17.820 -6.670 -22.694 1.00 85.31 343 THR A N 1
ATOM 2599 C CA . THR A 1 343 ? 16.785 -7.149 -23.620 1.00 85.31 343 THR A CA 1
ATOM 2600 C C . THR A 1 343 ? 15.777 -8.035 -22.879 1.00 85.31 343 THR A C 1
ATOM 2602 O O . THR A 1 343 ? 16.188 -8.783 -21.980 1.00 85.31 343 THR A O 1
ATOM 2605 N N . PRO A 1 344 ? 14.478 -8.015 -23.249 1.00 78.19 344 PRO A N 1
ATOM 2606 C CA . PRO A 1 344 ? 13.418 -8.705 -22.512 1.00 78.19 344 PRO A CA 1
ATOM 2607 C C . PRO A 1 344 ? 13.718 -10.180 -22.228 1.00 78.19 344 PRO A C 1
ATOM 2609 O O . PRO A 1 344 ? 13.649 -10.614 -21.081 1.00 78.19 344 PRO A O 1
ATOM 2612 N N . GLY A 1 345 ? 14.124 -10.942 -23.250 1.00 77.06 345 GLY A N 1
ATOM 2613 C CA . GLY A 1 345 ? 14.324 -12.389 -23.114 1.00 77.06 345 GLY A CA 1
ATOM 2614 C C . GLY A 1 345 ? 15.445 -12.763 -22.140 1.00 77.06 345 GLY A C 1
ATOM 2615 O O . GLY A 1 345 ? 15.323 -13.724 -21.385 1.00 77.06 345 GLY A O 1
ATOM 2616 N N . ARG A 1 346 ? 16.536 -11.987 -22.108 1.00 84.06 346 ARG A N 1
ATOM 2617 C CA . ARG A 1 346 ? 17.653 -12.255 -21.194 1.00 84.06 346 ARG A CA 1
ATOM 2618 C C . ARG A 1 346 ? 17.353 -11.810 -19.764 1.00 84.06 346 ARG A C 1
ATOM 2620 O O . ARG A 1 346 ? 17.766 -12.481 -18.819 1.00 84.06 346 ARG A O 1
ATOM 2627 N N . LEU A 1 347 ? 16.649 -10.693 -19.606 1.00 81.25 347 LEU A N 1
ATOM 2628 C CA . LEU A 1 347 ? 16.183 -10.238 -18.299 1.00 81.25 347 LEU A CA 1
ATOM 2629 C C . LEU A 1 347 ? 15.207 -11.247 -17.688 1.00 81.25 347 LEU A C 1
ATOM 2631 O O . LEU A 1 347 ? 15.364 -11.602 -16.523 1.00 81.25 347 LEU A O 1
ATOM 2635 N N . GLU A 1 348 ? 14.267 -11.773 -18.478 1.00 78.06 348 GLU A N 1
ATOM 2636 C CA . GLU A 1 348 ? 13.310 -12.790 -18.028 1.00 78.06 348 GLU A CA 1
ATOM 2637 C C . GLU A 1 348 ? 14.007 -14.060 -17.514 1.00 78.06 348 GLU A C 1
ATOM 2639 O O . GLU A 1 348 ? 13.658 -14.559 -16.444 1.00 78.06 348 GLU A O 1
ATOM 2644 N N . ASP A 1 349 ? 15.033 -14.558 -18.211 1.00 76.12 349 ASP A N 1
ATOM 2645 C CA . ASP A 1 349 ? 15.842 -15.706 -17.766 1.00 76.12 349 ASP A CA 1
ATOM 2646 C C . ASP A 1 349 ? 16.473 -15.457 -16.379 1.00 76.12 349 ASP A C 1
ATOM 2648 O O . ASP A 1 349 ? 16.339 -16.261 -15.453 1.00 76.12 349 ASP A O 1
ATOM 2652 N N . LEU A 1 350 ? 17.099 -14.296 -16.168 1.00 76.25 350 LEU A N 1
ATOM 2653 C CA . LEU A 1 350 ? 17.736 -13.984 -14.883 1.00 76.25 350 LEU A CA 1
ATOM 2654 C C . LEU A 1 350 ? 16.732 -13.716 -13.753 1.00 76.25 350 LEU A C 1
ATOM 2656 O O . LEU A 1 350 ? 17.022 -14.050 -12.602 1.00 76.25 350 LEU A O 1
ATOM 2660 N N . ILE A 1 351 ? 15.563 -13.154 -14.061 1.00 76.75 351 ILE A N 1
ATOM 2661 C CA . ILE A 1 351 ? 14.490 -12.916 -13.084 1.00 76.75 351 ILE A CA 1
ATOM 2662 C C . ILE A 1 351 ? 13.829 -14.239 -12.688 1.00 76.75 351 ILE A C 1
ATOM 2664 O O . ILE A 1 351 ? 13.712 -14.543 -11.502 1.00 76.75 351 ILE A O 1
ATOM 2668 N N . SER A 1 352 ? 13.443 -15.060 -13.667 1.00 64.94 352 SER A N 1
ATOM 2669 C CA . SER A 1 352 ? 12.773 -16.349 -13.436 1.00 64.94 352 SER A CA 1
ATOM 2670 C C . SER A 1 352 ? 13.660 -17.351 -12.696 1.00 64.94 352 SER A C 1
ATOM 2672 O O . SER A 1 352 ? 13.170 -18.126 -11.876 1.00 64.94 352 SER A O 1
ATOM 2674 N N . THR A 1 353 ? 14.978 -17.298 -12.911 1.00 70.88 353 THR A N 1
ATOM 2675 C CA . THR A 1 353 ? 15.955 -18.113 -12.173 1.00 70.88 353 THR A CA 1
ATOM 2676 C C . THR A 1 353 ? 16.334 -17.537 -10.801 1.00 70.88 353 THR A C 1
ATOM 2678 O O . THR A 1 353 ? 17.172 -18.119 -10.110 1.00 70.88 353 THR A O 1
ATOM 2681 N N . GLY A 1 354 ? 15.744 -16.407 -10.388 1.00 72.50 354 GLY A N 1
ATOM 2682 C CA . GLY A 1 354 ? 15.991 -15.751 -9.098 1.00 72.50 354 GLY A CA 1
ATOM 2683 C C . GLY A 1 354 ? 17.367 -15.087 -8.973 1.00 72.50 354 GLY A C 1
ATOM 2684 O O . GLY A 1 354 ? 17.771 -14.686 -7.882 1.00 72.50 354 GLY A O 1
ATOM 2685 N N . LYS A 1 355 ? 18.113 -14.974 -10.077 1.00 75.38 355 LYS A N 1
ATOM 2686 C CA . LYS A 1 355 ? 19.454 -14.377 -10.102 1.00 75.38 355 LYS A CA 1
ATOM 2687 C C . LYS A 1 355 ? 19.400 -12.855 -10.111 1.00 75.38 355 LYS A C 1
ATOM 2689 O O . LYS A 1 355 ? 20.293 -12.239 -9.544 1.00 75.38 355 LYS A O 1
ATOM 2694 N N . LEU A 1 356 ? 18.358 -12.272 -10.704 1.00 77.31 356 LEU A N 1
ATOM 2695 C CA . LEU A 1 356 ? 18.058 -10.841 -10.705 1.00 77.31 356 LEU A CA 1
ATOM 2696 C C . LEU A 1 356 ? 16.762 -10.588 -9.933 1.00 77.31 356 LEU A C 1
ATOM 2698 O O . LEU A 1 356 ? 15.741 -11.215 -10.201 1.00 77.31 356 LEU A O 1
ATOM 2702 N N . THR A 1 357 ? 16.803 -9.667 -8.975 1.00 71.50 357 THR A N 1
ATOM 2703 C CA . THR A 1 357 ? 15.676 -9.377 -8.086 1.00 71.50 357 THR A CA 1
ATOM 2704 C C . THR A 1 357 ? 15.122 -7.977 -8.336 1.00 71.50 357 THR A C 1
ATOM 2706 O O . THR A 1 357 ? 15.878 -7.016 -8.387 1.00 71.50 357 THR A O 1
ATOM 2709 N N . LEU A 1 358 ? 13.796 -7.839 -8.434 1.00 71.88 358 LEU A N 1
ATOM 2710 C CA . LEU A 1 358 ? 13.137 -6.562 -8.756 1.00 71.88 358 LEU A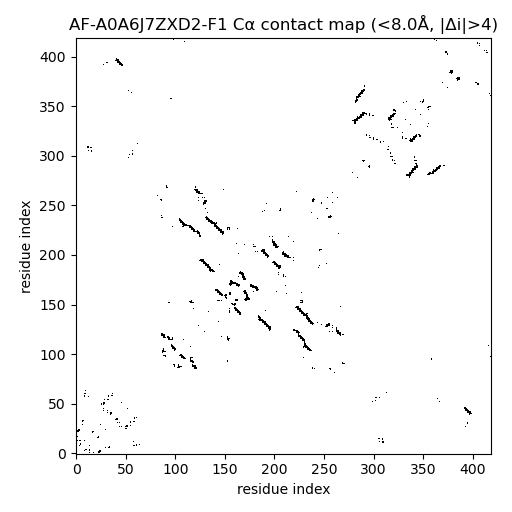 CA 1
ATOM 2711 C C . LEU A 1 358 ? 12.665 -5.761 -7.528 1.00 71.88 358 LEU A C 1
ATOM 2713 O O . LEU A 1 358 ? 12.084 -4.690 -7.668 1.00 71.88 358 LEU A O 1
ATOM 2717 N N . HIS A 1 359 ? 12.873 -6.263 -6.307 1.00 63.28 359 HIS A N 1
ATOM 2718 C CA . HIS A 1 359 ? 12.288 -5.675 -5.093 1.00 63.28 359 HIS A CA 1
ATOM 2719 C C . HIS A 1 359 ? 12.750 -4.241 -4.793 1.00 63.28 359 HIS A C 1
ATOM 2721 O O . HIS A 1 359 ? 11.986 -3.500 -4.173 1.00 63.28 359 HIS A O 1
ATOM 2727 N N . GLN A 1 360 ? 13.958 -3.866 -5.229 1.00 62.91 360 GLN A N 1
ATOM 2728 C CA . GLN A 1 360 ? 14.562 -2.544 -5.010 1.00 62.91 360 GLN A CA 1
ATOM 2729 C C . GLN A 1 360 ? 14.489 -1.623 -6.238 1.00 62.91 360 GLN A C 1
ATOM 2731 O O . GLN A 1 360 ? 14.974 -0.497 -6.163 1.00 62.91 360 GLN A O 1
ATOM 2736 N N . VAL A 1 361 ? 13.868 -2.066 -7.338 1.00 67.88 361 VAL A N 1
ATOM 2737 C CA . VAL A 1 361 ? 13.707 -1.240 -8.540 1.00 67.88 361 VAL A CA 1
ATOM 2738 C C . VAL A 1 361 ? 12.741 -0.102 -8.226 1.00 67.88 361 VAL A C 1
ATOM 2740 O O . VAL A 1 361 ? 11.609 -0.343 -7.813 1.00 67.88 361 VAL A O 1
ATOM 2743 N N . ARG A 1 362 ? 13.215 1.132 -8.404 1.00 61.31 362 ARG A N 1
ATOM 2744 C CA . ARG A 1 362 ? 12.460 2.384 -8.236 1.00 61.31 362 ARG A CA 1
ATOM 2745 C C . ARG A 1 362 ? 12.205 3.086 -9.563 1.00 61.31 362 ARG A C 1
ATOM 2747 O O . ARG A 1 362 ? 11.288 3.886 -9.658 1.00 61.31 362 ARG A O 1
ATOM 2754 N N . PHE A 1 363 ? 13.034 2.802 -10.564 1.00 63.25 363 PHE A N 1
ATOM 2755 C CA . PHE A 1 363 ? 12.919 3.366 -11.900 1.00 63.25 363 PHE A CA 1
ATOM 2756 C C . PHE A 1 363 ? 12.869 2.234 -12.918 1.00 63.25 363 PHE A C 1
ATOM 2758 O O . PHE A 1 363 ? 13.799 1.433 -13.015 1.00 63.25 363 PHE A O 1
ATOM 2765 N N . PHE A 1 364 ? 11.784 2.165 -13.676 1.00 72.38 364 PHE A N 1
ATOM 2766 C CA . PHE A 1 364 ? 11.639 1.212 -14.764 1.00 72.38 364 PHE A CA 1
ATOM 2767 C C . PHE A 1 364 ? 11.359 1.961 -16.062 1.00 72.38 364 PHE A C 1
ATOM 2769 O O . PHE A 1 364 ? 10.527 2.865 -16.106 1.00 72.38 364 PHE A O 1
ATOM 2776 N N . VAL A 1 365 ? 12.083 1.594 -17.112 1.00 72.50 365 VAL A N 1
ATOM 2777 C CA . VAL A 1 365 ? 12.018 2.242 -18.417 1.00 72.50 365 VAL A CA 1
ATOM 2778 C C . VAL A 1 365 ? 11.858 1.171 -19.474 1.00 72.50 365 VAL A C 1
ATOM 2780 O O . VAL A 1 365 ? 12.544 0.150 -19.450 1.00 72.50 365 VAL A O 1
ATOM 2783 N N . LEU A 1 366 ? 10.963 1.431 -20.415 1.00 73.06 366 LEU A N 1
ATOM 2784 C CA . LEU A 1 366 ? 10.732 0.595 -21.577 1.00 73.06 366 LEU A CA 1
ATOM 2785 C C . LEU A 1 366 ? 10.866 1.465 -22.822 1.00 73.06 366 LEU A C 1
ATOM 2787 O O . LEU A 1 366 ? 10.027 2.343 -23.030 1.00 73.06 366 LEU A O 1
ATOM 2791 N N . ASP A 1 367 ? 11.915 1.243 -23.609 1.00 73.81 367 ASP A N 1
ATOM 2792 C CA . ASP A 1 367 ? 12.087 1.934 -24.890 1.00 73.81 367 ASP A CA 1
ATOM 2793 C C . ASP A 1 367 ? 11.377 1.171 -26.021 1.00 73.81 367 ASP A C 1
ATOM 2795 O O . ASP A 1 367 ? 11.162 -0.041 -25.935 1.00 73.81 367 ASP A O 1
ATOM 2799 N N . GLU A 1 368 ? 10.960 1.908 -27.054 1.00 68.75 368 GLU A N 1
ATOM 2800 C CA . GLU A 1 368 ? 10.090 1.455 -28.153 1.00 68.75 368 GLU A CA 1
ATOM 2801 C C . GLU A 1 368 ? 8.949 0.537 -27.670 1.00 68.75 368 GLU A C 1
ATOM 2803 O O . GLU A 1 368 ? 8.740 -0.580 -28.165 1.00 68.75 368 GLU A O 1
ATOM 2808 N N . ALA A 1 369 ? 8.201 0.999 -26.663 1.00 63.00 369 ALA A N 1
ATOM 2809 C CA . ALA A 1 369 ? 7.104 0.246 -26.068 1.00 63.00 369 ALA A CA 1
ATOM 2810 C C . ALA A 1 369 ? 6.076 -0.224 -27.115 1.00 63.00 369 ALA A C 1
ATOM 2812 O O . ALA A 1 369 ? 5.455 -1.261 -26.926 1.00 63.00 369 ALA A O 1
ATOM 2813 N N . GLU A 1 370 ? 5.934 0.469 -28.247 1.00 58.62 370 GLU A N 1
ATOM 2814 C CA . GLU A 1 370 ? 5.101 0.072 -29.387 1.00 58.62 370 GLU A CA 1
ATOM 2815 C C . GLU A 1 370 ? 5.527 -1.239 -30.063 1.00 58.62 370 GLU A C 1
ATOM 2817 O O . GLU A 1 370 ? 4.693 -1.923 -30.653 1.00 58.62 370 GLU A O 1
ATOM 2822 N N . ARG A 1 371 ? 6.808 -1.617 -29.978 1.00 62.41 371 ARG A N 1
ATOM 2823 C CA . ARG A 1 371 ? 7.304 -2.913 -30.472 1.00 62.41 371 ARG A CA 1
ATOM 2824 C C . ARG A 1 371 ? 7.185 -4.011 -29.423 1.00 62.41 371 ARG A C 1
ATOM 2826 O O . ARG A 1 371 ? 7.144 -5.190 -29.770 1.00 62.41 371 ARG A O 1
ATOM 2833 N N . LEU A 1 372 ? 7.156 -3.626 -28.149 1.00 57.47 372 LEU A N 1
ATOM 2834 C CA . LEU A 1 372 ? 7.159 -4.538 -27.005 1.00 57.47 372 LEU A CA 1
ATOM 2835 C C . LEU A 1 372 ? 5.761 -4.776 -26.417 1.00 57.47 372 LEU A C 1
ATOM 2837 O O . LEU A 1 372 ? 5.561 -5.757 -25.701 1.00 57.47 372 LEU A O 1
ATOM 2841 N N . MET A 1 373 ? 4.794 -3.906 -26.712 1.00 56.56 373 MET A N 1
ATOM 2842 C CA . MET A 1 373 ? 3.445 -3.919 -26.154 1.00 56.56 373 MET A CA 1
ATOM 2843 C C . MET A 1 373 ? 2.390 -3.607 -27.214 1.00 56.56 373 MET A C 1
ATOM 2845 O O . MET A 1 373 ? 2.606 -2.840 -28.147 1.00 56.56 373 MET A O 1
ATOM 2849 N N . TYR A 1 374 ? 1.205 -4.188 -27.028 1.00 45.16 374 TYR A N 1
ATOM 2850 C CA . TYR A 1 374 ? 0.019 -3.853 -27.806 1.00 45.16 374 TYR A CA 1
ATOM 2851 C C . TYR A 1 374 ? -0.801 -2.807 -27.046 1.00 45.16 374 TYR A C 1
ATOM 2853 O O . TYR A 1 374 ? -1.316 -3.093 -25.965 1.00 45.16 374 TYR A O 1
ATOM 2861 N N . PHE A 1 375 ? -0.934 -1.606 -27.605 1.00 49.38 375 PHE A N 1
ATOM 2862 C CA . PHE A 1 375 ? -1.774 -0.556 -27.033 1.00 49.38 375 PHE A CA 1
ATOM 2863 C C . PHE A 1 375 ? -3.195 -0.643 -27.613 1.00 49.38 375 PHE A C 1
ATOM 2865 O O . PHE A 1 375 ? -3.336 -0.672 -28.839 1.00 49.38 375 PHE A O 1
ATOM 2872 N N . PRO A 1 376 ? -4.267 -0.660 -26.792 1.00 35.97 376 PRO A N 1
ATOM 2873 C CA . PRO A 1 376 ? -5.594 -0.337 -27.302 1.00 35.97 376 PRO A CA 1
ATOM 2874 C C . PRO A 1 376 ? -5.584 1.114 -27.808 1.00 35.97 376 PRO A C 1
ATOM 2876 O O . PRO A 1 376 ? -4.895 1.965 -27.248 1.00 35.97 376 PRO A O 1
ATOM 2879 N N . THR A 1 377 ? -6.309 1.354 -28.897 1.00 39.12 377 THR A N 1
ATOM 2880 C CA . THR A 1 377 ? -6.394 2.586 -29.695 1.00 39.12 377 THR A CA 1
ATOM 2881 C C . THR A 1 377 ? -6.173 3.884 -28.902 1.00 39.12 377 THR A C 1
ATOM 2883 O O . THR A 1 377 ? -6.792 4.108 -27.861 1.00 39.12 377 THR A O 1
ATOM 2886 N N . TRP A 1 378 ? -5.292 4.751 -29.411 1.00 38.72 378 TRP A N 1
ATOM 2887 C CA . TRP A 1 378 ? -4.961 6.040 -28.803 1.00 38.72 378 TRP A CA 1
ATOM 2888 C C . TRP A 1 378 ? -6.169 6.981 -28.843 1.00 38.72 378 TRP A C 1
ATOM 2890 O O . TRP A 1 378 ? -6.662 7.303 -29.919 1.00 38.72 378 TRP A O 1
ATOM 2900 N N . ILE A 1 379 ? -6.608 7.455 -27.677 1.00 35.06 379 ILE A N 1
ATOM 2901 C CA . ILE A 1 379 ? -7.561 8.564 -27.575 1.00 35.06 379 ILE A CA 1
ATOM 2902 C C . ILE A 1 379 ? -6.745 9.818 -27.255 1.00 35.06 379 ILE A C 1
ATOM 2904 O O . ILE A 1 379 ? -6.099 9.885 -26.203 1.00 35.06 379 ILE A O 1
ATOM 2908 N N . ASP A 1 380 ? -6.746 10.781 -28.178 1.00 36.84 380 ASP A N 1
ATOM 2909 C CA . ASP A 1 380 ? -6.192 12.127 -27.985 1.00 36.84 380 ASP A CA 1
ATOM 2910 C C . ASP A 1 380 ? -6.816 12.780 -26.731 1.00 36.84 380 ASP A C 1
ATOM 2912 O O . ASP A 1 380 ? -7.978 12.542 -26.401 1.00 36.84 380 ASP A O 1
ATOM 2916 N N . LEU A 1 381 ? -6.084 13.666 -26.048 1.00 37.75 381 LEU A N 1
ATOM 2917 C CA . LEU A 1 381 ? -6.577 14.486 -24.931 1.00 37.75 381 LEU A CA 1
ATOM 2918 C C . LEU A 1 381 ? -7.764 15.396 -25.321 1.00 37.75 381 LEU A C 1
ATOM 2920 O O . LEU A 1 381 ? -8.385 16.002 -24.449 1.00 37.75 381 LEU A O 1
ATOM 2924 N N . LYS A 1 382 ? -8.108 15.472 -26.615 1.00 38.84 382 LYS A N 1
ATOM 2925 C CA . LYS A 1 382 ? -9.314 16.126 -27.152 1.00 38.84 382 LYS A CA 1
ATOM 2926 C C . LYS A 1 382 ? -10.455 15.163 -27.518 1.00 38.84 382 LYS A C 1
ATOM 2928 O O . LYS A 1 382 ? -11.476 15.617 -28.028 1.00 38.84 382 LYS A O 1
ATOM 2933 N N . GLY A 1 383 ? -10.315 13.864 -27.250 1.00 35.22 383 GLY A N 1
ATOM 2934 C CA . GLY A 1 383 ? -11.364 12.862 -27.470 1.00 35.22 383 GLY A CA 1
ATOM 2935 C C . GLY A 1 383 ? -11.519 12.385 -28.917 1.00 35.22 383 GLY A C 1
ATOM 2936 O O . GLY A 1 383 ? -12.600 11.932 -29.280 1.00 35.22 383 GLY A O 1
ATOM 2937 N N . ALA A 1 384 ? -10.477 12.493 -29.746 1.00 37.41 384 ALA A N 1
ATOM 2938 C CA . ALA A 1 384 ? -10.461 11.919 -31.091 1.00 37.41 384 ALA A CA 1
ATOM 2939 C C . ALA A 1 384 ? -9.697 10.583 -31.107 1.00 37.41 384 ALA A C 1
ATOM 2941 O O . ALA A 1 384 ? -8.623 10.475 -30.514 1.00 37.41 384 ALA A O 1
ATOM 2942 N N . ASP A 1 385 ? -10.236 9.592 -31.824 1.00 36.47 385 ASP A N 1
ATOM 2943 C CA . ASP A 1 385 ? -9.696 8.225 -31.968 1.00 36.47 385 ASP A CA 1
ATOM 2944 C C . ASP A 1 385 ? -8.410 8.136 -32.825 1.00 36.47 385 ASP A C 1
ATOM 2946 O O . ASP A 1 385 ? -7.952 7.044 -33.168 1.00 36.47 385 ASP A O 1
ATOM 2950 N N . ALA A 1 386 ? -7.834 9.277 -33.221 1.00 43.72 386 ALA A N 1
ATOM 2951 C CA . ALA A 1 386 ? -6.601 9.347 -33.995 1.00 43.72 386 ALA A CA 1
ATOM 2952 C C . ALA A 1 386 ? -5.822 10.633 -33.694 1.00 43.72 386 ALA A C 1
ATOM 2954 O O . ALA A 1 386 ? -6.390 11.724 -33.620 1.00 43.72 386 ALA A O 1
ATOM 2955 N N . VAL A 1 387 ? -4.503 10.488 -33.570 1.00 40.06 387 VAL A N 1
ATOM 2956 C CA . VAL A 1 387 ? -3.545 11.592 -33.467 1.00 40.06 387 VAL A CA 1
ATOM 2957 C C . VAL A 1 387 ? -3.280 12.120 -34.890 1.00 40.06 387 VAL A C 1
ATOM 2959 O O . VAL A 1 387 ? -2.872 11.329 -35.742 1.00 40.06 387 VAL A O 1
ATOM 2962 N N . PRO A 1 388 ? -3.534 13.407 -35.196 1.00 36.94 388 PRO A N 1
ATOM 2963 C CA . PRO A 1 388 ? -3.239 13.980 -36.512 1.00 36.94 388 PRO A CA 1
ATOM 2964 C C . PRO A 1 388 ? -1.753 13.846 -36.882 1.00 36.94 388 PRO A C 1
ATOM 2966 O O . PRO A 1 388 ? -0.902 13.983 -36.007 1.00 36.94 388 PRO A O 1
ATOM 2969 N N . GLU A 1 389 ? -1.428 13.707 -38.175 1.00 37.84 389 GLU A N 1
ATOM 2970 C CA . GLU A 1 389 ? -0.037 13.696 -38.693 1.00 37.84 389 GLU A CA 1
ATOM 2971 C C . GLU A 1 389 ? 0.777 14.956 -38.320 1.00 37.84 389 GLU A C 1
ATOM 2973 O O . GLU A 1 389 ? 1.990 14.991 -38.489 1.00 37.84 389 GLU A O 1
ATOM 2978 N N . THR A 1 390 ? 0.123 15.994 -37.794 1.00 35.25 390 THR A N 1
ATOM 2979 C CA . THR A 1 390 ? 0.734 17.250 -37.340 1.00 35.25 390 THR A CA 1
ATOM 2980 C C . THR A 1 390 ? 1.108 17.268 -35.852 1.00 35.25 390 THR A C 1
ATOM 2982 O O . THR A 1 390 ? 1.560 18.298 -35.356 1.00 35.25 390 THR A O 1
ATOM 2985 N N . VAL A 1 391 ? 0.858 16.194 -35.094 1.00 36.47 391 VAL A N 1
ATOM 2986 C CA . VAL A 1 391 ? 1.250 16.102 -33.677 1.00 36.47 391 VAL A CA 1
ATOM 2987 C C . VAL A 1 391 ? 2.628 15.455 -33.584 1.00 36.47 391 VAL A C 1
ATOM 2989 O O . VAL A 1 391 ? 2.782 14.262 -33.822 1.00 36.47 391 VAL A O 1
ATOM 2992 N N . HIS A 1 392 ? 3.630 16.246 -33.205 1.00 34.25 392 HIS A N 1
ATOM 2993 C CA . HIS A 1 392 ? 5.028 15.802 -33.163 1.00 34.25 392 HIS A CA 1
ATOM 2994 C C . HIS A 1 392 ? 5.407 15.034 -31.882 1.00 34.25 392 HIS A C 1
ATOM 2996 O O . HIS A 1 392 ? 6.433 14.351 -31.860 1.00 34.25 392 HIS A O 1
ATOM 3002 N N . HIS A 1 393 ? 4.607 15.126 -30.812 1.00 37.41 393 HIS A N 1
ATOM 3003 C CA . HIS A 1 393 ? 4.815 14.381 -29.568 1.00 37.41 393 HIS A CA 1
ATOM 3004 C C . HIS A 1 393 ? 3.542 14.282 -28.713 1.00 37.41 393 HIS A C 1
ATOM 3006 O O . HIS A 1 393 ? 2.722 15.196 -28.692 1.00 37.41 393 HIS A O 1
ATOM 3012 N N . VAL A 1 394 ? 3.384 13.167 -27.992 1.00 39.53 394 VAL A N 1
ATOM 3013 C CA . VAL A 1 394 ? 2.293 12.939 -27.029 1.00 39.53 394 VAL A CA 1
ATOM 3014 C C . VAL A 1 394 ? 2.893 12.463 -25.717 1.00 39.53 394 VAL A C 1
ATOM 3016 O O . VAL A 1 394 ? 3.621 11.468 -25.700 1.00 39.53 394 VAL A O 1
ATOM 3019 N N . ILE A 1 395 ? 2.557 13.139 -24.618 1.00 38.75 395 ILE A N 1
ATOM 3020 C CA . ILE A 1 395 ? 2.921 12.709 -23.268 1.00 38.75 395 ILE A CA 1
ATOM 3021 C C . ILE A 1 395 ? 1.657 12.437 -22.464 1.00 38.75 395 ILE A C 1
ATOM 3023 O O . ILE A 1 395 ? 0.796 13.303 -22.317 1.00 38.75 395 ILE A O 1
ATOM 3027 N N . LYS A 1 396 ? 1.542 11.218 -21.936 1.00 39.50 396 LYS A N 1
ATOM 3028 C CA . LYS A 1 396 ? 0.424 10.809 -21.088 1.00 39.50 396 LYS A CA 1
ATOM 3029 C C . LYS A 1 396 ? 0.948 10.439 -19.710 1.00 39.50 396 LYS A C 1
ATOM 3031 O O . LYS A 1 396 ? 1.794 9.556 -19.581 1.00 39.50 396 LYS A O 1
ATOM 3036 N N . ASN A 1 397 ? 0.408 11.099 -18.690 1.00 34.81 397 ASN A N 1
ATOM 3037 C CA . ASN A 1 397 ? 0.530 10.636 -17.317 1.00 34.81 397 ASN A CA 1
ATOM 3038 C C . ASN A 1 397 ? -0.375 9.407 -17.170 1.00 34.81 397 ASN A C 1
ATOM 3040 O O . ASN A 1 397 ? -1.598 9.496 -17.335 1.00 34.81 397 ASN A O 1
ATOM 3044 N N . ILE A 1 398 ? 0.232 8.244 -16.974 1.00 41.12 398 ILE A N 1
ATOM 3045 C CA . ILE A 1 398 ? -0.501 6.991 -16.837 1.00 41.12 398 ILE A CA 1
ATOM 3046 C C . ILE A 1 398 ? -0.861 6.861 -15.362 1.00 41.12 398 ILE A C 1
ATOM 3048 O O . ILE A 1 398 ? -0.046 6.446 -14.551 1.00 41.12 398 ILE A O 1
ATOM 3052 N N . GLY A 1 399 ? -2.108 7.171 -15.005 1.00 33.06 399 GLY A N 1
ATOM 3053 C CA . GLY A 1 399 ? -2.651 6.670 -13.744 1.00 33.06 399 GLY A CA 1
ATOM 3054 C C . GLY A 1 399 ? -2.635 5.135 -13.755 1.00 33.06 399 GLY A C 1
ATOM 3055 O O . GLY A 1 399 ? -2.902 4.543 -14.805 1.00 33.06 399 GLY A O 1
ATOM 3056 N N . CYS A 1 400 ? -2.367 4.517 -12.598 1.00 33.88 400 CYS A N 1
ATOM 3057 C CA . CYS A 1 400 ? -2.047 3.094 -12.345 1.00 33.88 400 CYS A CA 1
ATOM 3058 C C . CYS A 1 400 ? -2.903 2.012 -13.071 1.00 33.88 400 CYS A C 1
ATOM 3060 O O . CYS A 1 400 ? -2.555 0.835 -13.070 1.00 33.88 400 CYS A O 1
ATOM 3062 N N . ASN A 1 401 ? -3.998 2.380 -13.742 1.00 30.59 401 ASN A N 1
ATOM 3063 C CA . ASN A 1 401 ? -5.017 1.480 -14.289 1.00 30.59 401 ASN A CA 1
ATOM 3064 C C . ASN A 1 401 ? -5.042 1.328 -15.826 1.00 30.59 401 ASN A C 1
ATOM 3066 O O . ASN A 1 401 ? -5.982 0.729 -16.341 1.00 30.59 401 ASN A O 1
ATOM 3070 N N . SER A 1 402 ? -4.085 1.871 -16.593 1.00 31.05 402 SER A N 1
ATOM 3071 C CA . SER A 1 402 ? -4.283 2.062 -18.051 1.00 31.05 402 SER A CA 1
ATOM 3072 C C . SER A 1 402 ? -3.402 1.258 -19.028 1.00 31.05 402 SER A C 1
ATOM 3074 O O . SER A 1 402 ? -3.510 1.481 -20.232 1.00 31.05 402 SER A O 1
ATOM 3076 N N . ILE A 1 403 ? -2.614 0.270 -18.577 1.00 35.59 403 ILE A N 1
ATOM 3077 C CA . ILE A 1 403 ? -1.841 -0.618 -19.477 1.00 35.59 403 ILE A CA 1
ATOM 3078 C C . ILE A 1 403 ? -2.150 -2.099 -19.210 1.00 35.59 403 ILE A C 1
ATOM 3080 O O . ILE A 1 403 ? -1.936 -2.602 -18.109 1.00 35.59 403 ILE A O 1
ATOM 3084 N N . GLN A 1 404 ? -2.599 -2.823 -20.244 1.00 30.48 404 GLN A N 1
ATOM 3085 C CA . GLN A 1 404 ? -2.688 -4.289 -20.257 1.00 30.48 404 GLN A CA 1
ATOM 3086 C C . GLN A 1 404 ? -1.612 -4.876 -21.179 1.00 30.48 404 GLN A C 1
ATOM 3088 O O . GLN A 1 404 ? -1.556 -4.542 -22.358 1.00 30.48 404 GLN A O 1
ATOM 3093 N N . ILE A 1 405 ? -0.789 -5.790 -20.657 1.00 33.03 405 ILE A N 1
ATOM 3094 C CA . ILE A 1 405 ? 0.238 -6.519 -21.418 1.00 33.03 405 ILE A CA 1
ATOM 3095 C C . ILE A 1 405 ? -0.305 -7.917 -21.759 1.00 33.03 405 ILE A C 1
ATOM 3097 O O . ILE A 1 405 ? -0.691 -8.667 -20.860 1.00 33.03 405 ILE A O 1
ATOM 3101 N N . GLN A 1 406 ? -0.325 -8.284 -23.045 1.00 27.42 406 GLN A N 1
ATOM 3102 C CA . GLN A 1 406 ? -0.620 -9.642 -23.533 1.00 27.42 406 GLN A CA 1
ATOM 3103 C C . GLN A 1 406 ? 0.669 -10.309 -24.057 1.00 27.42 406 GLN A C 1
ATOM 3105 O O . GLN A 1 406 ? 1.553 -9.613 -24.557 1.00 27.42 406 GLN A O 1
ATOM 3110 N N . PRO A 1 407 ? 0.807 -11.641 -23.935 1.00 26.69 407 PRO A N 1
ATOM 3111 C CA . PRO A 1 407 ? 2.056 -12.344 -24.211 1.00 26.69 407 PRO A CA 1
ATOM 3112 C C . PRO A 1 407 ? 2.363 -12.418 -25.712 1.00 26.69 407 PRO A C 1
ATOM 3114 O O . PRO A 1 407 ? 1.576 -12.957 -26.491 1.00 26.69 407 PRO A O 1
ATOM 3117 N N . ILE A 1 408 ? 3.564 -11.982 -26.105 1.00 29.08 408 ILE A N 1
ATOM 3118 C CA . ILE A 1 408 ? 4.203 -12.465 -27.335 1.00 29.08 408 ILE A CA 1
ATOM 3119 C C . ILE A 1 408 ? 4.433 -13.966 -27.131 1.00 29.08 408 ILE A C 1
ATOM 3121 O O . ILE A 1 408 ? 4.855 -14.388 -26.051 1.00 29.08 408 ILE A O 1
ATOM 3125 N N . ALA A 1 409 ? 4.077 -14.772 -28.129 1.00 28.33 409 ALA A N 1
ATOM 3126 C CA . ALA A 1 409 ? 3.992 -16.229 -28.076 1.00 28.33 409 ALA A CA 1
ATOM 3127 C C . ALA A 1 409 ? 5.329 -16.931 -27.731 1.00 28.33 409 ALA A C 1
ATOM 3129 O O . ALA A 1 409 ? 5.974 -17.519 -28.586 1.00 28.33 409 ALA A O 1
ATOM 3130 N N . SER A 1 410 ? 5.711 -16.871 -26.455 1.00 28.33 410 SER A N 1
ATOM 3131 C CA . SER A 1 410 ? 6.520 -17.809 -25.659 1.00 28.33 410 SER A CA 1
ATOM 3132 C C . SER A 1 410 ? 6.686 -17.335 -24.200 1.00 28.33 410 SER A C 1
ATOM 3134 O O . SER A 1 410 ? 7.247 -18.071 -23.393 1.00 28.33 410 SER A O 1
ATOM 3136 N N . MET A 1 411 ? 6.179 -16.156 -23.816 1.00 26.81 411 MET A N 1
ATOM 3137 C CA . MET A 1 411 ? 6.242 -15.644 -22.440 1.00 26.81 411 MET A CA 1
ATOM 3138 C C . MET A 1 411 ? 5.092 -16.182 -21.578 1.00 26.81 411 MET A C 1
ATOM 3140 O O . MET A 1 411 ? 3.964 -15.692 -21.618 1.00 26.81 411 MET A O 1
ATOM 3144 N N . LYS A 1 412 ? 5.380 -17.193 -20.751 1.00 22.98 412 LYS A N 1
ATOM 3145 C CA . LYS A 1 412 ? 4.525 -17.608 -19.624 1.00 22.98 412 LYS A CA 1
ATOM 3146 C C . LYS A 1 412 ? 4.965 -16.921 -18.323 1.00 22.98 412 LYS A C 1
ATOM 3148 O O . LYS A 1 412 ? 5.082 -17.580 -17.300 1.00 22.98 412 LYS A O 1
ATOM 3153 N N . THR A 1 413 ? 5.142 -15.599 -18.330 1.00 24.67 413 THR A N 1
ATOM 3154 C CA . THR A 1 413 ? 5.278 -14.830 -17.082 1.00 24.67 413 THR A CA 1
ATOM 3155 C C . THR A 1 413 ? 4.755 -13.405 -17.264 1.00 24.67 413 THR A C 1
ATOM 3157 O O . THR A 1 413 ? 5.202 -12.674 -18.140 1.00 24.67 413 THR A O 1
ATOM 3160 N N . ARG A 1 414 ? 3.762 -13.016 -16.453 1.00 23.45 414 ARG A N 1
ATOM 3161 C CA . ARG A 1 414 ? 3.194 -11.658 -16.409 1.00 23.45 414 ARG A CA 1
ATOM 3162 C C . ARG A 1 414 ? 4.239 -10.704 -15.823 1.00 23.45 414 ARG A C 1
ATOM 3164 O O . ARG A 1 414 ? 4.553 -10.826 -14.644 1.00 23.45 414 ARG A O 1
ATOM 3171 N N . ILE A 1 415 ? 4.748 -9.757 -16.607 1.00 24.58 415 ILE A N 1
ATOM 3172 C CA . ILE A 1 415 ? 5.589 -8.670 -16.088 1.00 24.58 415 ILE A CA 1
ATOM 3173 C C . ILE A 1 415 ? 4.657 -7.517 -15.701 1.00 24.58 415 ILE A C 1
ATOM 3175 O O . ILE A 1 415 ? 4.132 -6.816 -16.558 1.00 24.58 415 ILE A O 1
ATOM 3179 N N . LEU A 1 416 ? 4.398 -7.384 -14.399 1.00 22.28 416 LEU A N 1
ATOM 3180 C CA . LEU A 1 416 ? 3.677 -6.266 -13.787 1.00 22.28 416 LEU A CA 1
ATOM 3181 C C . LEU A 1 416 ? 4.678 -5.150 -13.460 1.00 22.28 416 LEU A C 1
ATOM 3183 O O . LEU A 1 416 ? 5.671 -5.397 -12.777 1.00 22.28 416 LEU A O 1
ATOM 3187 N N . TRP A 1 417 ? 4.407 -3.937 -13.943 1.00 24.72 417 TRP A N 1
ATOM 3188 C CA . TRP A 1 417 ? 5.111 -2.723 -13.526 1.00 24.72 417 TRP A CA 1
ATOM 3189 C C . TRP A 1 417 ? 4.803 -2.400 -12.056 1.00 24.72 417 TRP A C 1
ATOM 3191 O O . TRP A 1 417 ? 3.702 -2.674 -11.571 1.00 24.72 417 TRP A O 1
ATOM 3201 N N . LYS A 1 418 ? 5.791 -1.842 -11.349 1.00 22.45 418 LYS A N 1
ATOM 3202 C CA . LYS A 1 418 ? 5.749 -1.536 -9.914 1.00 22.45 418 LYS A CA 1
ATOM 3203 C C . LYS A 1 418 ? 5.889 -0.022 -9.711 1.00 22.45 418 LYS A C 1
ATOM 3205 O O . LYS A 1 418 ? 6.821 0.557 -10.263 1.00 22.45 418 LYS A O 1
ATOM 3210 N N . CYS A 1 419 ? 4.963 0.547 -8.936 1.00 28.56 419 CYS A N 1
ATOM 3211 C CA . CYS A 1 419 ? 5.025 1.880 -8.330 1.00 28.56 419 CYS A CA 1
ATOM 3212 C C . CYS A 1 419 ? 6.112 1.983 -7.252 1.00 28.56 419 CYS A C 1
ATOM 3214 O O . CYS A 1 419 ? 6.365 0.958 -6.564 1.00 28.56 419 CYS A O 1
#

Solvent-accessible surface area (backbone atoms only — not comparable to full-atom values): 24000 Å² total; per-residue (Å²): 135,54,66,53,49,79,63,73,37,55,69,48,55,45,51,43,35,52,77,67,69,51,72,62,70,41,73,73,36,62,56,54,40,52,40,47,71,71,71,48,54,80,46,78,49,63,61,90,88,55,52,69,74,58,40,64,66,64,56,59,67,90,63,77,90,52,71,87,76,72,81,67,81,87,69,94,67,96,62,96,75,84,86,84,81,82,78,27,49,25,88,67,40,54,30,86,63,41,36,62,46,98,78,19,35,41,39,35,16,87,36,89,85,52,75,24,12,35,31,31,44,42,21,44,35,60,69,51,37,35,29,34,39,38,34,26,74,32,85,34,48,43,29,42,41,40,22,34,88,88,31,63,48,56,54,6,59,35,92,42,13,44,20,43,27,36,84,13,29,32,23,42,56,64,42,75,43,85,40,67,63,65,50,47,57,78,41,36,36,38,42,41,39,32,39,69,84,20,39,34,34,44,22,53,75,64,43,76,50,52,84,73,47,72,56,55,79,88,57,41,76,43,47,40,19,50,29,36,21,23,28,39,17,33,38,36,50,42,40,48,85,54,88,64,94,56,68,66,63,88,90,67,47,36,31,55,60,67,50,58,71,92,33,50,42,72,45,87,68,53,78,60,83,74,78,80,63,75,66,60,28,36,28,25,38,28,41,38,36,21,89,42,68,69,55,26,52,51,55,49,52,51,52,58,58,50,48,74,50,40,82,78,70,74,83,35,74,45,79,40,49,80,96,56,67,65,66,61,54,50,58,50,30,62,69,43,30,40,35,38,31,19,24,65,73,45,47,48,54,35,41,76,69,65,64,39,42,69,81,53,44,79,41,80,46,67,50,68,46,78,84,77,43,70,75,78,80,59,65,39,101,83,73,36,82,59,78,58,97,84,63,70,63,50,78,44,75,56,62,100,83,77,84,70,85,78,72,64,99,80,58,92,66,88,84,76,89,80,124

Mean predicted aligned error: 18.13 Å